Protein AF-A0A9W9J969-F1 (afdb_monomer_lite)

Radius of gyration: 31.14 Å; chains: 1; bounding box: 76×82×90 Å

Sequence (442 aa):
MASPVYTSAGRQRSLTSNIRPDAAWINNGHPPFEHPIPSLPDRNNMVVRPNPNQDDTKSISWVTEEVGYFDPDMTEENHIRCVRGAMYFSHVLAFVNNLRAISVFKPEDAMRYNVHACLESLRELPLQEGWCRRLLERFSPSEYTALAEVHGKIHTFEETQSCRSLVTWSHNVLRRLQCDAKYTNATQHEQLVTLHGLLDPVLQKRLARPLPQTSIAEFVKDLDDTYLELYYADSFKRDEMATEAGKSSIWIPSEVGYFAPDQTLTHHVHREHGILYFQDVYAFVNYMRAIAETTREDAIRTNLYLCLRDKALEWWVAELSSQERQNLRTKPLEDGWFHILQVRFHPIEEVADEQLYETKYGWDAVKAEYPAVVWAHTMLRHHQAMKPSRLFAELLGIWNAFEPELQEDLEKPTENTSLAGFMANIDKCYNKWRWFVMTDRK

pLDDT: mean 76.88, std 20.49, range [28.33, 97.44]

Structure (mmCIF, N/CA/C/O backbone):
data_AF-A0A9W9J969-F1
#
_entry.id   AF-A0A9W9J969-F1
#
loop_
_atom_site.group_PDB
_atom_site.id
_atom_site.type_symbol
_atom_site.label_atom_id
_atom_site.label_alt_id
_atom_site.label_comp_id
_atom_site.label_asym_id
_atom_site.label_entity_id
_atom_site.label_seq_id
_atom_site.pdbx_PDB_ins_code
_atom_site.Cartn_x
_atom_site.Cartn_y
_atom_site.Cartn_z
_atom_site.occupancy
_atom_site.B_iso_or_equiv
_atom_site.auth_seq_id
_atom_site.auth_comp_id
_atom_site.auth_asym_id
_atom_site.auth_atom_id
_atom_site.pdbx_PDB_model_num
ATOM 1 N N . MET A 1 1 ? 2.270 56.693 -43.497 1.00 43.00 1 MET A N 1
ATOM 2 C CA . MET A 1 1 ? 2.561 57.579 -42.349 1.00 43.00 1 MET A CA 1
ATOM 3 C C . MET A 1 1 ? 3.279 56.713 -41.322 1.00 43.00 1 MET A C 1
ATOM 5 O O . MET A 1 1 ? 2.643 55.849 -40.749 1.00 43.00 1 MET A O 1
ATOM 9 N N . ALA A 1 2 ? 4.600 56.567 -41.428 1.00 32.91 2 ALA A N 1
ATOM 10 C CA . ALA A 1 2 ? 5.643 57.483 -40.942 1.00 32.91 2 ALA A CA 1
ATOM 11 C C . ALA A 1 2 ? 5.806 57.410 -39.407 1.00 32.91 2 ALA A C 1
ATOM 13 O O . ALA A 1 2 ? 4.884 57.739 -38.670 1.00 32.91 2 ALA A O 1
ATOM 14 N N . SER A 1 3 ? 6.987 56.932 -38.995 1.00 32.78 3 SER A N 1
ATOM 15 C CA . SER A 1 3 ? 7.521 56.772 -37.630 1.00 32.78 3 SER A CA 1
ATOM 16 C C . SER A 1 3 ? 7.630 58.092 -36.840 1.00 32.78 3 SER A C 1
ATOM 18 O O . SER A 1 3 ? 7.373 59.158 -37.399 1.00 32.78 3 SER A O 1
ATOM 20 N N . PRO A 1 4 ? 8.039 58.040 -35.554 1.00 54.06 4 PRO A N 1
ATOM 21 C CA . PRO A 1 4 ? 9.478 58.158 -35.207 1.00 54.06 4 PRO A CA 1
ATOM 22 C C . PRO A 1 4 ? 9.889 57.191 -34.063 1.00 54.06 4 PRO A C 1
ATOM 24 O O . PRO A 1 4 ? 9.084 56.882 -33.196 1.00 54.06 4 PRO A O 1
ATOM 27 N N . VAL A 1 5 ? 11.027 56.485 -34.076 1.00 42.50 5 VAL A N 1
ATOM 28 C CA . VAL A 1 5 ? 12.442 56.884 -33.872 1.00 42.50 5 VAL A CA 1
ATOM 29 C C . VAL A 1 5 ? 12.693 57.748 -32.627 1.00 42.50 5 VAL A C 1
ATOM 31 O O . VAL A 1 5 ? 12.452 58.948 -32.650 1.00 42.50 5 VAL A O 1
ATOM 34 N N . TYR A 1 6 ? 13.316 57.147 -31.605 1.00 38.53 6 TYR A N 1
ATOM 35 C CA . TYR A 1 6 ? 14.335 57.807 -30.784 1.00 38.53 6 TYR A CA 1
ATOM 36 C C . TYR A 1 6 ? 15.472 56.830 -30.450 1.00 38.53 6 TYR A C 1
ATOM 38 O O . TYR A 1 6 ? 15.268 55.717 -29.975 1.00 38.53 6 TYR A O 1
ATOM 46 N N . THR A 1 7 ? 16.677 57.288 -30.762 1.00 39.34 7 THR A N 1
ATOM 47 C CA . THR A 1 7 ? 18.007 56.724 -30.520 1.00 39.34 7 THR A CA 1
ATOM 48 C C . THR A 1 7 ? 18.538 57.102 -29.133 1.00 39.34 7 THR A C 1
ATOM 50 O O . THR A 1 7 ? 18.294 58.224 -28.695 1.00 39.34 7 THR A O 1
ATOM 53 N N . SER A 1 8 ? 19.396 56.277 -28.516 1.00 33.31 8 SER A N 1
ATOM 54 C CA . SER A 1 8 ? 20.827 56.609 -28.299 1.00 33.31 8 SER A CA 1
ATOM 55 C C . SER A 1 8 ? 21.553 55.690 -27.294 1.00 33.31 8 SER A C 1
ATOM 57 O O . SER A 1 8 ? 20.993 55.309 -26.276 1.00 33.31 8 SER A O 1
ATOM 59 N N . ALA A 1 9 ? 22.829 55.428 -27.634 1.00 33.03 9 ALA A N 1
ATOM 60 C CA . ALA A 1 9 ? 24.020 55.145 -26.809 1.00 33.03 9 ALA A CA 1
ATOM 61 C C . ALA A 1 9 ? 23.983 53.955 -25.816 1.00 33.03 9 ALA A C 1
ATOM 63 O O . ALA A 1 9 ? 23.121 53.851 -24.966 1.00 33.03 9 ALA A O 1
ATOM 64 N N . GLY A 1 10 ? 24.923 53.007 -25.791 1.00 29.95 10 GLY A N 1
ATOM 65 C CA . GLY A 1 10 ? 26.320 53.027 -26.213 1.00 29.95 10 GLY A CA 1
ATOM 66 C C . GLY A 1 10 ? 27.226 52.805 -24.996 1.00 29.95 10 GLY A C 1
ATOM 67 O O . GLY A 1 10 ? 27.537 53.760 -24.293 1.00 29.95 10 GLY A O 1
ATOM 68 N N . ARG A 1 11 ? 27.689 51.566 -24.762 1.00 30.17 11 ARG A N 1
ATOM 69 C CA . ARG A 1 11 ? 29.012 51.302 -24.163 1.00 30.17 11 ARG A CA 1
ATOM 70 C C . ARG A 1 11 ? 29.449 49.850 -24.351 1.00 30.17 11 ARG A C 1
ATOM 72 O O . ARG A 1 11 ? 28.934 48.936 -23.720 1.00 30.17 11 ARG A O 1
ATOM 79 N N . GLN A 1 12 ? 30.456 49.685 -25.202 1.00 33.59 12 GLN A N 1
ATOM 80 C CA . GLN A 1 12 ? 31.354 48.538 -25.217 1.00 33.59 12 GLN A CA 1
ATOM 81 C C . GLN A 1 12 ? 32.252 48.567 -23.972 1.00 33.59 12 GLN A C 1
ATOM 83 O O . GLN A 1 12 ? 32.800 49.617 -23.632 1.00 33.59 12 GLN A O 1
ATOM 88 N N . ARG A 1 13 ? 32.495 47.398 -23.374 1.00 30.52 13 ARG A N 1
ATOM 89 C CA . ARG A 1 13 ? 33.818 47.025 -22.856 1.00 30.52 13 ARG A CA 1
ATOM 90 C C . ARG A 1 13 ? 34.068 45.552 -23.154 1.00 30.52 13 ARG A C 1
ATOM 92 O O . ARG A 1 13 ? 33.454 44.675 -22.561 1.00 30.52 13 ARG A O 1
ATOM 99 N N . SER A 1 14 ? 34.982 45.328 -24.085 1.00 33.78 14 SER A N 1
ATOM 100 C CA . SER A 1 14 ? 35.733 44.091 -24.265 1.00 33.78 14 SER A CA 1
ATOM 101 C C . SER A 1 14 ? 36.844 44.029 -23.216 1.00 33.78 14 SER A C 1
ATOM 103 O O . SER A 1 14 ? 37.480 45.056 -23.014 1.00 33.78 14 SER A O 1
ATOM 105 N N . LEU A 1 15 ? 37.109 42.857 -22.630 1.00 33.19 15 LEU A N 1
ATOM 106 C CA . LEU A 1 15 ? 38.408 42.385 -22.105 1.00 33.19 15 LEU A CA 1
ATOM 107 C C . LEU A 1 15 ? 38.301 40.838 -22.031 1.00 33.19 15 LEU A C 1
ATOM 109 O O . LEU A 1 15 ? 37.449 40.324 -21.317 1.00 33.19 15 LEU A O 1
ATOM 113 N N . THR A 1 16 ? 38.865 40.100 -23.001 1.00 30.56 16 THR A N 1
ATOM 114 C CA . THR A 1 16 ? 40.131 39.319 -22.893 1.00 30.56 16 THR A CA 1
ATOM 115 C C . THR A 1 16 ? 40.082 38.253 -21.787 1.00 30.56 16 THR A C 1
ATOM 117 O O . THR A 1 16 ? 40.128 38.588 -20.613 1.00 30.56 16 THR A O 1
ATOM 120 N N . SER A 1 17 ? 39.782 36.991 -22.106 1.00 30.97 17 SER A N 1
ATOM 121 C CA . SER A 1 17 ? 40.695 35.919 -22.566 1.00 30.97 17 SER A CA 1
ATOM 122 C C . SER A 1 17 ? 41.537 35.256 -21.466 1.00 30.97 17 SER A C 1
ATOM 124 O O . SER A 1 17 ? 42.340 35.923 -20.824 1.00 30.97 17 SER A O 1
ATOM 126 N N . ASN A 1 18 ? 41.453 33.919 -21.454 1.00 30.31 18 ASN A N 1
ATOM 127 C CA . ASN A 1 18 ? 42.429 32.925 -20.986 1.00 30.31 18 ASN A CA 1
ATOM 128 C C . ASN A 1 18 ? 42.584 32.720 -19.477 1.00 30.31 18 ASN A C 1
ATOM 130 O O . ASN A 1 18 ? 43.275 33.513 -18.860 1.00 30.31 18 ASN A O 1
ATOM 134 N N . ILE A 1 19 ? 42.119 31.565 -18.966 1.00 30.45 19 ILE A N 1
ATOM 135 C CA . ILE A 1 19 ? 42.957 30.556 -18.277 1.00 30.45 19 ILE A CA 1
ATOM 136 C C . ILE A 1 19 ? 42.388 29.151 -18.597 1.00 30.45 19 ILE A C 1
ATOM 138 O O . ILE A 1 19 ? 41.177 28.947 -18.602 1.00 30.45 19 ILE A O 1
ATOM 142 N N . ARG A 1 20 ? 43.283 28.221 -18.956 1.00 32.56 20 ARG A N 1
ATOM 143 C CA . ARG A 1 20 ? 43.053 26.794 -19.261 1.00 32.56 20 ARG A CA 1
ATOM 144 C C . ARG A 1 20 ? 42.915 25.948 -17.973 1.00 32.56 20 ARG A C 1
ATOM 146 O O . ARG A 1 20 ? 43.223 26.455 -16.902 1.00 32.56 20 ARG A O 1
ATOM 153 N N . PRO A 1 21 ? 42.476 24.679 -18.072 1.00 37.28 21 PRO A N 1
ATOM 154 C CA . PRO A 1 21 ? 42.114 23.848 -16.929 1.00 37.28 21 PRO A CA 1
ATOM 155 C C . PRO A 1 21 ? 43.327 23.103 -16.365 1.00 37.28 21 PRO A C 1
ATOM 157 O O . PRO A 1 21 ? 44.105 22.549 -17.139 1.00 37.28 21 PRO A O 1
ATOM 160 N N . ASP A 1 22 ? 43.420 23.017 -15.039 1.00 28.33 22 ASP A N 1
ATOM 161 C CA . ASP A 1 22 ? 44.267 22.032 -14.370 1.00 28.33 22 ASP A CA 1
ATOM 162 C C . ASP A 1 22 ? 43.389 20.995 -13.672 1.00 28.33 22 ASP A C 1
ATOM 164 O O . ASP A 1 22 ? 42.622 21.275 -12.750 1.00 28.33 22 ASP A O 1
ATOM 168 N N . ALA A 1 23 ? 43.506 19.779 -14.193 1.00 32.19 23 ALA A N 1
ATOM 169 C CA . ALA A 1 23 ? 43.058 18.544 -13.595 1.00 32.19 23 ALA A CA 1
ATOM 170 C C . ALA A 1 23 ? 44.059 18.109 -12.521 1.00 32.19 23 ALA A C 1
ATOM 172 O O . ALA A 1 23 ? 45.257 18.095 -12.787 1.00 32.19 23 ALA A O 1
ATOM 173 N N . ALA A 1 24 ? 43.557 17.706 -11.354 1.00 32.06 24 ALA A N 1
ATOM 174 C CA . ALA A 1 24 ? 44.109 16.643 -10.508 1.00 32.06 24 ALA A CA 1
ATOM 175 C C . ALA A 1 24 ? 43.352 16.633 -9.176 1.00 32.06 24 ALA A C 1
ATOM 177 O O . ALA A 1 24 ? 43.746 17.325 -8.243 1.00 32.06 24 ALA A O 1
ATOM 178 N N . TRP A 1 25 ? 42.289 15.833 -9.063 1.00 29.92 25 TRP A N 1
ATOM 179 C CA . TRP A 1 25 ? 41.883 15.313 -7.758 1.00 29.92 25 TRP A CA 1
ATOM 180 C C . TRP A 1 25 ? 41.890 13.794 -7.814 1.00 29.92 25 TRP A C 1
ATOM 182 O O . TRP A 1 25 ? 41.332 13.161 -8.708 1.00 29.92 25 TRP A O 1
ATOM 192 N N . ILE A 1 26 ? 42.680 13.266 -6.892 1.00 32.97 26 ILE A N 1
ATOM 193 C CA . ILE A 1 26 ? 43.125 11.893 -6.781 1.00 32.97 26 ILE A CA 1
ATOM 194 C C . ILE A 1 26 ? 41.981 11.038 -6.250 1.00 32.97 26 ILE A C 1
ATOM 196 O O . ILE A 1 26 ? 41.316 11.369 -5.272 1.00 32.97 26 ILE A O 1
ATOM 200 N N . ASN A 1 27 ? 41.813 9.921 -6.941 1.00 32.16 27 ASN A N 1
ATOM 201 C CA . ASN A 1 27 ? 40.975 8.785 -6.630 1.00 32.16 27 ASN A CA 1
ATOM 202 C C . ASN A 1 27 ? 41.435 8.148 -5.303 1.00 32.16 27 ASN A C 1
ATOM 204 O O . ASN A 1 27 ? 42.527 7.586 -5.252 1.00 32.16 27 ASN A O 1
ATOM 208 N N . ASN A 1 28 ? 40.622 8.227 -4.248 1.00 29.62 28 ASN A N 1
ATOM 209 C CA . ASN A 1 28 ? 40.785 7.410 -3.045 1.00 29.62 28 ASN A CA 1
ATOM 210 C C . ASN A 1 28 ? 39.530 6.554 -2.886 1.00 29.62 28 ASN A C 1
ATOM 212 O O . ASN A 1 28 ? 38.481 7.035 -2.463 1.00 29.62 28 ASN A O 1
ATOM 216 N N . GLY A 1 29 ? 39.658 5.286 -3.272 1.00 31.33 29 GLY A N 1
ATOM 217 C CA . GLY A 1 29 ? 38.626 4.280 -3.090 1.00 31.33 29 GLY A CA 1
ATOM 218 C C . GLY A 1 29 ? 38.346 4.031 -1.610 1.00 31.33 29 GLY A C 1
ATOM 219 O O . GLY A 1 29 ? 39.258 3.754 -0.832 1.00 31.33 29 GLY A O 1
ATOM 220 N N . HIS A 1 30 ? 37.068 4.085 -1.251 1.00 30.86 30 HIS A N 1
ATOM 221 C CA . HIS A 1 30 ? 36.537 3.442 -0.057 1.00 30.86 30 HIS A CA 1
ATOM 222 C C . HIS A 1 30 ? 35.752 2.194 -0.491 1.00 30.86 30 HIS A C 1
ATOM 224 O O . HIS A 1 30 ? 34.975 2.280 -1.443 1.00 30.86 30 HIS A O 1
ATOM 230 N N . PRO A 1 31 ? 35.950 1.033 0.157 1.00 33.69 31 PRO A N 1
ATOM 231 C CA . PRO A 1 31 ? 35.159 -0.160 -0.120 1.00 33.69 31 PRO A CA 1
ATOM 232 C C . PRO A 1 31 ? 33.740 -0.018 0.467 1.00 33.69 31 PRO A C 1
ATOM 234 O O . PRO A 1 31 ? 33.570 0.680 1.472 1.00 33.69 31 PRO A O 1
ATOM 237 N N . PRO A 1 32 ? 32.726 -0.683 -0.114 1.00 34.94 32 PRO A N 1
ATOM 238 C CA . PRO A 1 32 ? 31.378 -0.682 0.436 1.00 34.94 32 PRO A CA 1
ATOM 239 C C . PRO A 1 32 ? 31.334 -1.517 1.723 1.00 34.94 32 PRO A C 1
ATOM 241 O O . PRO A 1 32 ? 31.834 -2.641 1.779 1.00 34.94 32 PRO A O 1
ATOM 244 N N . PHE A 1 33 ? 30.742 -0.949 2.773 1.00 31.78 33 PHE A N 1
ATOM 245 C CA . PHE A 1 33 ? 30.421 -1.656 4.009 1.00 31.78 33 PHE A CA 1
ATOM 246 C C . PHE A 1 33 ? 29.239 -2.603 3.760 1.00 31.78 33 PHE A C 1
ATOM 248 O O . PHE A 1 33 ? 28.097 -2.162 3.666 1.00 31.78 33 PHE A O 1
ATOM 255 N N . GLU A 1 34 ? 29.503 -3.906 3.699 1.00 31.08 34 GLU A N 1
ATOM 256 C CA . GLU A 1 34 ? 28.480 -4.936 3.886 1.00 31.08 34 GLU A CA 1
ATOM 257 C C . GLU A 1 34 ? 28.356 -5.249 5.385 1.00 31.08 34 GLU A C 1
ATOM 259 O O . GLU A 1 34 ? 29.260 -5.818 5.999 1.00 31.08 34 GLU A O 1
ATOM 264 N N . HIS A 1 35 ? 27.217 -4.901 5.985 1.00 33.38 35 HIS A N 1
ATOM 265 C CA . HIS A 1 35 ? 26.740 -5.554 7.202 1.00 33.38 35 HIS A CA 1
ATOM 266 C C . HIS A 1 35 ? 25.492 -6.379 6.856 1.00 33.38 35 HIS A C 1
ATOM 268 O O . HIS A 1 35 ? 24.606 -5.871 6.169 1.00 33.38 35 HIS A O 1
ATOM 274 N N . PRO A 1 36 ? 25.389 -7.636 7.322 1.00 29.86 36 PRO A N 1
ATOM 275 C CA . PRO A 1 36 ? 24.212 -8.459 7.084 1.00 29.86 36 PRO A CA 1
ATOM 276 C C . PRO A 1 36 ? 23.012 -7.912 7.866 1.00 29.86 36 PRO A C 1
ATOM 278 O O . PRO A 1 36 ? 23.096 -7.668 9.071 1.00 29.86 36 PRO A O 1
ATOM 281 N N . ILE A 1 37 ? 21.884 -7.749 7.174 1.00 33.38 37 ILE A N 1
ATOM 282 C CA . ILE A 1 37 ? 20.587 -7.411 7.768 1.00 33.38 37 ILE A CA 1
ATOM 283 C C . ILE A 1 37 ? 20.092 -8.641 8.553 1.00 33.38 37 ILE A C 1
ATOM 285 O O . ILE A 1 37 ? 19.938 -9.708 7.953 1.00 33.38 37 ILE A O 1
ATOM 289 N N . PRO A 1 38 ? 19.833 -8.548 9.870 1.00 30.23 38 PRO A N 1
ATOM 290 C CA . PRO A 1 38 ? 19.225 -9.645 10.607 1.00 30.23 38 PRO A CA 1
ATOM 291 C C . PRO A 1 38 ? 17.734 -9.748 10.259 1.00 30.23 38 PRO A C 1
ATOM 293 O O . PRO A 1 38 ? 17.006 -8.758 10.238 1.00 30.23 38 PRO A O 1
ATOM 296 N N . SER A 1 39 ? 17.279 -10.969 9.994 1.00 33.44 39 SER A N 1
ATOM 297 C CA . SER A 1 39 ? 15.881 -11.318 9.733 1.00 33.44 39 SER A CA 1
ATOM 298 C C . SER A 1 39 ? 14.951 -10.923 10.891 1.00 33.44 39 SER A C 1
ATOM 300 O O . SER A 1 39 ? 15.233 -11.234 12.050 1.00 33.44 39 SER A O 1
ATOM 302 N N . LEU A 1 40 ? 13.827 -10.276 10.562 1.00 31.45 40 LEU A N 1
ATOM 303 C CA . LEU A 1 40 ? 12.751 -9.918 11.495 1.00 31.45 40 LEU A CA 1
ATOM 304 C C . LEU A 1 40 ? 12.036 -11.173 12.045 1.00 31.45 40 LEU A C 1
ATOM 306 O O . LEU A 1 40 ? 11.779 -12.098 11.271 1.00 31.45 40 LEU A O 1
ATOM 310 N N . PRO A 1 41 ? 11.682 -11.221 13.345 1.00 31.53 41 PRO A N 1
ATOM 311 C CA . PRO A 1 41 ? 10.907 -12.317 13.915 1.00 31.53 41 PRO A CA 1
ATOM 312 C C . PRO A 1 41 ? 9.392 -12.150 13.700 1.00 31.53 41 PRO A C 1
ATOM 314 O O . PRO A 1 41 ? 8.872 -11.049 13.525 1.00 31.53 41 PRO A O 1
ATOM 317 N N . ASP A 1 42 ? 8.707 -13.290 13.743 1.00 30.83 42 ASP A N 1
ATOM 318 C CA . ASP A 1 42 ? 7.283 -13.506 13.474 1.00 30.83 42 ASP A CA 1
ATOM 319 C C . ASP A 1 42 ? 6.339 -12.737 14.435 1.00 30.83 42 ASP A C 1
ATOM 321 O O . ASP A 1 42 ? 6.563 -12.685 15.650 1.00 30.83 42 ASP A O 1
ATOM 325 N N . ARG A 1 43 ? 5.258 -12.147 13.897 1.00 35.84 43 ARG A N 1
ATOM 326 C CA . ARG A 1 43 ? 4.393 -11.139 14.561 1.00 35.84 43 ARG A CA 1
ATOM 327 C C . ARG A 1 43 ? 3.593 -11.655 15.766 1.00 35.84 43 ARG A C 1
ATOM 329 O O . ARG A 1 43 ? 3.113 -10.848 16.556 1.00 35.84 43 ARG A O 1
ATOM 336 N N . ASN A 1 44 ? 3.489 -12.968 15.960 1.00 31.12 44 ASN A N 1
ATOM 337 C CA . ASN A 1 44 ? 2.644 -13.561 17.005 1.00 31.12 44 ASN A CA 1
ATOM 338 C C . ASN A 1 44 ? 3.370 -13.883 18.326 1.00 31.12 44 ASN A C 1
ATOM 340 O O . ASN A 1 44 ? 2.773 -14.477 19.219 1.00 31.12 44 ASN A O 1
ATOM 344 N N . ASN A 1 45 ? 4.633 -13.473 18.489 1.00 36.81 45 ASN A N 1
ATOM 345 C CA . ASN A 1 45 ? 5.382 -13.634 19.741 1.00 36.81 45 ASN A CA 1
ATOM 346 C C . ASN A 1 45 ? 6.282 -12.413 20.022 1.00 36.81 45 ASN A C 1
ATOM 348 O O . ASN A 1 45 ? 7.507 -12.514 20.062 1.00 36.81 45 ASN A O 1
ATOM 352 N N . MET A 1 46 ? 5.685 -11.238 20.257 1.00 33.62 46 MET A N 1
ATOM 353 C CA . MET A 1 46 ? 6.423 -10.063 20.751 1.00 33.62 46 MET A CA 1
ATOM 354 C C . MET A 1 46 ? 6.717 -10.174 22.258 1.00 33.62 46 MET A C 1
ATOM 356 O O . MET A 1 46 ? 6.234 -9.396 23.073 1.00 33.62 46 MET A O 1
ATOM 360 N N . VAL A 1 47 ? 7.549 -11.148 22.628 1.00 39.12 47 VAL A N 1
ATOM 361 C CA . VAL A 1 47 ? 8.383 -11.064 23.832 1.00 39.12 47 VAL A CA 1
ATOM 362 C C . VAL A 1 47 ? 9.795 -10.807 23.329 1.00 39.12 47 VAL A C 1
ATOM 364 O O . VAL A 1 47 ? 10.425 -11.704 22.769 1.00 39.12 47 VAL A O 1
ATOM 367 N N . VAL A 1 48 ? 10.287 -9.578 23.492 1.00 39.66 48 VAL A N 1
ATOM 368 C CA . VAL A 1 48 ? 11.680 -9.232 23.181 1.00 39.66 48 VAL A CA 1
ATOM 369 C C . VAL A 1 48 ? 12.575 -10.044 24.119 1.00 39.66 48 VAL A C 1
ATOM 371 O O . VAL A 1 48 ? 12.691 -9.732 25.301 1.00 39.66 48 VAL A O 1
ATOM 374 N N . ARG A 1 49 ? 13.168 -11.134 23.620 1.00 35.78 49 ARG A N 1
ATOM 375 C CA . ARG A 1 49 ? 14.174 -11.906 24.361 1.00 35.78 49 ARG A CA 1
ATOM 376 C C . ARG A 1 49 ? 15.550 -11.283 24.106 1.00 35.78 49 ARG A C 1
ATOM 378 O O . ARG A 1 49 ? 15.944 -11.211 22.942 1.00 35.78 49 ARG A O 1
ATOM 385 N N . PRO A 1 50 ? 16.290 -10.847 25.138 1.00 42.41 50 PRO A N 1
ATOM 386 C CA . PRO A 1 50 ? 17.645 -10.355 24.941 1.00 42.41 50 PRO A CA 1
ATOM 387 C C . PRO A 1 50 ? 18.594 -11.497 24.546 1.00 42.41 50 PRO A C 1
ATOM 389 O O . PRO A 1 50 ? 18.437 -12.639 24.982 1.00 42.41 50 PRO A O 1
ATOM 392 N N . ASN A 1 51 ? 19.572 -11.174 23.698 1.00 41.66 51 ASN A N 1
ATOM 393 C CA . ASN A 1 51 ? 20.619 -12.086 23.242 1.00 41.66 51 ASN A CA 1
ATOM 394 C C . ASN A 1 51 ? 21.580 -12.406 24.410 1.00 41.66 51 ASN A C 1
ATOM 396 O O . ASN A 1 51 ? 22.217 -11.483 24.914 1.00 41.66 51 ASN A O 1
ATOM 400 N N . PRO A 1 52 ? 21.732 -13.676 24.834 1.00 41.94 52 PRO A N 1
ATOM 401 C CA . PRO A 1 52 ? 22.536 -14.041 26.006 1.00 41.94 52 PRO A CA 1
ATOM 402 C C . PRO A 1 52 ? 24.057 -13.898 25.816 1.00 41.94 52 PRO A C 1
ATOM 404 O O . PRO A 1 52 ? 24.801 -14.132 26.761 1.00 41.94 52 PRO A O 1
ATOM 407 N N . ASN A 1 53 ? 24.531 -13.519 24.623 1.00 42.16 53 ASN A N 1
ATOM 408 C CA . ASN A 1 53 ? 25.960 -13.388 24.309 1.00 42.16 53 ASN A CA 1
ATOM 409 C C . ASN A 1 53 ? 26.437 -11.928 24.173 1.00 42.16 53 ASN A C 1
ATOM 411 O O . ASN A 1 53 ? 27.477 -11.679 23.562 1.00 42.16 53 ASN A O 1
ATOM 415 N N . GLN A 1 54 ? 25.678 -10.953 24.678 1.00 46.22 54 GLN A N 1
ATOM 416 C CA . GLN A 1 54 ? 26.039 -9.539 24.580 1.00 46.22 54 GLN A CA 1
ATOM 417 C C . GLN A 1 54 ? 26.785 -9.078 25.843 1.00 46.22 54 GLN A C 1
ATOM 419 O O . GLN A 1 54 ? 26.265 -9.165 26.944 1.00 46.22 54 GLN A O 1
ATOM 424 N N . ASP A 1 55 ? 28.021 -8.621 25.647 1.00 37.28 55 ASP A N 1
ATOM 425 C CA . ASP A 1 55 ? 29.006 -8.248 26.672 1.00 37.28 55 ASP A CA 1
ATOM 426 C C . ASP A 1 55 ? 28.471 -7.200 27.686 1.00 37.28 55 ASP A C 1
ATOM 428 O O . ASP A 1 55 ? 28.081 -6.087 27.314 1.00 37.28 55 ASP A O 1
ATOM 432 N N . ASP A 1 56 ? 28.473 -7.566 28.974 1.00 47.69 56 ASP A N 1
ATOM 433 C CA . ASP A 1 56 ? 27.692 -7.005 30.102 1.00 47.69 56 ASP A CA 1
ATOM 434 C C . ASP A 1 56 ? 28.165 -5.637 30.649 1.00 47.69 56 ASP A C 1
ATOM 436 O O . ASP A 1 56 ? 27.859 -5.246 31.777 1.00 47.69 56 ASP A O 1
ATOM 440 N N . THR A 1 57 ? 28.917 -4.855 29.873 1.00 43.56 57 THR A N 1
ATOM 441 C CA . THR A 1 57 ? 29.424 -3.536 30.320 1.00 43.56 57 THR A CA 1
ATOM 442 C C . THR A 1 57 ? 28.860 -2.346 29.547 1.00 43.56 57 THR A C 1
ATOM 444 O O . THR A 1 57 ? 29.174 -1.193 29.857 1.00 43.56 57 THR A O 1
ATOM 447 N N . LYS A 1 58 ? 27.957 -2.576 28.584 1.00 45.81 58 LYS A N 1
ATOM 448 C CA . LYS A 1 58 ? 27.246 -1.497 27.885 1.00 45.81 58 LYS A CA 1
ATOM 449 C C . LYS A 1 58 ? 25.998 -1.061 28.655 1.00 45.81 58 LYS A C 1
ATOM 451 O O . LYS A 1 58 ? 24.951 -1.679 28.553 1.00 45.81 58 LYS A O 1
ATOM 456 N N . SER A 1 59 ? 26.154 0.047 29.379 1.00 45.12 59 SER A N 1
ATOM 457 C CA . SER A 1 59 ? 25.123 0.996 29.825 1.00 45.12 59 SER A CA 1
ATOM 458 C C . SER A 1 59 ? 23.767 0.396 30.228 1.00 45.12 59 SER A C 1
ATOM 460 O O . SER A 1 59 ? 22.876 0.211 29.405 1.00 45.12 59 SER A O 1
ATOM 462 N N . ILE A 1 60 ? 23.552 0.253 31.539 1.00 55.28 60 ILE A N 1
ATOM 463 C CA . ILE A 1 60 ? 22.243 0.007 32.178 1.00 55.28 60 ILE A CA 1
ATOM 464 C C . ILE A 1 60 ? 21.345 1.272 32.093 1.00 55.28 60 ILE A C 1
ATOM 466 O O . ILE A 1 60 ? 20.562 1.579 32.991 1.00 55.28 60 ILE A O 1
ATOM 470 N N . SER A 1 61 ? 21.490 2.074 31.037 1.00 53.44 61 SER A N 1
ATOM 471 C CA . SER A 1 61 ? 20.656 3.244 30.788 1.00 53.44 61 SER A CA 1
ATOM 472 C C . SER A 1 61 ? 19.416 2.797 30.035 1.00 53.44 61 SER A C 1
ATOM 474 O O . SER A 1 61 ? 19.512 2.258 28.934 1.00 53.44 61 SER A O 1
ATOM 476 N N . TRP A 1 62 ? 18.251 3.027 30.622 1.00 64.94 62 TRP A N 1
ATOM 477 C CA . TRP A 1 62 ? 17.005 2.919 29.883 1.00 64.94 62 TRP A CA 1
ATOM 478 C C . TRP A 1 62 ? 16.951 3.979 28.790 1.00 64.94 62 TRP A C 1
ATOM 480 O O . TRP A 1 62 ? 17.442 5.096 28.962 1.00 64.94 62 TRP A O 1
ATOM 490 N N . VAL A 1 63 ? 16.265 3.632 27.715 1.00 69.25 63 VAL A N 1
ATOM 491 C CA . VAL A 1 63 ? 15.745 4.583 26.739 1.00 69.25 63 VAL A CA 1
ATOM 492 C C . VAL A 1 63 ? 14.242 4.626 27.032 1.00 69.25 63 VAL A C 1
ATOM 494 O O . VAL A 1 63 ? 13.629 3.571 27.211 1.00 69.25 63 VAL A O 1
ATOM 497 N N . THR A 1 64 ? 13.652 5.807 27.238 1.00 66.44 64 THR A N 1
ATOM 498 C CA . THR A 1 64 ? 12.243 5.949 27.677 1.00 66.44 64 THR A CA 1
ATOM 499 C C . THR A 1 64 ? 11.279 5.217 26.731 1.00 66.44 64 THR A C 1
ATOM 501 O O . THR A 1 64 ? 10.262 4.660 27.141 1.00 66.44 64 THR A O 1
ATOM 504 N N . GLU A 1 65 ? 11.684 5.122 25.474 1.00 76.19 65 GLU A N 1
ATOM 505 C CA . GLU A 1 65 ? 11.078 4.399 24.374 1.00 76.19 65 GLU A CA 1
ATOM 506 C C . GLU A 1 65 ? 10.922 2.887 24.645 1.00 76.19 65 GLU A C 1
ATOM 508 O O . GLU A 1 65 ? 9.962 2.293 24.160 1.00 76.19 65 GLU A O 1
ATOM 513 N N . GLU A 1 66 ? 11.781 2.273 25.473 1.00 76.12 66 GLU A N 1
ATOM 514 C CA . GLU A 1 66 ? 11.682 0.858 25.878 1.00 76.12 66 GLU A CA 1
ATOM 515 C C . GLU A 1 66 ? 10.570 0.603 26.912 1.00 76.12 66 GLU A C 1
ATOM 517 O O . GLU A 1 66 ? 10.014 -0.493 26.971 1.00 76.12 66 GLU A O 1
ATOM 522 N N . VAL A 1 67 ? 10.242 1.600 27.744 1.00 77.31 67 VAL A N 1
ATOM 523 C CA . VAL A 1 67 ? 9.173 1.511 28.770 1.00 77.31 67 VAL A CA 1
ATOM 524 C C . VAL A 1 67 ? 7.826 1.859 28.169 1.00 77.31 67 VAL A C 1
ATOM 526 O O . VAL A 1 67 ? 6.784 1.346 28.582 1.00 77.31 67 VAL A O 1
ATOM 529 N N . GLY A 1 68 ? 7.873 2.780 27.214 1.00 82.50 68 GLY A N 1
ATOM 530 C CA . GLY A 1 68 ? 6.730 3.500 26.713 1.00 82.50 68 GLY A CA 1
ATOM 531 C C . GLY A 1 68 ? 6.201 4.569 27.671 1.00 82.50 68 GLY A C 1
ATOM 532 O O . GLY A 1 68 ? 6.615 4.705 28.821 1.00 82.50 68 GLY A O 1
ATOM 533 N N . TYR A 1 69 ? 5.262 5.345 27.152 1.00 83.12 69 TYR A N 1
ATOM 534 C CA . TYR A 1 69 ? 4.648 6.507 27.769 1.00 83.12 69 TYR A CA 1
ATOM 535 C C . TYR A 1 69 ? 3.213 6.184 28.167 1.00 83.12 69 TYR A C 1
ATOM 537 O O . TYR A 1 69 ? 2.498 5.514 27.427 1.00 83.12 69 TYR A O 1
ATOM 545 N N . PHE A 1 70 ? 2.766 6.680 29.316 1.00 83.00 70 PHE A N 1
ATOM 546 C CA . PHE A 1 70 ? 1.358 6.624 29.698 1.00 83.00 70 PHE A CA 1
ATOM 547 C C . PHE A 1 70 ? 0.699 7.974 29.405 1.00 83.00 70 PHE A C 1
ATOM 549 O O . PHE A 1 70 ? 1.090 8.981 29.991 1.00 83.00 70 PHE A O 1
ATOM 556 N N . ASP A 1 71 ? -0.280 7.981 28.502 1.00 82.88 71 ASP A N 1
ATOM 557 C CA . ASP A 1 71 ? -1.030 9.167 28.083 1.00 82.88 71 ASP A CA 1
ATOM 558 C C . ASP A 1 71 ? -2.539 8.905 28.238 1.00 82.88 71 ASP A C 1
ATOM 560 O O . ASP A 1 71 ? -3.156 8.329 27.336 1.00 82.88 71 ASP A O 1
ATOM 564 N N . PRO A 1 72 ? -3.148 9.276 29.381 1.00 75.25 72 PRO A N 1
ATOM 565 C CA . PRO A 1 72 ? -4.556 8.994 29.653 1.00 75.25 72 PRO A CA 1
ATOM 566 C C . PRO A 1 72 ? -5.523 9.755 28.732 1.00 75.25 72 PRO A C 1
ATOM 568 O O . PRO A 1 72 ? -6.687 9.367 28.653 1.00 75.25 72 PRO A O 1
ATOM 571 N N . ASP A 1 73 ? -5.062 10.800 28.036 1.00 71.88 73 ASP A N 1
ATOM 572 C CA . ASP A 1 73 ? -5.890 11.630 27.154 1.00 71.88 73 ASP A CA 1
ATOM 573 C C . ASP A 1 73 ? -5.926 11.098 25.708 1.00 71.88 73 ASP A C 1
ATOM 575 O O . ASP A 1 73 ? -6.665 11.604 24.857 1.00 71.88 73 ASP A O 1
ATOM 579 N N . MET A 1 74 ? -5.157 10.046 25.407 1.00 74.44 74 MET A N 1
ATOM 580 C CA . MET A 1 74 ? -5.167 9.406 24.095 1.00 74.44 74 MET A CA 1
ATOM 581 C C . MET A 1 74 ? -6.506 8.684 23.841 1.00 74.44 74 MET A C 1
ATOM 583 O O . MET A 1 74 ? -6.983 7.891 24.654 1.00 74.44 74 MET A O 1
ATOM 587 N N . THR A 1 75 ? -7.104 8.939 22.670 1.00 65.88 75 THR A N 1
ATOM 588 C CA . THR A 1 75 ? -8.434 8.444 22.267 1.00 65.88 75 THR A CA 1
ATOM 589 C C . THR A 1 75 ? -8.595 6.930 22.454 1.00 65.88 75 THR A C 1
ATOM 591 O O . THR A 1 75 ? -7.709 6.166 22.064 1.00 65.88 75 THR A O 1
ATOM 594 N N . GLU A 1 76 ? -9.755 6.493 22.966 1.00 56.41 76 GLU A N 1
ATOM 595 C CA . GLU A 1 76 ? -10.043 5.087 23.313 1.00 56.41 76 GLU A CA 1
ATOM 596 C C . GLU A 1 76 ? -9.857 4.087 22.158 1.00 56.41 76 GLU A C 1
ATOM 598 O O . GLU A 1 76 ? -9.673 2.902 22.397 1.00 56.41 76 GLU A O 1
ATOM 603 N N . GLU A 1 77 ? -9.869 4.521 20.901 1.00 52.41 77 GLU A N 1
ATOM 604 C CA . GLU A 1 77 ? -9.752 3.607 19.759 1.00 52.41 77 GLU A CA 1
ATOM 605 C C . GLU A 1 77 ? -8.353 2.979 19.614 1.00 52.41 77 GLU A C 1
ATOM 607 O O . GLU A 1 77 ? -8.231 1.912 19.020 1.00 52.41 77 GLU A O 1
ATOM 612 N N . ASN A 1 78 ? -7.305 3.576 20.201 1.00 61.84 78 ASN A N 1
ATOM 613 C CA . ASN A 1 78 ? -5.922 3.103 20.077 1.00 61.84 78 ASN A CA 1
ATOM 614 C C . ASN A 1 78 ? -5.233 3.022 21.440 1.00 61.84 78 ASN A C 1
ATOM 616 O O . ASN A 1 78 ? -4.437 3.878 21.802 1.00 61.84 78 ASN A O 1
ATOM 620 N N . HIS A 1 79 ? -5.531 1.976 22.210 1.00 69.75 79 HIS A N 1
ATOM 621 C CA . HIS A 1 79 ? -5.054 1.851 23.592 1.00 69.75 79 HIS A CA 1
ATOM 622 C C . HIS A 1 79 ? -3.552 1.639 23.769 1.00 69.75 79 HIS A C 1
ATOM 624 O O . HIS A 1 79 ? -3.016 1.907 24.848 1.00 69.75 79 HIS A O 1
ATOM 630 N N . ILE A 1 80 ? -2.904 1.123 22.729 1.00 78.94 80 ILE A N 1
ATOM 631 C CA . ILE A 1 80 ? -1.460 0.988 22.634 1.00 78.94 80 ILE A CA 1
ATOM 632 C C . ILE A 1 80 ? -1.070 1.487 21.247 1.00 78.94 80 ILE A C 1
ATOM 634 O O . ILE A 1 80 ? -1.577 0.975 20.250 1.00 78.94 80 ILE A O 1
ATOM 638 N N . ARG A 1 81 ? -0.185 2.479 21.167 1.00 81.50 81 ARG A N 1
ATOM 639 C CA . ARG A 1 81 ? 0.293 3.036 19.895 1.00 81.50 81 ARG A CA 1
ATOM 640 C C . ARG A 1 81 ? 1.812 3.067 19.885 1.00 81.50 81 ARG A C 1
ATOM 642 O O . ARG A 1 81 ? 2.411 3.559 20.830 1.00 81.50 81 ARG A O 1
ATOM 649 N N . CYS A 1 82 ? 2.437 2.592 18.813 1.00 80.06 82 CYS A N 1
ATOM 650 C CA . CYS A 1 82 ? 3.862 2.818 18.594 1.00 80.06 82 CYS A CA 1
ATOM 651 C C . CYS A 1 82 ? 4.044 4.099 17.770 1.00 80.06 82 CYS A C 1
ATOM 653 O O . CYS A 1 82 ? 3.548 4.185 16.646 1.00 80.06 82 CYS A O 1
ATOM 655 N N . VAL A 1 83 ? 4.732 5.102 18.313 1.00 76.19 83 VAL A N 1
ATOM 656 C CA . VAL A 1 83 ? 5.064 6.349 17.613 1.00 76.19 83 VAL A CA 1
ATOM 657 C C . VAL A 1 83 ? 6.578 6.486 17.601 1.00 76.19 83 VAL A C 1
ATOM 659 O O . VAL A 1 83 ? 7.199 6.652 18.645 1.00 76.19 83 VAL A O 1
ATOM 662 N N . ARG A 1 84 ? 7.180 6.401 16.406 1.00 78.12 84 ARG A N 1
ATOM 663 C CA . ARG A 1 84 ? 8.640 6.510 16.206 1.00 78.12 84 ARG A CA 1
ATOM 664 C C . ARG A 1 84 ? 9.457 5.536 17.077 1.00 78.12 84 ARG A C 1
ATOM 666 O O . ARG A 1 84 ? 10.527 5.886 17.553 1.00 78.12 84 ARG A O 1
ATOM 673 N N . GLY A 1 85 ? 8.948 4.320 17.285 1.00 75.50 85 GLY A N 1
ATOM 674 C CA . GLY A 1 85 ? 9.612 3.286 18.089 1.00 75.50 85 GLY A CA 1
ATOM 675 C C . GLY A 1 85 ? 9.285 3.324 19.585 1.00 75.50 85 GLY A C 1
ATOM 676 O O . GLY A 1 85 ? 9.619 2.377 20.286 1.00 75.50 85 GLY A O 1
ATOM 677 N N . ALA A 1 86 ? 8.588 4.357 20.066 1.00 78.69 86 ALA A N 1
ATOM 678 C CA . ALA A 1 86 ? 8.116 4.434 21.441 1.00 78.69 86 ALA A CA 1
ATOM 679 C C . ALA A 1 86 ? 6.681 3.922 21.579 1.00 78.69 86 ALA A C 1
ATOM 681 O O . ALA A 1 86 ? 5.804 4.293 20.798 1.00 78.69 86 ALA A O 1
ATOM 682 N N . MET A 1 87 ? 6.422 3.123 22.609 1.00 81.94 87 MET A N 1
ATOM 683 C CA . MET A 1 87 ? 5.073 2.658 22.935 1.00 81.94 87 MET A CA 1
ATOM 684 C C . MET A 1 87 ? 4.324 3.719 23.746 1.00 81.94 87 MET A C 1
ATOM 686 O O . MET A 1 87 ? 4.880 4.289 24.669 1.00 81.94 87 MET A O 1
ATOM 690 N N . TYR A 1 88 ? 3.062 3.977 23.439 1.00 85.81 88 TYR A N 1
ATOM 691 C CA . TYR A 1 88 ? 2.169 4.857 24.191 1.00 85.81 88 TYR A CA 1
ATOM 692 C C . TYR A 1 88 ? 0.983 4.036 24.670 1.00 85.81 88 TYR A C 1
ATOM 694 O O . TYR A 1 88 ? 0.405 3.287 23.887 1.00 85.81 88 TYR A O 1
ATOM 702 N N . PHE A 1 89 ? 0.613 4.179 25.934 1.00 84.62 89 PHE A N 1
ATOM 703 C CA . PHE A 1 89 ? -0.467 3.454 26.585 1.00 84.62 89 PHE A CA 1
ATOM 704 C C . PHE A 1 89 ? -1.522 4.458 27.044 1.00 84.62 89 PHE A C 1
ATOM 706 O O . PHE A 1 89 ? -1.210 5.314 27.867 1.00 84.62 89 PHE A O 1
ATOM 713 N N . SER A 1 90 ? -2.770 4.336 26.581 1.00 81.75 90 SER A N 1
ATOM 714 C CA . SER A 1 90 ? -3.866 5.158 27.131 1.00 81.75 90 SER A CA 1
ATOM 715 C C . SER A 1 90 ? -4.511 4.560 28.369 1.00 81.75 90 SER A C 1
ATOM 717 O O . SER A 1 90 ? -5.250 5.225 29.085 1.00 81.75 90 SER A O 1
ATOM 719 N N . HIS A 1 91 ? -4.212 3.292 28.661 1.00 81.44 91 HIS A N 1
ATOM 720 C CA . HIS A 1 91 ? -4.804 2.581 29.782 1.00 81.44 91 HIS A CA 1
ATOM 721 C C . HIS A 1 91 ? -3.764 2.189 30.828 1.00 81.44 91 HIS A C 1
ATOM 723 O O . HIS A 1 91 ? -2.793 1.485 30.535 1.00 81.44 91 HIS A O 1
ATOM 729 N N . VAL A 1 92 ? -4.028 2.563 32.081 1.00 84.06 92 VAL A N 1
ATOM 730 C CA . VAL A 1 92 ? -3.073 2.392 33.180 1.00 84.06 92 VAL A CA 1
ATOM 731 C C . VAL A 1 92 ? -2.728 0.928 33.444 1.00 84.06 92 VAL A C 1
ATOM 733 O O . VAL A 1 92 ? -1.569 0.605 33.670 1.00 84.06 92 VAL A O 1
ATOM 736 N N . LEU A 1 93 ? -3.695 0.011 33.331 1.00 80.75 93 LEU A N 1
ATOM 737 C CA . LEU A 1 93 ? -3.441 -1.423 33.515 1.00 80.75 93 LEU A CA 1
ATOM 738 C C . LEU A 1 93 ? -2.474 -1.995 32.464 1.00 80.75 93 LEU A C 1
ATOM 740 O O . LEU A 1 93 ? -1.613 -2.801 32.803 1.00 80.75 93 LEU A O 1
ATOM 744 N N . ALA A 1 94 ? -2.589 -1.565 31.203 1.00 80.69 94 ALA A N 1
ATOM 745 C CA . ALA A 1 94 ? -1.695 -2.017 30.138 1.00 80.69 94 ALA A CA 1
ATOM 746 C C . ALA A 1 94 ? -0.270 -1.504 30.381 1.00 80.69 94 ALA A C 1
ATOM 748 O O . ALA A 1 94 ? 0.683 -2.276 30.308 1.00 80.69 94 ALA A O 1
ATOM 749 N N . PHE A 1 95 ? -0.148 -0.233 30.773 1.00 85.81 95 PHE A N 1
ATOM 750 C CA . PHE A 1 95 ? 1.126 0.360 31.163 1.00 85.81 95 PHE A CA 1
ATOM 751 C C . PHE A 1 95 ? 1.753 -0.351 32.374 1.00 85.81 95 PHE A C 1
ATOM 753 O O . PHE A 1 95 ? 2.920 -0.725 32.339 1.00 85.81 95 PHE A O 1
ATOM 760 N N . VAL A 1 96 ? 0.971 -0.621 33.422 1.00 84.62 96 VAL A N 1
ATOM 761 C CA . VAL A 1 96 ? 1.426 -1.330 34.630 1.00 84.62 96 VAL A CA 1
ATOM 762 C C . VAL A 1 96 ? 1.859 -2.764 34.323 1.00 84.62 96 VAL A C 1
ATOM 764 O O . VAL A 1 96 ? 2.871 -3.223 34.850 1.00 84.62 96 VAL A O 1
ATOM 767 N N . ASN A 1 97 ? 1.140 -3.479 33.458 1.00 81.81 97 ASN A N 1
ATOM 768 C CA . ASN A 1 97 ? 1.546 -4.819 33.036 1.00 81.81 97 ASN A CA 1
ATOM 769 C C . ASN A 1 97 ? 2.845 -4.785 32.224 1.00 81.81 97 ASN A C 1
ATOM 771 O O . ASN A 1 97 ? 3.702 -5.642 32.435 1.00 81.81 97 ASN A O 1
ATOM 775 N N . ASN A 1 98 ? 3.030 -3.773 31.369 1.00 84.19 98 ASN A N 1
ATOM 776 C CA . ASN A 1 98 ? 4.291 -3.567 30.664 1.00 84.19 98 ASN A CA 1
ATOM 777 C C . ASN A 1 98 ? 5.444 -3.289 31.643 1.00 84.19 98 ASN A C 1
ATOM 779 O O . ASN A 1 98 ? 6.485 -3.937 31.572 1.00 84.19 98 ASN A O 1
ATOM 783 N N . LEU A 1 99 ? 5.230 -2.410 32.630 1.00 82.56 99 LEU A N 1
ATOM 784 C CA . LEU A 1 99 ? 6.199 -2.149 33.699 1.00 82.56 99 LEU A CA 1
ATOM 785 C C . LEU A 1 99 ? 6.572 -3.434 34.450 1.00 82.56 99 LEU A C 1
ATOM 787 O O . LEU A 1 99 ? 7.752 -3.718 34.638 1.00 82.56 99 LEU A O 1
ATOM 791 N N . ARG A 1 100 ? 5.585 -4.249 34.837 1.00 82.31 100 ARG A N 1
ATOM 792 C CA . ARG A 1 100 ? 5.830 -5.537 35.502 1.00 82.31 100 ARG A CA 1
ATOM 793 C C . ARG A 1 100 ? 6.649 -6.476 34.627 1.00 82.31 100 ARG A C 1
ATOM 795 O O . ARG A 1 100 ? 7.628 -7.032 35.116 1.00 82.31 100 ARG A O 1
ATOM 802 N N . ALA A 1 101 ? 6.289 -6.615 33.353 1.00 80.81 101 ALA A N 1
ATOM 803 C CA . ALA A 1 101 ? 7.001 -7.475 32.415 1.00 80.81 101 ALA A CA 1
ATOM 804 C C . ALA A 1 101 ? 8.467 -7.048 32.264 1.00 80.81 101 ALA A C 1
ATOM 806 O O . ALA A 1 101 ? 9.360 -7.885 32.357 1.00 80.81 101 ALA A O 1
ATOM 807 N N . ILE A 1 102 ? 8.729 -5.748 32.118 1.00 80.19 102 ILE A N 1
ATOM 808 C CA . ILE A 1 102 ? 10.094 -5.227 31.981 1.00 80.19 102 ILE A CA 1
ATOM 809 C C . ILE A 1 102 ? 10.886 -5.371 33.292 1.00 80.19 102 ILE A C 1
ATOM 811 O O . ILE A 1 102 ? 12.079 -5.675 33.258 1.00 80.19 102 ILE A O 1
ATOM 815 N N . SER A 1 103 ? 10.232 -5.220 34.450 1.00 78.81 103 SER A N 1
ATOM 816 C CA . SER A 1 103 ? 10.876 -5.334 35.769 1.00 78.81 103 SER A CA 1
ATOM 817 C C . SER A 1 103 ? 11.456 -6.723 36.062 1.00 78.81 103 SER A C 1
ATOM 819 O O . SER A 1 103 ? 12.323 -6.851 36.919 1.00 78.81 103 SER A O 1
ATOM 821 N N . VAL A 1 104 ? 11.023 -7.759 35.332 1.00 79.75 104 VAL A N 1
ATOM 822 C CA . VAL A 1 104 ? 11.595 -9.114 35.427 1.00 79.75 104 VAL A CA 1
ATOM 823 C C . VAL A 1 104 ? 13.027 -9.153 34.888 1.00 79.75 104 VAL A C 1
ATOM 825 O O . VAL A 1 104 ? 13.839 -9.951 35.347 1.00 79.75 104 VAL A O 1
ATOM 828 N N . PHE A 1 105 ? 13.344 -8.295 33.918 1.00 78.25 105 PHE A N 1
ATOM 829 C CA . PHE A 1 105 ? 14.591 -8.359 33.158 1.00 78.25 105 PHE A CA 1
ATOM 830 C C . PHE A 1 105 ? 15.594 -7.265 33.528 1.00 78.25 105 PHE A C 1
ATOM 832 O O . PHE A 1 105 ? 16.728 -7.308 33.055 1.00 78.25 105 PHE A O 1
ATOM 839 N N . LYS A 1 106 ? 15.204 -6.273 34.338 1.00 74.62 106 LYS A N 1
ATOM 840 C CA . LYS A 1 106 ? 16.056 -5.123 34.671 1.00 74.62 106 LYS A CA 1
ATOM 841 C C . LYS A 1 106 ? 16.007 -4.782 36.168 1.00 74.62 106 LYS A C 1
ATOM 843 O O . LYS A 1 106 ? 14.954 -4.915 36.788 1.00 74.62 106 LYS A O 1
ATOM 848 N N . PRO A 1 107 ? 17.126 -4.317 36.756 1.00 75.12 107 PRO A N 1
ATOM 849 C CA . PRO A 1 107 ? 17.190 -3.956 38.170 1.00 75.12 107 PRO A CA 1
ATOM 850 C C . PRO A 1 107 ? 16.296 -2.751 38.507 1.00 75.12 107 PRO A C 1
ATOM 852 O O . PRO A 1 107 ? 16.209 -1.785 37.744 1.00 75.12 107 PRO A O 1
ATOM 855 N N . GLU A 1 108 ? 15.661 -2.802 39.682 1.00 68.19 108 GLU A N 1
ATOM 856 C CA . GLU A 1 108 ? 14.660 -1.830 40.157 1.00 68.19 108 GLU A CA 1
ATOM 857 C C . GLU A 1 108 ? 15.182 -0.381 40.169 1.00 68.19 108 GLU A C 1
ATOM 859 O O . GLU A 1 108 ? 14.460 0.553 39.813 1.00 68.19 108 GLU A O 1
ATOM 864 N N . ASP A 1 109 ? 16.459 -0.193 40.508 1.00 67.19 109 ASP A N 1
ATOM 865 C CA . ASP A 1 109 ? 17.093 1.126 40.615 1.00 67.19 109 ASP A CA 1
ATOM 866 C C . ASP A 1 109 ? 17.140 1.874 39.279 1.00 67.19 109 ASP A C 1
ATOM 868 O O . ASP A 1 109 ? 16.956 3.091 39.226 1.00 67.19 109 ASP A O 1
ATOM 872 N N . ALA A 1 110 ? 17.312 1.145 38.178 1.00 64.75 110 ALA A N 1
ATOM 873 C CA . ALA A 1 110 ? 17.327 1.733 36.847 1.00 64.75 110 ALA A CA 1
ATOM 874 C C . ALA A 1 110 ? 15.910 2.186 36.427 1.00 64.75 110 ALA A C 1
ATOM 876 O O . ALA A 1 110 ? 15.740 3.193 35.737 1.00 64.75 110 ALA A O 1
ATOM 877 N N . MET A 1 111 ? 14.879 1.466 36.882 1.00 65.06 111 MET A N 1
ATOM 878 C CA . MET A 1 111 ? 13.473 1.765 36.596 1.00 65.06 111 MET A CA 1
ATOM 879 C C . MET A 1 111 ? 13.003 3.040 37.309 1.00 65.06 111 MET A C 1
ATOM 881 O O . MET A 1 111 ? 12.246 3.825 36.733 1.00 65.06 111 MET A O 1
ATOM 885 N N . ARG A 1 112 ? 13.517 3.295 38.525 1.00 64.12 112 ARG A N 1
ATOM 886 C CA . ARG A 1 112 ? 13.243 4.525 39.290 1.00 64.12 112 ARG A CA 1
ATOM 887 C C . ARG A 1 112 ? 13.595 5.770 38.481 1.00 64.12 112 ARG A C 1
ATOM 889 O O . ARG A 1 112 ? 12.751 6.650 38.340 1.00 64.12 112 ARG A O 1
ATOM 896 N N . TYR A 1 113 ? 14.793 5.815 37.887 1.00 61.94 113 TYR A N 1
ATOM 897 C CA . TYR A 1 113 ? 15.314 6.987 37.163 1.00 61.94 113 TYR A CA 1
ATOM 898 C C . TYR A 1 113 ? 14.433 7.466 35.998 1.00 61.94 113 TYR A C 1
ATOM 900 O O . TYR A 1 113 ? 14.358 8.662 35.738 1.00 61.94 113 TYR A O 1
ATOM 908 N N . ASN A 1 114 ? 13.727 6.564 35.317 1.00 58.12 114 ASN A N 1
ATOM 909 C CA . ASN A 1 114 ? 13.024 6.904 34.073 1.00 58.12 114 ASN A CA 1
ATOM 910 C C . ASN A 1 114 ? 11.568 7.277 34.293 1.00 58.12 114 ASN A C 1
ATOM 912 O O . ASN A 1 114 ? 11.052 8.208 33.682 1.00 58.12 114 ASN A O 1
ATOM 916 N N . VAL A 1 115 ? 10.913 6.617 35.239 1.00 59.38 115 VAL A N 1
ATOM 917 C CA . VAL A 1 115 ? 9.566 7.018 35.646 1.00 59.38 115 VAL A CA 1
ATOM 918 C C . VAL A 1 115 ? 9.602 8.300 36.491 1.00 59.38 115 VAL A C 1
ATOM 920 O O . VAL A 1 115 ? 8.612 9.033 36.509 1.00 59.38 115 VAL A O 1
ATOM 923 N N . HIS A 1 116 ? 10.746 8.635 37.115 1.00 55.50 116 HIS A N 1
ATOM 924 C CA . HIS A 1 116 ? 10.978 9.936 37.763 1.00 55.50 116 HIS A CA 1
ATOM 925 C C . HIS A 1 116 ? 10.642 11.127 36.850 1.00 55.50 116 HIS A C 1
ATOM 927 O O . HIS A 1 116 ? 10.166 12.139 37.358 1.00 55.50 116 HIS A O 1
ATOM 933 N N . ALA A 1 117 ? 10.825 11.006 35.530 1.00 53.12 117 ALA A N 1
ATOM 934 C CA . ALA A 1 117 ? 10.489 12.064 34.576 1.00 53.12 117 ALA A CA 1
ATOM 935 C C . ALA A 1 117 ? 8.973 12.239 34.353 1.00 53.12 117 ALA A C 1
ATOM 937 O O . ALA A 1 117 ? 8.541 13.299 33.911 1.00 53.12 117 ALA A O 1
ATOM 938 N N . CYS A 1 118 ? 8.160 11.220 34.652 1.00 51.31 118 CYS A N 1
ATOM 939 C CA . CYS A 1 118 ? 6.731 11.220 34.336 1.00 51.31 118 CYS A CA 1
ATOM 940 C C . CYS A 1 118 ? 5.831 11.575 35.533 1.00 51.31 118 CYS A C 1
ATOM 942 O O . CYS A 1 118 ? 4.751 12.120 35.323 1.00 51.31 118 CYS A O 1
ATOM 944 N N . LEU A 1 119 ? 6.211 11.254 36.782 1.00 60.28 119 LEU A N 1
ATOM 945 C CA . LEU A 1 119 ? 5.301 11.355 37.940 1.00 60.28 119 LEU A CA 1
ATOM 946 C C . LEU A 1 119 ? 6.022 11.706 39.259 1.00 60.28 119 LEU A C 1
ATOM 948 O O . LEU A 1 119 ? 6.266 10.839 40.102 1.00 60.28 119 LEU A O 1
ATOM 952 N N . GLU A 1 120 ? 6.281 12.998 39.495 1.00 52.28 120 GLU A N 1
ATOM 953 C CA . GLU A 1 120 ? 6.961 13.512 40.705 1.00 52.28 120 GLU A CA 1
ATOM 954 C C . GLU A 1 120 ? 6.323 13.059 42.040 1.00 52.28 120 GLU A C 1
ATOM 956 O O . GLU A 1 120 ? 7.009 12.934 43.055 1.00 52.28 120 GLU A O 1
ATOM 961 N N . SER A 1 121 ? 5.022 12.744 42.055 1.00 50.56 121 SER A N 1
ATOM 962 C CA . SER A 1 121 ? 4.276 12.347 43.261 1.00 50.56 121 SER A CA 1
ATOM 963 C C . SER A 1 121 ? 4.557 10.926 43.783 1.00 50.56 121 SER A C 1
ATOM 965 O O . SER A 1 121 ? 3.990 10.540 44.804 1.00 50.56 121 SER A O 1
ATOM 967 N N . LEU A 1 122 ? 5.372 10.117 43.092 1.00 54.97 122 LEU A N 1
ATOM 968 C CA . LEU A 1 122 ? 5.631 8.705 43.440 1.00 54.97 122 LEU A CA 1
ATOM 969 C C . LEU A 1 122 ? 7.005 8.458 44.103 1.00 54.97 122 LEU A C 1
ATOM 971 O O . LEU A 1 122 ? 7.373 7.314 44.361 1.00 54.97 122 LEU A O 1
ATOM 975 N N . ARG A 1 123 ? 7.736 9.532 44.430 1.00 55.06 123 ARG A N 1
ATOM 976 C CA . ARG A 1 123 ? 9.157 9.554 44.834 1.00 55.06 123 ARG A CA 1
ATOM 977 C C . ARG A 1 123 ? 9.577 8.606 45.971 1.00 55.06 123 ARG A C 1
ATOM 979 O O . ARG A 1 123 ? 10.710 8.147 45.962 1.00 55.06 123 ARG A O 1
ATOM 986 N N . GLU A 1 124 ? 8.694 8.308 46.920 1.00 55.22 124 GLU A N 1
ATOM 987 C CA . GLU A 1 124 ? 9.051 7.649 48.194 1.00 55.22 124 GLU A CA 1
ATOM 988 C C . GLU A 1 124 ? 8.601 6.176 48.297 1.00 55.22 124 GLU A C 1
ATOM 990 O O . GLU A 1 124 ? 8.639 5.586 49.375 1.00 55.22 124 GLU A O 1
ATOM 995 N N . LEU A 1 125 ? 8.113 5.571 47.207 1.00 56.69 125 LEU A N 1
ATOM 996 C CA . LEU A 1 125 ? 7.483 4.244 47.254 1.00 56.69 125 LEU A CA 1
ATOM 997 C C . LEU A 1 125 ? 8.306 3.156 46.550 1.00 56.69 125 LEU A C 1
ATOM 999 O O . LEU A 1 125 ? 8.877 3.426 45.493 1.00 56.69 125 LEU A O 1
ATOM 1003 N N . PRO A 1 126 ? 8.313 1.914 47.077 1.00 62.50 126 PRO A N 1
ATOM 1004 C CA . PRO A 1 126 ? 8.920 0.769 46.404 1.00 62.50 126 PRO A CA 1
ATOM 1005 C C . PRO A 1 126 ? 8.198 0.465 45.083 1.00 62.50 126 PRO A C 1
ATOM 1007 O O . PRO A 1 126 ? 6.967 0.561 44.988 1.00 62.50 126 PRO A O 1
ATOM 1010 N N . LEU A 1 127 ? 8.972 0.108 44.057 1.00 60.72 127 LEU A N 1
ATOM 1011 C CA . LEU A 1 127 ? 8.551 0.205 42.660 1.00 60.72 127 LEU A CA 1
ATOM 1012 C C . LEU A 1 127 ? 7.592 -0.920 42.243 1.00 60.72 127 LEU A C 1
ATOM 1014 O O . LEU A 1 127 ? 6.663 -0.690 41.469 1.00 60.72 127 LEU A O 1
ATOM 1018 N N . GLN A 1 128 ? 7.760 -2.127 42.792 1.00 61.44 128 GLN A N 1
ATOM 1019 C CA . GLN A 1 128 ? 6.965 -3.281 42.358 1.00 61.44 128 GLN A CA 1
ATOM 1020 C C . GLN A 1 128 ? 5.507 -3.237 42.833 1.00 61.44 128 GLN A C 1
ATOM 1022 O O . GLN A 1 128 ? 4.597 -3.492 42.042 1.00 61.44 128 GLN A O 1
ATOM 1027 N N . GLU A 1 129 ? 5.255 -2.864 44.089 1.00 60.81 129 GLU A N 1
ATOM 1028 C CA . GLU A 1 129 ? 3.892 -2.873 44.641 1.00 60.81 129 GLU A CA 1
ATOM 1029 C C . GLU A 1 129 ? 3.316 -1.471 44.855 1.00 60.81 129 GLU A C 1
ATOM 1031 O O . GLU A 1 129 ? 2.134 -1.253 44.599 1.00 60.81 129 GLU A O 1
ATOM 1036 N N . GLY A 1 130 ? 4.134 -0.497 45.265 1.00 73.12 130 GLY A N 1
ATOM 1037 C CA . GLY A 1 130 ? 3.657 0.845 45.603 1.00 73.12 130 GLY A CA 1
ATOM 1038 C C . GLY A 1 130 ? 3.255 1.664 44.379 1.00 73.12 130 GLY A C 1
ATOM 1039 O O . GLY A 1 130 ? 2.207 2.308 44.380 1.00 73.12 130 GLY A O 1
ATOM 1040 N N . TRP A 1 131 ? 4.058 1.623 43.316 1.00 74.25 131 TRP A N 1
ATOM 1041 C CA . TRP A 1 131 ? 3.818 2.424 42.111 1.00 74.25 131 TRP A CA 1
ATOM 1042 C C . TRP A 1 131 ? 2.708 1.869 41.245 1.00 74.25 131 TRP A C 1
ATOM 1044 O O . TRP A 1 131 ? 1.798 2.608 40.881 1.00 74.25 131 TRP A O 1
ATOM 1054 N N . CYS A 1 132 ? 2.756 0.566 40.962 1.00 78.38 132 CYS A N 1
ATOM 1055 C CA . CYS A 1 132 ? 1.697 -0.114 40.228 1.00 78.38 132 CYS A CA 1
ATOM 1056 C C . CYS A 1 132 ? 0.346 0.108 40.920 1.00 78.38 132 CYS A C 1
ATOM 1058 O O . CYS A 1 132 ? -0.619 0.480 40.260 1.00 78.38 132 CYS A O 1
ATOM 1060 N N . ARG A 1 133 ? 0.295 -0.032 42.256 1.00 77.88 133 ARG A N 1
ATOM 1061 C CA . ARG A 1 133 ? -0.912 0.241 43.044 1.00 77.88 133 ARG A CA 1
ATOM 1062 C C . ARG A 1 133 ? -1.350 1.702 42.926 1.00 77.88 133 ARG A C 1
ATOM 1064 O O . ARG A 1 133 ? -2.503 1.930 42.600 1.00 77.88 133 ARG A O 1
ATOM 1071 N N . ARG A 1 134 ? -0.462 2.687 43.104 1.00 77.19 134 ARG A N 1
ATOM 1072 C CA . ARG A 1 134 ? -0.846 4.112 43.026 1.00 77.19 134 ARG A CA 1
ATOM 1073 C C . ARG A 1 134 ? -1.245 4.586 41.636 1.00 77.19 134 ARG A C 1
ATOM 1075 O O . ARG A 1 134 ? -2.124 5.433 41.517 1.00 77.19 134 ARG A O 1
ATOM 1082 N N . LEU A 1 135 ? -0.598 4.074 40.594 1.00 79.50 135 LEU A N 1
ATOM 1083 C CA . LEU A 1 135 ? -1.002 4.315 39.212 1.00 79.50 135 LEU A CA 1
ATOM 1084 C C . LEU A 1 135 ? -2.425 3.804 38.999 1.00 79.50 135 LEU A C 1
ATOM 1086 O O . LEU A 1 135 ? -3.280 4.558 38.539 1.00 79.50 135 LEU A O 1
ATOM 1090 N N . LEU A 1 136 ? -2.690 2.560 39.409 1.00 81.12 136 LEU A N 1
ATOM 1091 C CA . LEU A 1 136 ? -4.026 1.981 39.346 1.00 81.12 136 LEU A CA 1
ATOM 1092 C C . LEU A 1 136 ? -5.027 2.782 40.192 1.00 81.12 136 LEU A C 1
ATOM 1094 O O . LEU A 1 136 ? -6.086 3.108 39.682 1.00 81.12 136 LEU A O 1
ATOM 1098 N N . GLU A 1 137 ? -4.702 3.177 41.421 1.00 79.56 137 GLU A N 1
ATOM 1099 C CA . GLU A 1 137 ? -5.589 3.986 42.275 1.00 79.56 137 GLU A CA 1
ATOM 1100 C C . GLU A 1 137 ? -5.902 5.364 41.677 1.00 79.56 137 GLU A C 1
ATOM 1102 O O . GLU A 1 137 ? -7.015 5.861 41.821 1.00 79.56 137 GLU A O 1
ATOM 1107 N N . ARG A 1 138 ? -4.925 6.000 41.018 1.00 80.62 138 ARG A N 1
ATOM 1108 C CA . ARG A 1 138 ? -5.067 7.360 40.483 1.00 80.62 138 ARG A CA 1
ATOM 1109 C C . ARG A 1 138 ? -5.780 7.406 39.136 1.00 80.62 138 ARG A C 1
ATOM 1111 O O . ARG A 1 138 ? -6.508 8.361 38.883 1.00 80.62 138 ARG A O 1
ATOM 1118 N N . PHE A 1 139 ? -5.505 6.441 38.263 1.00 80.50 139 PHE A N 1
ATOM 1119 C CA . PHE A 1 139 ? -5.916 6.488 36.859 1.00 80.50 139 PHE A CA 1
ATOM 1120 C C . PHE A 1 139 ? -6.872 5.368 36.456 1.00 80.50 139 PHE A C 1
ATOM 1122 O O . PHE A 1 139 ? -7.365 5.391 35.330 1.00 80.50 139 PHE A O 1
ATOM 1129 N N . SER A 1 140 ? -7.150 4.389 37.324 1.00 78.06 140 SER A N 1
ATOM 1130 C CA . SER A 1 140 ? -8.252 3.473 37.031 1.00 78.06 140 SER A CA 1
ATOM 1131 C C . SER A 1 140 ? -9.559 4.246 37.176 1.00 78.06 140 SER A C 1
ATOM 1133 O O . SER A 1 140 ? -9.732 4.969 38.163 1.00 78.06 140 SER A O 1
ATOM 1135 N N . PRO A 1 141 ? -10.487 4.117 36.216 1.00 73.06 141 PRO A N 1
ATOM 1136 C CA . PRO A 1 141 ? -11.827 4.652 36.391 1.00 73.06 141 PRO A CA 1
ATOM 1137 C C . PRO A 1 141 ? -12.425 4.093 37.684 1.00 73.06 141 PRO A C 1
ATOM 1139 O O . PRO A 1 141 ? -12.164 2.944 38.049 1.00 73.06 141 PRO A O 1
ATOM 1142 N N . SER A 1 142 ? -13.219 4.907 38.386 1.00 77.56 142 SER A N 1
ATOM 1143 C CA . SER A 1 142 ? -13.916 4.424 39.579 1.00 77.56 142 SER A CA 1
ATOM 1144 C C . SER A 1 142 ? -14.748 3.189 39.220 1.00 77.56 142 SER A C 1
ATOM 1146 O O . SER A 1 142 ? -15.285 3.116 38.112 1.00 77.56 142 SER A O 1
ATOM 1148 N N . GLU A 1 143 ? -14.877 2.238 40.148 1.00 72.75 143 GLU A N 1
ATOM 1149 C CA . GLU A 1 143 ? -15.662 1.005 39.960 1.00 72.75 143 GLU A CA 1
ATOM 1150 C C . GLU A 1 143 ? -17.056 1.306 39.384 1.00 72.75 143 GLU A C 1
ATOM 1152 O O . GLU A 1 143 ? -17.509 0.673 38.432 1.00 72.75 143 GLU A O 1
ATOM 1157 N N . TYR A 1 144 ? -17.686 2.374 39.882 1.00 71.69 144 TYR A N 1
ATOM 1158 C CA . TYR A 1 144 ? -18.987 2.844 39.421 1.00 71.69 144 TYR A CA 1
ATOM 1159 C C . TYR A 1 144 ? -18.971 3.343 37.967 1.00 71.69 144 TYR A C 1
ATOM 1161 O O . TYR A 1 144 ? -19.892 3.054 37.206 1.00 71.69 144 TYR A O 1
ATOM 1169 N N . THR A 1 145 ? -17.926 4.067 37.555 1.00 76.69 145 THR A N 1
ATOM 1170 C CA . THR A 1 145 ? -17.769 4.560 36.176 1.00 76.69 145 THR A CA 1
ATOM 1171 C C . THR A 1 145 ? -17.517 3.407 35.207 1.00 76.69 145 THR A C 1
ATOM 1173 O O . THR A 1 145 ? -18.185 3.315 34.181 1.00 76.69 145 THR A O 1
ATOM 1176 N N . ALA A 1 146 ? -16.604 2.494 35.552 1.00 73.00 146 ALA A N 1
ATOM 1177 C CA . ALA A 1 146 ? -16.273 1.347 34.711 1.00 73.00 146 ALA A CA 1
ATOM 1178 C C . ALA A 1 146 ? -17.496 0.444 34.486 1.00 73.00 146 ALA A C 1
ATOM 1180 O O . ALA A 1 146 ? -17.794 0.076 33.348 1.00 73.00 146 ALA A O 1
ATOM 1181 N N . LEU A 1 147 ? -18.249 0.150 35.552 1.00 71.25 147 LEU A N 1
ATOM 1182 C CA . LEU A 1 147 ? -19.473 -0.642 35.470 1.00 71.25 147 LEU A CA 1
ATOM 1183 C C . LEU A 1 147 ? -20.586 0.065 34.705 1.00 71.25 147 LEU A C 1
ATOM 1185 O O . LEU A 1 147 ? -21.226 -0.577 33.879 1.00 71.25 147 LEU A O 1
ATOM 1189 N N . ALA A 1 148 ? -20.817 1.360 34.935 1.00 77.88 148 ALA A N 1
ATOM 1190 C CA . ALA A 1 148 ? -21.856 2.107 34.224 1.00 77.88 148 ALA A CA 1
ATOM 1191 C C . ALA A 1 148 ? -21.619 2.109 32.706 1.00 77.88 148 ALA A C 1
ATOM 1193 O O . ALA A 1 148 ? -22.563 1.996 31.924 1.00 77.88 148 ALA A O 1
ATOM 1194 N N . GLU A 1 149 ? -20.358 2.179 32.281 1.00 78.25 149 GLU A N 1
ATOM 1195 C CA . GLU A 1 149 ? -20.018 2.140 30.864 1.00 78.25 149 GLU A CA 1
ATOM 1196 C C . GLU A 1 149 ? -20.082 0.735 30.251 1.00 78.25 149 GLU A C 1
ATOM 1198 O O . GLU A 1 149 ? -20.257 0.620 29.039 1.00 78.25 149 GLU A O 1
ATOM 1203 N N . VAL A 1 150 ? -19.938 -0.324 31.054 1.00 81.44 150 VAL A N 1
ATOM 1204 C CA . VAL A 1 150 ? -20.063 -1.721 30.604 1.00 81.44 150 VAL A CA 1
ATOM 1205 C C . VAL A 1 150 ? -21.528 -2.169 30.598 1.00 81.44 150 VAL A C 1
ATOM 1207 O O . VAL A 1 150 ? -22.013 -2.681 29.594 1.00 81.44 150 VAL A O 1
ATOM 1210 N N . HIS A 1 151 ? -22.268 -1.918 31.681 1.00 73.62 151 HIS A N 1
ATOM 1211 C CA . HIS A 1 151 ? -23.643 -2.390 31.891 1.00 73.62 151 HIS A CA 1
ATOM 1212 C C . HIS A 1 151 ? -24.692 -1.731 30.976 1.00 73.62 151 HIS A C 1
ATOM 1214 O O . HIS A 1 151 ? -25.843 -2.163 30.966 1.00 73.62 151 HIS A O 1
ATOM 1220 N N . GLY A 1 152 ? -24.317 -0.719 30.191 1.00 75.19 152 GLY A N 1
ATOM 1221 C CA . GLY A 1 152 ? -25.182 -0.091 29.187 1.00 75.19 152 GLY A CA 1
ATOM 1222 C C . GLY A 1 152 ? -24.808 -0.384 27.731 1.00 75.19 152 GLY A C 1
ATOM 1223 O O . GLY A 1 152 ? -25.534 0.038 26.834 1.00 75.19 152 GLY A O 1
ATOM 1224 N N . LYS A 1 153 ? -23.686 -1.069 27.472 1.00 82.31 153 LYS A N 1
ATOM 1225 C CA . LYS A 1 153 ? -23.154 -1.273 26.115 1.00 82.31 153 LYS A CA 1
ATOM 1226 C C . LYS A 1 153 ? -23.287 -2.734 25.697 1.00 82.31 153 LYS A C 1
ATOM 1228 O O . LYS A 1 153 ? -22.326 -3.497 25.768 1.00 82.31 153 LYS A O 1
ATOM 1233 N N . ILE A 1 154 ? -24.488 -3.105 25.258 1.00 91.25 154 ILE A N 1
ATOM 1234 C CA . ILE A 1 154 ? -24.694 -4.360 24.528 1.00 91.25 154 ILE A CA 1
ATOM 1235 C C . ILE A 1 154 ? -24.061 -4.194 23.147 1.00 91.25 154 ILE A C 1
ATOM 1237 O O . ILE A 1 154 ? -24.423 -3.250 22.447 1.00 91.25 154 ILE A O 1
ATOM 1241 N N . HIS A 1 155 ? -23.147 -5.086 22.757 1.00 90.38 155 HIS A N 1
ATOM 1242 C CA . HIS A 1 155 ? -22.651 -5.099 21.382 1.00 90.38 155 HIS A CA 1
ATOM 1243 C C . HIS A 1 155 ? -23.701 -5.718 20.480 1.00 90.38 155 HIS A C 1
ATOM 1245 O O . HIS A 1 155 ? -24.094 -6.872 20.686 1.00 90.38 155 HIS A O 1
ATOM 1251 N N . THR A 1 156 ? -24.169 -4.944 19.510 1.00 91.31 156 THR A N 1
ATOM 1252 C CA . THR A 1 156 ? -25.237 -5.392 18.622 1.00 91.31 156 THR A CA 1
ATOM 1253 C C . THR A 1 156 ? -24.694 -5.965 17.319 1.00 91.31 156 THR A C 1
ATOM 1255 O O . THR A 1 156 ? -23.612 -5.628 16.841 1.00 91.31 156 THR A O 1
ATOM 1258 N N . PHE A 1 157 ? -25.498 -6.808 16.690 1.00 87.19 157 PHE A N 1
ATOM 1259 C CA . PHE A 1 157 ? -25.228 -7.396 15.393 1.00 87.19 157 PHE A CA 1
ATOM 1260 C C . PHE A 1 157 ? -25.087 -6.311 14.317 1.00 87.19 157 PHE A C 1
ATOM 1262 O O . PHE A 1 157 ? -24.274 -6.440 13.407 1.00 87.19 157 PHE A O 1
ATOM 1269 N N . GLU A 1 158 ? -25.812 -5.201 14.463 1.00 84.06 158 GLU A N 1
ATOM 1270 C CA . GLU A 1 158 ? -25.691 -4.022 13.600 1.00 84.06 158 GLU A CA 1
ATOM 1271 C C . GLU A 1 158 ? -24.338 -3.306 13.785 1.00 84.06 158 GLU A C 1
ATOM 1273 O O . GLU A 1 158 ? -23.721 -2.860 12.814 1.00 84.06 158 GLU A O 1
ATOM 1278 N N . GLU A 1 159 ? -23.809 -3.244 15.012 1.00 81.75 159 GLU A N 1
ATOM 1279 C CA . GLU A 1 159 ? -22.451 -2.741 15.262 1.00 81.75 159 GLU A CA 1
ATOM 1280 C C . GLU A 1 159 ? -21.387 -3.639 14.620 1.00 81.75 159 GLU A C 1
ATOM 1282 O O . GLU A 1 159 ? -20.449 -3.140 13.996 1.00 81.75 159 GLU A O 1
ATOM 1287 N N . THR A 1 160 ? -21.572 -4.959 14.688 1.00 80.38 160 THR A N 1
ATOM 1288 C CA . THR A 1 160 ? -20.727 -5.923 13.969 1.00 80.38 160 THR A CA 1
ATOM 1289 C C . THR A 1 160 ? -20.805 -5.711 12.447 1.00 80.38 160 THR A C 1
ATOM 1291 O O . THR A 1 160 ? -19.774 -5.641 11.779 1.00 80.38 160 THR A O 1
ATOM 1294 N N . GLN A 1 161 ? -22.004 -5.515 11.883 1.00 75.00 161 GLN A N 1
ATOM 1295 C CA . GLN A 1 161 ? -22.197 -5.245 10.448 1.00 75.00 161 GLN A CA 1
ATOM 1296 C C . GLN A 1 161 ? -21.622 -3.897 9.985 1.00 75.00 161 GLN A C 1
ATOM 1298 O O . GLN A 1 161 ? -21.268 -3.755 8.814 1.00 75.00 161 GLN A O 1
ATOM 1303 N N . SER A 1 162 ? -21.513 -2.912 10.878 1.00 70.25 162 SER A N 1
ATOM 1304 C CA . SER A 1 162 ? -20.910 -1.598 10.601 1.00 70.25 162 SER A CA 1
ATOM 1305 C C . SER A 1 162 ? -19.388 -1.566 10.805 1.00 70.25 162 SER A C 1
ATOM 1307 O O . SER A 1 162 ? -18.794 -0.491 10.910 1.00 70.25 162 SER A O 1
ATOM 1309 N N . CYS A 1 163 ? -18.744 -2.738 10.800 1.00 66.19 163 CYS A N 1
ATOM 1310 C CA . CYS A 1 163 ? -17.295 -2.925 10.891 1.00 66.19 163 CYS A CA 1
ATOM 1311 C C . CYS A 1 163 ? -16.672 -2.486 12.226 1.00 66.19 163 CYS A C 1
ATOM 1313 O O . CYS A 1 163 ? -15.472 -2.197 12.278 1.00 66.19 163 CYS A O 1
ATOM 1315 N N . ARG A 1 164 ? -17.436 -2.441 13.327 1.00 73.38 164 ARG A N 1
ATOM 1316 C CA . ARG A 1 164 ? -16.807 -2.363 14.652 1.00 73.38 164 ARG A CA 1
ATOM 1317 C C . ARG A 1 164 ? -16.217 -3.725 14.991 1.00 73.38 164 ARG A C 1
ATOM 1319 O O . ARG A 1 164 ? -16.931 -4.720 15.043 1.00 73.38 164 ARG A O 1
ATOM 1326 N N . SER A 1 165 ? -14.910 -3.755 15.244 1.00 78.00 165 SER A N 1
ATOM 1327 C CA . SER A 1 165 ? -14.208 -4.978 15.638 1.00 78.00 165 SER A CA 1
ATOM 1328 C C . SER A 1 165 ? -14.774 -5.525 16.949 1.00 78.00 165 SER A C 1
ATOM 1330 O O . SER A 1 165 ? -14.630 -4.911 18.014 1.00 78.00 165 SER A O 1
ATOM 1332 N N . LEU A 1 166 ? -15.391 -6.704 16.862 1.00 82.62 166 LEU A N 1
ATOM 1333 C CA . LEU A 1 166 ? -15.913 -7.447 18.006 1.00 82.62 166 LEU A CA 1
ATOM 1334 C C . LEU A 1 166 ? -14.780 -7.823 18.977 1.00 82.62 166 LEU A C 1
ATOM 1336 O O . LEU A 1 166 ? -14.941 -7.749 20.197 1.00 82.62 166 LEU A O 1
ATOM 1340 N N . VAL A 1 167 ? -13.594 -8.115 18.435 1.00 81.31 167 VAL A N 1
ATOM 1341 C CA . VAL A 1 167 ? -12.367 -8.374 19.199 1.00 81.31 167 VAL A CA 1
ATOM 1342 C C . VAL A 1 167 ? -11.947 -7.144 20.003 1.00 81.31 167 VAL A C 1
ATOM 1344 O O . VAL A 1 167 ? -11.720 -7.249 21.209 1.00 81.31 167 VAL A O 1
ATOM 1347 N N . THR A 1 168 ? -11.892 -5.964 19.381 1.00 79.12 168 THR A N 1
ATOM 1348 C CA . THR A 1 168 ? -11.524 -4.716 20.073 1.00 79.12 168 THR A CA 1
ATOM 1349 C C . THR A 1 168 ? -12.527 -4.378 21.172 1.00 79.12 168 THR A C 1
ATOM 1351 O O . THR A 1 168 ? -12.131 -4.049 22.292 1.00 79.12 168 THR A O 1
ATOM 1354 N N . TRP A 1 169 ? -13.826 -4.514 20.889 1.00 89.25 169 TRP A N 1
ATOM 1355 C CA . TRP A 1 169 ? -14.873 -4.319 21.891 1.00 89.25 169 TRP A CA 1
ATOM 1356 C C . TRP A 1 169 ? -14.707 -5.284 23.073 1.00 89.25 169 TRP A C 1
ATOM 1358 O O . TRP A 1 169 ? -14.715 -4.847 24.226 1.00 89.25 169 TRP A O 1
ATOM 1368 N N . SER A 1 170 ? -14.485 -6.573 22.799 1.00 87.75 170 SER A N 1
ATOM 1369 C CA . SER A 1 170 ? -14.368 -7.595 23.843 1.00 87.75 170 SER A CA 1
ATOM 1370 C C . SER A 1 170 ? -13.178 -7.359 24.774 1.00 87.75 170 SER A C 1
ATOM 1372 O O . SER A 1 170 ? -13.330 -7.410 25.996 1.00 87.75 170 SER A O 1
ATOM 1374 N N . HIS A 1 171 ? -12.019 -6.983 24.226 1.00 84.62 171 HIS A N 1
ATOM 1375 C CA . HIS A 1 171 ? -10.859 -6.582 25.018 1.00 84.62 171 HIS A CA 1
ATOM 1376 C C . HIS A 1 171 ? -11.139 -5.360 25.896 1.00 84.62 171 HIS A C 1
ATOM 1378 O O . HIS A 1 171 ? -10.700 -5.326 27.047 1.00 84.62 171 HIS A O 1
ATOM 1384 N N . ASN A 1 172 ? -11.884 -4.377 25.391 1.00 82.62 172 ASN A N 1
ATOM 1385 C CA . ASN A 1 172 ? -12.235 -3.185 26.160 1.00 82.62 172 ASN A CA 1
ATOM 1386 C C . ASN A 1 172 ? -13.181 -3.509 27.318 1.00 82.62 172 ASN A C 1
ATOM 1388 O O . ASN A 1 172 ? -12.976 -3.020 28.429 1.00 82.62 172 ASN A O 1
ATOM 1392 N N . VAL A 1 173 ? -14.167 -4.378 27.093 1.00 88.06 173 VAL A N 1
ATOM 1393 C CA . VAL A 1 173 ? -15.076 -4.843 28.147 1.00 88.06 173 VAL A CA 1
ATOM 1394 C C . VAL A 1 173 ? -14.330 -5.661 29.198 1.00 88.06 173 VAL A C 1
ATOM 1396 O O . VAL A 1 173 ? -14.428 -5.342 30.380 1.00 88.06 173 VAL A O 1
ATOM 1399 N N . LEU A 1 174 ? -13.538 -6.663 28.798 1.00 87.31 174 LEU A N 1
ATOM 1400 C CA . LEU A 1 174 ? -12.765 -7.493 29.733 1.00 87.31 174 LEU A CA 1
ATOM 1401 C C . LEU A 1 174 ? -11.824 -6.653 30.590 1.00 87.31 174 LEU A C 1
ATOM 1403 O O . LEU A 1 174 ? -11.723 -6.863 31.796 1.00 87.31 174 LEU A O 1
ATOM 1407 N N . ARG A 1 175 ? -11.177 -5.658 29.985 1.00 81.06 175 ARG A N 1
ATOM 1408 C CA . ARG A 1 175 ? -1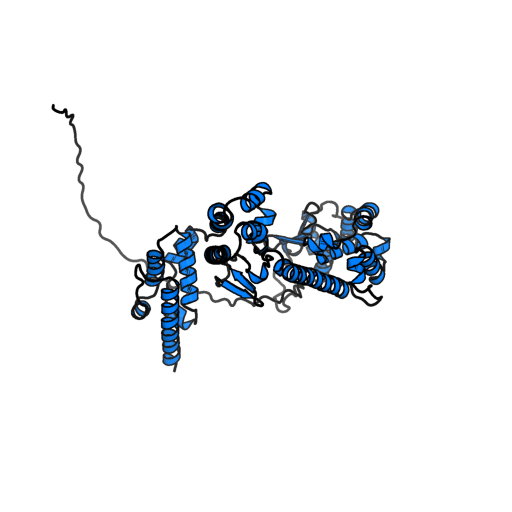0.293 -4.748 30.706 1.00 81.06 175 ARG A CA 1
ATOM 1409 C C . ARG A 1 175 ? -11.045 -3.921 31.748 1.00 81.06 175 ARG A C 1
ATOM 1411 O O . ARG A 1 175 ? -10.553 -3.765 32.859 1.00 81.06 175 ARG A O 1
ATOM 1418 N N . ARG A 1 176 ? -12.236 -3.418 31.412 1.00 83.19 176 ARG A N 1
ATOM 1419 C CA . ARG A 1 176 ? -13.079 -2.654 32.346 1.00 83.19 176 ARG A CA 1
ATOM 1420 C C . ARG A 1 176 ? -13.635 -3.529 33.462 1.00 83.19 176 ARG A C 1
ATOM 1422 O O . ARG A 1 176 ? -13.646 -3.090 34.605 1.00 83.19 176 ARG A O 1
ATOM 1429 N N . LEU A 1 177 ? -14.013 -4.770 33.156 1.00 83.94 177 LEU A N 1
ATOM 1430 C CA . LEU A 1 177 ? -14.378 -5.757 34.172 1.00 83.94 177 LEU A CA 1
ATOM 1431 C C . LEU A 1 177 ? -13.204 -5.994 35.129 1.00 83.94 177 LEU A C 1
ATOM 1433 O O . LEU A 1 177 ? -13.387 -5.965 36.333 1.00 83.94 177 LEU A O 1
ATOM 1437 N N . GLN A 1 178 ? -11.974 -6.124 34.635 1.00 82.81 178 GLN A N 1
ATOM 1438 C CA . GLN A 1 178 ? -10.801 -6.326 35.497 1.00 82.81 178 GLN A CA 1
ATOM 1439 C C . GLN A 1 178 ? -10.498 -5.146 36.442 1.00 82.81 178 GLN A C 1
ATOM 1441 O O . GLN A 1 178 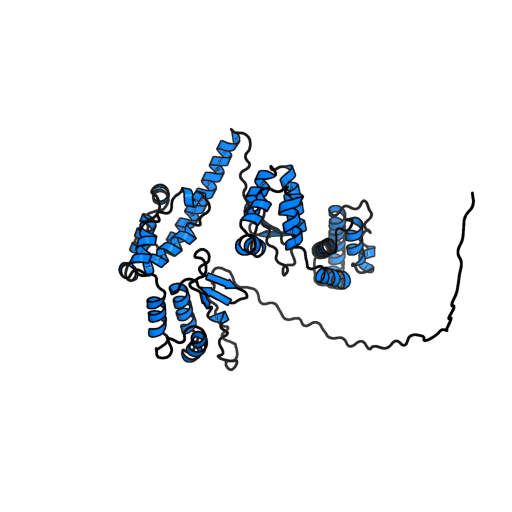? -9.827 -5.352 37.455 1.00 82.81 178 GLN A O 1
ATOM 1446 N N . CYS A 1 179 ? -11.000 -3.940 36.150 1.00 75.81 179 CYS A N 1
ATOM 1447 C CA . CYS A 1 179 ? -10.906 -2.776 37.038 1.00 75.81 179 CYS A CA 1
ATOM 1448 C C . CYS A 1 179 ? -11.917 -2.796 38.199 1.00 75.81 179 CYS A C 1
ATOM 1450 O O . CYS A 1 179 ? -11.725 -2.066 39.168 1.00 75.81 179 CYS A O 1
ATOM 1452 N N . ASP A 1 180 ? -12.975 -3.604 38.121 1.00 78.38 180 ASP A N 1
ATOM 1453 C CA . ASP A 1 180 ? -13.954 -3.766 39.196 1.00 78.38 180 ASP A CA 1
ATOM 1454 C C . ASP A 1 180 ? -13.444 -4.799 40.211 1.00 78.38 180 ASP A C 1
ATOM 1456 O O . ASP A 1 180 ? -13.159 -5.941 39.849 1.00 78.38 180 ASP A O 1
ATOM 1460 N N . ALA A 1 181 ? -13.375 -4.417 41.490 1.00 73.50 181 ALA A N 1
ATOM 1461 C CA . ALA A 1 181 ? -12.923 -5.270 42.589 1.00 73.50 181 ALA A CA 1
ATOM 1462 C C . ALA A 1 181 ? -13.681 -6.609 42.677 1.00 73.50 181 ALA A C 1
ATOM 1464 O O . ALA A 1 181 ? -13.106 -7.631 43.068 1.00 73.50 181 ALA A O 1
ATOM 1465 N N . LYS A 1 182 ? -14.958 -6.626 42.279 1.00 76.00 182 LYS A N 1
ATOM 1466 C CA . LYS A 1 182 ? -15.782 -7.834 42.189 1.00 76.00 182 LYS A CA 1
ATOM 1467 C C . LYS A 1 182 ? -15.261 -8.803 41.129 1.00 76.00 182 LYS A C 1
ATOM 1469 O O . LYS A 1 182 ? -15.304 -10.013 41.336 1.00 76.00 182 LYS A O 1
ATOM 1474 N N . TYR A 1 183 ? -14.759 -8.280 40.014 1.00 76.06 183 TYR A N 1
ATOM 1475 C CA . TYR A 1 183 ? -14.281 -9.066 38.878 1.00 76.06 183 TYR A CA 1
ATOM 1476 C C . TYR A 1 183 ? -12.760 -9.241 38.838 1.00 76.06 183 TYR A C 1
ATOM 1478 O O . TYR A 1 183 ? -12.280 -10.141 38.148 1.00 76.06 183 TYR A O 1
ATOM 1486 N N . THR A 1 184 ? -12.000 -8.471 39.622 1.00 75.56 184 THR A N 1
ATOM 1487 C CA . THR A 1 184 ? -10.563 -8.698 39.836 1.00 75.56 184 THR A CA 1
ATOM 1488 C C . THR A 1 184 ? -10.305 -10.086 40.433 1.00 75.56 184 THR A C 1
ATOM 1490 O O . THR A 1 184 ? -9.327 -10.734 40.074 1.00 75.56 184 THR A O 1
ATOM 1493 N N . ASN A 1 185 ? -11.206 -10.560 41.302 1.00 77.25 185 ASN A N 1
ATOM 1494 C CA . ASN A 1 185 ? -11.166 -11.909 41.878 1.00 77.25 185 ASN A CA 1
ATOM 1495 C C . ASN A 1 185 ? -12.093 -12.905 41.169 1.00 77.25 185 ASN A C 1
ATOM 1497 O O . ASN A 1 185 ? -12.142 -14.071 41.564 1.00 77.25 185 ASN A O 1
ATOM 1501 N N . ALA A 1 186 ? -12.849 -12.457 40.162 1.00 84.31 186 ALA A N 1
ATOM 1502 C CA . ALA A 1 186 ? -13.706 -13.354 39.411 1.00 84.31 186 ALA A CA 1
ATOM 1503 C C . ALA A 1 186 ? -12.849 -14.343 38.629 1.00 84.31 186 ALA A C 1
ATOM 1505 O O . ALA A 1 186 ? -11.797 -14.014 38.072 1.00 84.31 186 ALA A O 1
ATOM 1506 N N . THR A 1 187 ? -13.337 -15.571 38.568 1.00 90.19 187 THR A N 1
ATOM 1507 C CA . THR A 1 187 ? -12.762 -16.577 37.693 1.00 90.19 187 THR A CA 1
ATOM 1508 C C . THR A 1 187 ? -12.841 -16.096 36.249 1.00 90.19 187 THR A C 1
ATOM 1510 O O . THR A 1 187 ? -13.752 -15.373 35.838 1.00 90.19 187 THR A O 1
ATOM 1513 N N . GLN A 1 188 ? -11.894 -16.548 35.438 1.00 89.88 188 GLN A N 1
ATOM 1514 C CA . GLN A 1 188 ? -11.892 -16.279 34.007 1.00 89.88 188 GLN A CA 1
ATOM 1515 C C . GLN A 1 188 ? -13.227 -16.658 33.342 1.00 89.88 188 GLN A C 1
ATOM 1517 O O . GLN A 1 188 ? -13.728 -15.936 32.484 1.00 89.88 188 GLN A O 1
ATOM 1522 N N . HIS A 1 189 ? -13.847 -17.745 33.802 1.00 92.38 189 HIS A N 1
ATOM 1523 C CA . HIS A 1 189 ? -15.168 -18.166 33.357 1.00 92.38 189 HIS A CA 1
ATOM 1524 C C . HIS A 1 189 ? -16.256 -17.117 33.639 1.00 92.38 189 HIS A C 1
ATOM 1526 O O . HIS A 1 189 ? -17.047 -16.811 32.754 1.00 92.38 189 HIS A O 1
ATOM 1532 N N . GLU A 1 190 ? -16.289 -16.520 34.832 1.00 92.00 190 GLU A N 1
ATOM 1533 C CA . GLU A 1 190 ? -17.269 -15.480 35.184 1.00 92.00 190 GLU A CA 1
ATOM 1534 C C . GLU A 1 190 ? -17.099 -14.211 34.337 1.00 92.00 190 GLU A C 1
ATOM 1536 O O . GLU A 1 190 ? -18.094 -13.618 33.909 1.00 92.00 190 GLU A O 1
ATOM 1541 N N . GLN A 1 191 ? -15.854 -13.824 34.036 1.00 91.44 191 GLN A N 1
ATOM 1542 C CA . GLN A 1 191 ? -15.566 -12.710 33.125 1.00 91.44 191 GLN A CA 1
ATOM 1543 C C . GLN A 1 191 ? -16.105 -13.003 31.718 1.00 91.44 191 GLN A C 1
ATOM 1545 O O . GLN A 1 191 ? -16.796 -12.169 31.134 1.00 91.44 191 GLN A O 1
ATOM 1550 N N . LEU A 1 192 ? -15.861 -14.211 31.199 1.00 93.69 192 LEU A N 1
ATOM 1551 C CA . LEU A 1 192 ? -16.335 -14.626 29.876 1.00 93.69 192 LEU A CA 1
ATOM 1552 C C . LEU A 1 192 ? -17.860 -14.768 29.807 1.00 93.69 192 LEU A C 1
ATOM 1554 O O . LEU A 1 192 ? -18.464 -14.366 28.816 1.00 93.69 192 LEU A O 1
ATOM 1558 N N . VAL A 1 193 ? -18.509 -15.287 30.852 1.00 94.69 193 VAL A N 1
ATOM 1559 C CA . VAL A 1 193 ? -19.978 -15.366 30.925 1.00 94.69 193 VAL A CA 1
ATOM 1560 C C . VAL A 1 193 ? -20.599 -13.970 30.949 1.00 94.69 193 VAL A C 1
ATOM 1562 O O . VAL A 1 193 ? -21.620 -13.749 30.300 1.00 94.69 193 VAL A O 1
ATOM 1565 N N . THR A 1 194 ? -19.977 -13.023 31.652 1.00 93.25 194 THR A N 1
ATOM 1566 C CA . THR A 1 194 ? -20.422 -11.622 31.678 1.00 93.25 194 THR A CA 1
ATOM 1567 C C . THR A 1 194 ? -20.271 -10.982 30.301 1.00 93.25 194 THR A C 1
ATOM 1569 O O . THR A 1 194 ? -21.222 -10.392 29.798 1.00 93.25 194 THR A O 1
ATOM 1572 N N . LEU A 1 195 ? -19.115 -11.167 29.656 1.00 93.38 195 LEU A N 1
ATOM 1573 C CA . LEU A 1 195 ? -18.859 -10.693 28.297 1.00 93.38 195 LEU A CA 1
ATOM 1574 C C . LEU A 1 195 ? -19.865 -11.273 27.286 1.00 93.38 195 LEU A C 1
ATOM 1576 O O . LEU A 1 195 ? -20.432 -10.524 26.497 1.00 93.38 195 LEU A O 1
ATOM 1580 N N . HIS A 1 196 ? -20.133 -12.584 27.341 1.00 95.12 196 HIS A N 1
ATOM 1581 C CA . HIS A 1 196 ? -21.139 -13.246 26.498 1.00 95.12 196 HIS A CA 1
ATOM 1582 C C . HIS A 1 196 ? -22.539 -12.664 26.732 1.00 95.12 196 HIS A C 1
ATOM 1584 O O . HIS A 1 196 ? -23.257 -12.381 25.778 1.00 95.12 196 HIS A O 1
ATOM 1590 N N . GLY A 1 197 ? -22.896 -12.388 27.990 1.00 94.69 197 GLY A N 1
ATOM 1591 C CA . GLY A 1 197 ? -24.164 -11.751 28.353 1.00 94.69 197 GLY A CA 1
ATOM 1592 C C . GLY A 1 197 ? -24.342 -10.324 27.817 1.00 94.69 197 GLY A C 1
ATOM 1593 O O . GLY A 1 197 ? -25.477 -9.864 27.709 1.00 94.69 197 GLY A O 1
ATOM 1594 N N . LEU A 1 198 ? -23.249 -9.643 27.457 1.00 94.81 198 LEU A N 1
ATOM 1595 C CA . LEU A 1 198 ? -23.247 -8.304 26.855 1.00 94.81 198 LEU A CA 1
ATOM 1596 C C . LEU A 1 198 ? -23.291 -8.326 25.319 1.00 94.81 198 LEU A C 1
ATOM 1598 O O . LEU A 1 198 ? -23.314 -7.271 24.693 1.00 94.81 198 LEU A O 1
ATOM 1602 N N . LEU A 1 199 ? -23.310 -9.503 24.698 1.00 94.06 199 LEU A N 1
ATOM 1603 C CA . LEU A 1 199 ? -23.628 -9.642 23.279 1.00 94.06 199 LEU A CA 1
ATOM 1604 C C . LEU A 1 199 ? -25.143 -9.591 23.088 1.00 94.06 199 LEU A C 1
ATOM 1606 O O . LEU A 1 199 ? -25.894 -10.043 23.953 1.00 94.06 199 LEU A O 1
ATOM 1610 N N . ASP A 1 200 ? -25.621 -9.098 21.950 1.00 94.19 200 ASP A N 1
ATOM 1611 C CA . ASP A 1 200 ? -27.042 -9.226 21.638 1.00 94.19 200 ASP A CA 1
ATOM 1612 C C . ASP A 1 200 ? -27.459 -10.707 21.426 1.00 94.19 200 ASP A C 1
ATOM 1614 O O . ASP A 1 200 ? -26.621 -11.568 21.131 1.00 94.19 200 ASP A O 1
ATOM 1618 N N . PRO A 1 201 ? -28.762 -11.038 21.524 1.00 94.88 201 PRO A N 1
ATOM 1619 C CA . PRO A 1 201 ? -29.243 -12.418 21.425 1.00 94.88 201 PRO A CA 1
ATOM 1620 C C . PRO A 1 201 ? -28.919 -13.161 20.115 1.00 94.88 201 PRO A C 1
ATOM 1622 O O . PRO A 1 201 ? -28.888 -14.391 20.104 1.00 94.88 201 PRO A O 1
ATOM 1625 N N . VAL A 1 202 ? -28.732 -12.459 18.995 1.00 91.44 202 VAL A N 1
ATOM 1626 C CA . VAL A 1 202 ? -28.331 -13.030 17.699 1.00 91.44 202 VAL A CA 1
ATOM 1627 C C . VAL A 1 202 ? -26.881 -13.496 17.760 1.00 91.44 202 VAL A C 1
ATOM 1629 O O . VAL A 1 202 ? -26.605 -14.642 17.399 1.00 91.44 202 VAL A O 1
ATOM 1632 N N . LEU A 1 203 ? -25.979 -12.652 18.265 1.00 91.62 203 LEU A N 1
ATOM 1633 C CA . LEU A 1 203 ? -24.573 -13.004 18.473 1.00 91.62 203 LEU A CA 1
ATOM 1634 C C . LEU A 1 203 ? -24.435 -14.124 19.515 1.00 91.62 203 LEU A C 1
ATOM 1636 O O . LEU A 1 203 ? -23.747 -15.112 19.264 1.00 91.62 203 LEU A O 1
ATOM 1640 N N . GLN A 1 204 ? -25.183 -14.053 20.623 1.00 95.06 204 GLN A N 1
ATOM 1641 C CA . GLN A 1 204 ? -25.201 -15.097 21.659 1.00 95.06 204 GLN A CA 1
ATOM 1642 C C . GLN A 1 204 ? -25.650 -16.471 21.149 1.00 95.06 204 GLN A C 1
ATOM 1644 O O . GLN A 1 204 ? -25.221 -17.488 21.685 1.00 95.06 204 GLN A O 1
ATOM 1649 N N . LYS A 1 205 ? -26.548 -16.527 20.157 1.00 93.69 205 LYS A N 1
ATOM 1650 C CA . LYS A 1 205 ? -27.012 -17.796 19.568 1.00 93.69 205 LYS A CA 1
ATOM 1651 C C . LYS A 1 205 ? -25.969 -18.453 18.675 1.00 93.69 205 LYS A C 1
ATOM 1653 O O . LYS A 1 205 ? -26.022 -19.666 18.494 1.00 93.69 205 LYS A O 1
ATOM 1658 N N . ARG A 1 206 ? -25.091 -17.655 18.069 1.00 91.38 206 ARG A N 1
ATOM 1659 C CA . ARG A 1 206 ? -24.052 -18.134 17.151 1.00 91.38 206 ARG A CA 1
ATOM 1660 C C . ARG A 1 206 ? -22.758 -18.461 17.876 1.00 91.38 206 ARG A C 1
ATOM 1662 O O . ARG A 1 206 ? -22.105 -19.435 17.530 1.00 91.38 206 ARG A O 1
ATOM 1669 N N . LEU A 1 207 ? -22.444 -17.694 18.911 1.00 93.44 207 LEU A N 1
ATOM 1670 C CA . LEU A 1 207 ? -21.287 -17.930 19.750 1.00 93.44 207 LEU A CA 1
ATOM 1671 C C . LEU A 1 207 ? -21.636 -18.895 20.885 1.00 93.44 207 LEU A C 1
ATOM 1673 O O . LEU A 1 207 ? -22.526 -18.625 21.698 1.00 93.44 207 LEU A O 1
ATOM 1677 N N . ALA A 1 208 ? -20.910 -20.009 20.973 1.00 92.62 208 ALA A N 1
ATOM 1678 C CA . ALA A 1 208 ? -21.083 -20.956 22.065 1.00 92.62 208 ALA A CA 1
ATOM 1679 C C . ALA A 1 208 ? -20.881 -20.261 23.421 1.00 92.62 208 ALA A C 1
ATOM 1681 O O . ALA A 1 208 ? -19.977 -19.444 23.606 1.00 92.62 208 ALA A O 1
ATOM 1682 N N . ARG A 1 209 ? -21.737 -20.591 24.396 1.00 95.38 209 ARG A N 1
ATOM 1683 C CA . ARG A 1 209 ? -21.560 -20.091 25.761 1.00 95.38 209 ARG A CA 1
ATOM 1684 C C . ARG A 1 209 ? -20.210 -20.604 26.292 1.00 95.38 209 ARG A C 1
ATOM 1686 O O . ARG A 1 209 ? -19.978 -21.813 26.209 1.00 95.38 209 ARG A O 1
ATOM 1693 N N . PRO A 1 210 ? -19.352 -19.737 26.858 1.00 96.00 210 PRO A N 1
ATOM 1694 C CA . PRO A 1 210 ? -18.036 -20.148 27.333 1.00 96.00 210 PRO A CA 1
ATOM 1695 C C . PRO A 1 210 ? -18.173 -21.206 28.433 1.00 96.00 210 PRO A C 1
ATOM 1697 O O . PRO A 1 210 ? -19.032 -21.092 29.310 1.00 96.00 210 PRO A O 1
ATOM 1700 N N . LEU A 1 211 ? -17.331 -22.238 28.385 1.00 95.62 211 LEU A N 1
ATOM 1701 C CA . LEU A 1 211 ? -17.256 -23.298 29.392 1.00 95.62 211 LEU A CA 1
ATOM 1702 C C . LEU A 1 211 ? -16.264 -22.904 30.505 1.00 95.62 211 LEU A C 1
ATOM 1704 O O . LEU A 1 211 ? -15.475 -21.975 30.318 1.00 95.62 211 LEU A O 1
ATOM 1708 N N . PRO A 1 212 ? -16.271 -23.574 31.673 1.00 95.62 212 PRO A N 1
ATOM 1709 C CA . PRO A 1 212 ? -15.341 -23.265 32.767 1.00 95.62 212 PRO A CA 1
ATOM 1710 C C . PRO A 1 212 ? -13.857 -23.315 32.381 1.00 95.62 212 PRO A C 1
ATOM 1712 O O . PRO A 1 212 ? -13.053 -22.578 32.943 1.00 95.62 212 PRO A O 1
ATOM 1715 N N . GLN A 1 213 ? -13.503 -24.167 31.418 1.00 95.38 213 GLN A N 1
ATOM 1716 C CA . GLN A 1 213 ? -12.144 -24.345 30.907 1.00 95.38 213 GLN A CA 1
ATOM 1717 C C . GLN A 1 213 ? -11.791 -23.449 29.711 1.00 95.38 213 GLN A C 1
ATOM 1719 O O . GLN A 1 213 ? -10.645 -23.470 29.276 1.00 95.38 213 GLN A O 1
ATOM 1724 N N . THR A 1 214 ? -12.752 -22.703 29.156 1.00 93.94 214 THR A N 1
ATOM 1725 C CA . THR A 1 214 ? -12.517 -21.867 27.972 1.00 93.94 214 THR A CA 1
ATOM 1726 C C . THR A 1 214 ? -11.563 -20.735 28.326 1.00 93.94 214 THR A C 1
ATOM 1728 O O . THR A 1 214 ? -11.814 -19.945 29.243 1.00 93.94 214 THR A O 1
ATOM 1731 N N . SER A 1 215 ? -10.458 -20.643 27.590 1.00 93.88 215 SER A N 1
ATOM 1732 C CA . SER A 1 215 ? -9.520 -19.546 27.771 1.00 93.88 215 SER A CA 1
ATOM 1733 C C . SER A 1 215 ? -10.050 -18.233 27.159 1.00 93.88 215 SER A C 1
ATOM 1735 O O . SER A 1 215 ? -10.904 -18.247 26.277 1.00 93.88 215 SER A O 1
ATOM 173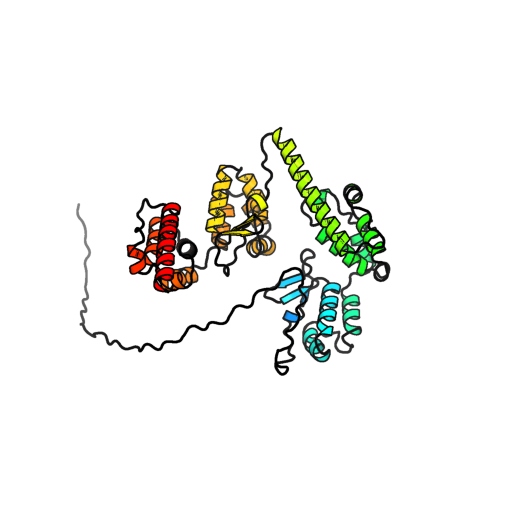7 N N . ILE A 1 216 ? -9.547 -17.069 27.600 1.00 86.62 216 ILE A N 1
ATOM 1738 C CA . ILE A 1 216 ? -9.911 -15.770 27.009 1.00 86.62 216 ILE A CA 1
ATOM 1739 C C . ILE A 1 216 ? -9.463 -15.740 25.551 1.00 86.62 216 ILE A C 1
ATOM 1741 O O . ILE A 1 216 ? -10.210 -15.278 24.701 1.00 86.62 216 ILE A O 1
ATOM 1745 N N . ALA A 1 217 ? -8.274 -16.272 25.259 1.00 83.44 217 ALA A N 1
ATOM 1746 C CA . ALA A 1 217 ? -7.745 -16.338 23.903 1.00 83.44 217 ALA A CA 1
ATOM 1747 C C . ALA A 1 217 ? -8.628 -17.193 22.981 1.00 83.44 217 ALA A C 1
ATOM 1749 O O . ALA A 1 217 ? -8.931 -16.759 21.876 1.00 83.44 217 ALA A O 1
ATOM 1750 N N . GLU A 1 218 ? -9.079 -18.365 23.442 1.00 90.31 218 GLU A N 1
ATOM 1751 C CA . GLU A 1 218 ? -10.020 -19.204 22.684 1.00 90.31 218 GLU A CA 1
ATOM 1752 C C . GLU A 1 218 ? -11.350 -18.486 22.462 1.00 90.31 218 GLU A C 1
ATOM 1754 O O . GLU A 1 218 ? -11.819 -18.426 21.335 1.00 90.31 218 GLU A O 1
ATOM 1759 N N . PHE A 1 219 ? -11.921 -17.861 23.494 1.00 92.00 219 PHE A N 1
ATOM 1760 C CA . PHE A 1 219 ? -13.189 -17.147 23.346 1.00 92.00 219 PHE A CA 1
ATOM 1761 C C . PHE A 1 219 ? -13.091 -15.938 22.403 1.00 92.00 219 PHE A C 1
ATOM 1763 O O . PHE A 1 219 ? -13.990 -15.696 21.604 1.00 92.00 219 PHE A O 1
ATOM 1770 N N . VAL A 1 220 ? -12.000 -15.170 22.484 1.00 85.69 220 VAL A N 1
ATOM 1771 C CA . VAL A 1 220 ? -11.739 -14.038 21.580 1.00 85.69 220 VAL A CA 1
ATOM 1772 C C . VAL A 1 220 ? -11.527 -14.523 20.148 1.00 85.69 220 VAL A C 1
ATOM 1774 O O . VAL A 1 220 ? -11.977 -13.862 19.217 1.00 85.69 220 VAL A O 1
ATOM 1777 N N . LYS A 1 221 ? -10.895 -15.684 19.965 1.00 85.44 221 LYS A N 1
ATOM 1778 C CA . LYS A 1 221 ? -10.776 -16.313 18.653 1.00 85.44 221 LYS A CA 1
ATOM 1779 C C . LYS A 1 221 ? -12.143 -16.740 18.113 1.00 85.44 221 LYS A C 1
ATOM 1781 O O . LYS A 1 221 ? -12.458 -16.400 16.983 1.00 85.44 221 LYS A O 1
ATOM 1786 N N . ASP A 1 222 ? -12.975 -17.391 18.924 1.00 90.12 222 ASP A N 1
ATOM 1787 C CA . ASP A 1 222 ? -14.331 -17.784 18.520 1.00 90.12 222 ASP A CA 1
ATOM 1788 C C . ASP A 1 222 ? -15.186 -16.556 18.151 1.00 90.12 222 ASP A C 1
ATOM 1790 O O . ASP A 1 222 ? -15.995 -16.608 17.222 1.00 90.12 222 ASP A O 1
ATOM 1794 N N . LEU A 1 223 ? -14.997 -15.429 18.853 1.00 87.12 223 LEU A N 1
ATOM 1795 C CA . LEU A 1 223 ? -15.601 -14.141 18.500 1.00 87.12 223 LEU A CA 1
ATOM 1796 C C . LEU A 1 223 ? -15.122 -13.640 17.132 1.00 87.12 223 LEU A C 1
ATOM 1798 O O . LEU A 1 223 ? -15.950 -13.190 16.345 1.00 87.12 223 LEU A O 1
ATOM 1802 N N . ASP A 1 224 ? -13.820 -13.702 16.850 1.00 82.50 224 ASP A N 1
ATOM 1803 C CA . ASP A 1 224 ? -13.243 -13.268 15.572 1.00 82.50 224 ASP A CA 1
ATOM 1804 C C . ASP A 1 224 ? -13.709 -14.157 14.409 1.00 82.50 224 ASP A C 1
ATOM 1806 O O . ASP A 1 224 ? -14.172 -13.656 13.386 1.00 82.50 224 ASP A O 1
ATOM 1810 N N . ASP A 1 225 ? -13.711 -15.476 14.608 1.00 84.31 225 ASP A N 1
ATOM 1811 C CA . ASP A 1 225 ? -14.225 -16.447 13.641 1.00 84.31 225 ASP A CA 1
ATOM 1812 C C . ASP A 1 225 ? -15.722 -16.196 13.376 1.00 84.31 225 ASP A C 1
ATOM 1814 O O . ASP A 1 225 ? -16.150 -16.116 12.224 1.00 84.31 225 ASP A O 1
ATOM 1818 N N . THR A 1 226 ? -16.517 -15.950 14.427 1.00 86.19 226 THR A N 1
ATOM 1819 C CA . THR A 1 226 ? -17.938 -15.581 14.293 1.00 86.19 226 THR A CA 1
ATOM 1820 C C . THR A 1 226 ? -18.110 -14.244 13.566 1.00 86.19 226 THR A C 1
ATOM 1822 O O . THR A 1 226 ? -19.011 -14.103 12.740 1.00 86.19 226 THR A O 1
ATOM 1825 N N . TYR A 1 227 ? -17.263 -13.251 13.848 1.00 80.62 227 TYR A N 1
ATOM 1826 C CA . TYR A 1 227 ? -17.274 -11.955 13.168 1.00 80.62 227 TYR A CA 1
ATOM 1827 C C . TYR A 1 227 ? -17.011 -12.124 11.668 1.00 80.62 227 TYR A C 1
ATOM 1829 O O . TYR A 1 227 ? -17.777 -11.607 10.852 1.00 80.62 227 TYR A O 1
ATOM 1837 N N . LEU A 1 228 ? -15.985 -12.895 11.300 1.00 76.56 228 LEU A N 1
ATOM 1838 C CA . LEU A 1 228 ? -15.656 -13.198 9.909 1.00 76.56 228 LEU A CA 1
ATOM 1839 C C . LEU A 1 228 ? -16.794 -13.962 9.230 1.00 76.56 228 LEU A C 1
ATOM 1841 O O . LEU A 1 228 ? -17.219 -13.574 8.145 1.00 76.56 228 LEU A O 1
ATOM 1845 N N . GLU A 1 229 ? -17.348 -14.991 9.871 1.00 84.06 229 GLU A N 1
ATOM 1846 C CA . GLU A 1 229 ? -18.496 -15.722 9.334 1.00 84.06 229 GLU A CA 1
ATOM 1847 C C . GLU A 1 229 ? -19.697 -14.811 9.083 1.00 84.06 229 GLU A C 1
ATOM 1849 O O . GLU A 1 229 ? -20.349 -14.935 8.050 1.00 84.06 229 GLU A O 1
ATOM 1854 N N . LEU A 1 230 ? -20.011 -13.889 9.995 1.00 79.50 230 LEU A N 1
ATOM 1855 C CA . LEU A 1 230 ? -21.128 -12.959 9.817 1.00 79.50 230 LEU A CA 1
ATOM 1856 C C . LEU A 1 230 ? -20.858 -11.960 8.704 1.00 79.50 230 LEU A C 1
ATOM 1858 O O . LEU A 1 230 ? -21.743 -11.701 7.890 1.00 79.50 230 LEU A O 1
ATOM 1862 N N . TYR A 1 231 ? -19.638 -11.439 8.653 1.00 74.38 231 TYR A N 1
ATOM 1863 C CA . TYR A 1 231 ? -19.205 -10.523 7.615 1.00 74.38 231 TYR A CA 1
ATOM 1864 C C . TYR A 1 231 ? -19.301 -11.174 6.226 1.00 74.38 231 TYR A C 1
ATOM 1866 O O . TYR A 1 231 ? -19.904 -10.601 5.317 1.00 74.38 231 TYR A O 1
ATOM 1874 N N . TYR A 1 232 ? -18.801 -12.405 6.080 1.00 71.81 232 TYR A N 1
ATOM 1875 C CA . TYR A 1 232 ? -18.796 -13.131 4.808 1.00 71.81 232 TYR A CA 1
ATOM 1876 C C . TYR A 1 232 ? -20.143 -13.769 4.448 1.00 71.81 232 TYR A C 1
ATOM 1878 O O . TYR A 1 232 ? -20.516 -13.800 3.278 1.00 71.81 232 TYR A O 1
ATOM 1886 N N . ALA A 1 233 ? -20.913 -14.278 5.412 1.00 69.19 233 ALA A N 1
ATOM 1887 C CA . ALA A 1 233 ? -22.231 -14.851 5.128 1.00 69.19 233 ALA A CA 1
ATOM 1888 C C . ALA A 1 233 ? -23.224 -13.773 4.679 1.00 69.19 233 ALA A C 1
ATOM 1890 O O . ALA A 1 233 ? -24.098 -14.040 3.853 1.00 69.19 233 ALA A O 1
ATOM 1891 N N . ASP A 1 234 ? -23.096 -12.558 5.214 1.00 61.62 234 ASP A N 1
ATOM 1892 C CA . ASP A 1 234 ? -23.932 -11.433 4.816 1.00 61.62 234 ASP A CA 1
ATOM 1893 C C . ASP A 1 234 ? -23.449 -10.805 3.501 1.00 61.62 234 ASP A C 1
ATOM 1895 O O . ASP A 1 234 ? -24.283 -10.389 2.699 1.00 61.62 234 ASP A O 1
ATOM 1899 N N . SER A 1 235 ? -22.140 -10.818 3.204 1.00 55.62 235 SER A N 1
ATOM 1900 C CA . SER A 1 235 ? -21.652 -10.468 1.862 1.00 55.62 235 SER A CA 1
ATOM 1901 C C . SER A 1 235 ? -22.166 -11.456 0.807 1.00 55.62 235 SER A C 1
ATOM 1903 O O . SER A 1 235 ? -22.720 -11.026 -0.198 1.00 55.62 235 SER A O 1
ATOM 1905 N N . PHE A 1 236 ? -22.123 -12.765 1.083 1.00 50.34 236 PHE A N 1
ATOM 1906 C CA . PHE A 1 236 ? -22.637 -13.797 0.173 1.00 50.34 236 PHE A CA 1
ATOM 1907 C C . PHE A 1 236 ? -24.153 -13.714 -0.048 1.00 50.34 236 PHE A C 1
ATOM 1909 O O . PHE A 1 236 ? -24.621 -13.833 -1.178 1.00 50.34 236 PHE A O 1
ATOM 1916 N N . LYS A 1 237 ? -24.946 -13.483 1.008 1.00 53.56 237 LYS A N 1
ATOM 1917 C CA . LYS A 1 237 ? -26.403 -13.311 0.860 1.00 53.56 237 LYS A CA 1
ATOM 1918 C C . LYS A 1 237 ? -26.766 -12.025 0.128 1.00 53.56 237 LYS A C 1
ATOM 1920 O O . LYS A 1 237 ? -27.744 -12.005 -0.618 1.00 53.56 237 LYS A O 1
ATOM 1925 N N . ARG A 1 238 ? -25.988 -10.956 0.313 1.00 49.97 238 ARG A N 1
ATOM 1926 C CA . ARG A 1 238 ? -26.148 -9.731 -0.475 1.00 49.97 238 ARG A CA 1
ATOM 1927 C C . ARG A 1 238 ? -25.786 -9.960 -1.941 1.00 49.97 238 ARG A C 1
ATOM 1929 O O . ARG A 1 238 ? -26.477 -9.396 -2.776 1.00 49.97 238 ARG A O 1
ATOM 1936 N N . ASP A 1 239 ? -24.812 -10.810 -2.267 1.00 40.78 239 ASP A N 1
ATOM 1937 C CA . ASP A 1 239 ? -24.509 -11.183 -3.657 1.00 40.78 239 ASP A CA 1
ATOM 1938 C C . ASP A 1 239 ? -25.642 -12.004 -4.293 1.00 40.78 239 ASP A C 1
ATOM 1940 O O . ASP A 1 239 ? -26.052 -11.733 -5.423 1.00 40.78 239 ASP A O 1
ATOM 1944 N N . GLU A 1 240 ? -26.233 -12.943 -3.550 1.00 49.25 240 GLU A N 1
ATOM 1945 C CA . GLU A 1 240 ? -27.376 -13.736 -4.023 1.00 49.25 240 GLU A CA 1
ATOM 1946 C C . GLU A 1 240 ? -28.613 -12.851 -4.287 1.00 49.25 240 GLU A C 1
ATOM 1948 O O . GLU A 1 240 ? -29.254 -12.973 -5.330 1.00 49.25 240 GLU A O 1
ATOM 1953 N N . MET A 1 241 ? -28.897 -11.876 -3.411 1.00 46.38 241 MET A N 1
ATOM 1954 C CA . MET A 1 241 ? -30.005 -10.922 -3.595 1.00 46.38 241 MET A CA 1
ATOM 1955 C C . MET A 1 241 ? -29.694 -9.798 -4.608 1.00 46.38 241 MET A C 1
ATOM 1957 O O . MET A 1 241 ? -30.599 -9.322 -5.297 1.00 46.38 241 MET A O 1
ATOM 1961 N N . ALA A 1 242 ? -28.431 -9.386 -4.766 1.00 43.81 242 ALA A N 1
ATOM 1962 C CA . ALA A 1 242 ? -27.997 -8.411 -5.779 1.00 43.81 242 ALA A CA 1
ATOM 1963 C C . ALA A 1 242 ? -28.015 -8.984 -7.206 1.00 43.81 242 ALA A C 1
ATOM 1965 O O . ALA A 1 242 ? -28.016 -8.227 -8.184 1.00 43.81 242 ALA A O 1
ATOM 1966 N N . THR A 1 243 ? -28.084 -10.311 -7.336 1.00 44.56 243 THR A N 1
ATOM 1967 C CA . THR A 1 243 ? -28.249 -10.986 -8.627 1.00 44.56 243 THR A CA 1
ATOM 1968 C C . THR A 1 243 ? -29.662 -10.781 -9.204 1.00 44.56 243 THR A C 1
ATOM 1970 O O . THR A 1 243 ? -29.824 -10.789 -10.424 1.00 44.56 243 THR A O 1
ATOM 1973 N N . GLU A 1 244 ? -30.671 -10.481 -8.373 1.00 49.06 244 GLU A N 1
ATOM 1974 C CA . GLU A 1 244 ? -32.055 -10.216 -8.817 1.00 49.06 244 GLU A CA 1
ATOM 1975 C C . GLU A 1 244 ? -32.419 -8.721 -8.897 1.00 49.06 244 GLU A C 1
ATOM 1977 O O . GLU A 1 244 ? -33.340 -8.347 -9.624 1.00 49.06 244 GLU A O 1
ATOM 1982 N N . ALA A 1 245 ? -31.662 -7.838 -8.237 1.00 43.81 245 ALA A N 1
ATOM 1983 C CA . ALA A 1 245 ? -31.868 -6.390 -8.277 1.00 43.81 245 ALA A CA 1
ATOM 1984 C C . ALA A 1 245 ? -30.590 -5.649 -8.707 1.00 43.81 245 ALA A C 1
ATOM 1986 O O . ALA A 1 245 ? -29.846 -5.132 -7.883 1.00 43.81 245 ALA A O 1
ATOM 1987 N N . GLY A 1 246 ? -30.341 -5.587 -10.019 1.00 49.59 246 GLY A N 1
ATOM 1988 C CA . GLY A 1 246 ? -29.477 -4.586 -10.661 1.00 49.59 246 GLY A CA 1
ATOM 1989 C C . GLY A 1 246 ? -28.163 -4.229 -9.947 1.00 49.59 246 GLY A C 1
ATOM 1990 O O . GLY A 1 246 ? -28.025 -3.101 -9.487 1.00 49.59 246 GLY A O 1
ATOM 1991 N N . LYS A 1 247 ? -27.198 -5.163 -9.914 1.00 45.84 247 LYS A N 1
ATOM 1992 C CA . LYS A 1 247 ? -25.745 -4.964 -9.690 1.00 45.84 247 LYS A CA 1
ATOM 1993 C C . LYS A 1 247 ? -25.354 -3.715 -8.878 1.00 45.84 247 LYS A C 1
ATOM 1995 O O . LYS A 1 247 ? -24.772 -2.768 -9.413 1.00 45.84 247 LYS A O 1
ATOM 2000 N N . SER A 1 248 ? -25.557 -3.751 -7.565 1.00 46.72 248 SER A N 1
ATOM 2001 C CA . SER A 1 248 ? -24.621 -3.083 -6.657 1.00 46.72 248 SER A CA 1
ATOM 2002 C C . SER A 1 248 ? -23.493 -4.070 -6.362 1.00 46.72 248 SER A C 1
ATOM 2004 O O . SER A 1 248 ? -23.665 -4.956 -5.531 1.00 46.72 248 SER A O 1
ATOM 2006 N N . SER A 1 249 ? -22.369 -3.974 -7.079 1.00 60.94 249 SER A N 1
ATOM 2007 C CA . SER A 1 249 ? -21.178 -4.770 -6.763 1.00 60.94 249 SER A CA 1
ATOM 2008 C C . SER A 1 249 ? -20.755 -4.464 -5.328 1.00 60.94 249 SER A C 1
ATOM 2010 O O . SER A 1 249 ? -20.438 -3.311 -5.013 1.00 60.94 249 SER A O 1
ATOM 2012 N N . ILE A 1 250 ? -20.787 -5.467 -4.457 1.00 71.69 250 ILE A N 1
ATOM 2013 C CA . ILE A 1 250 ? -20.266 -5.345 -3.099 1.00 71.69 250 ILE A CA 1
ATOM 2014 C C . ILE A 1 250 ? -18.778 -5.013 -3.212 1.00 71.69 250 ILE A C 1
ATOM 2016 O O . ILE A 1 250 ? -18.036 -5.660 -3.944 1.00 71.69 250 ILE A O 1
ATOM 2020 N N . TRP A 1 251 ? -18.347 -3.948 -2.538 1.00 83.62 251 TRP A N 1
ATOM 2021 C CA . TRP A 1 251 ? -16.946 -3.546 -2.549 1.00 83.62 251 TRP A CA 1
ATOM 2022 C C . TRP A 1 251 ? -16.170 -4.388 -1.543 1.00 83.62 251 TRP A C 1
ATOM 2024 O O . TRP A 1 251 ? -16.318 -4.187 -0.337 1.00 83.62 251 TRP A O 1
ATOM 2034 N N . ILE A 1 252 ? -15.338 -5.305 -2.032 1.00 86.56 252 ILE A N 1
ATOM 2035 C CA . ILE A 1 252 ? -14.494 -6.162 -1.198 1.00 86.56 252 ILE A CA 1
ATOM 2036 C C . ILE A 1 252 ? -13.037 -5.686 -1.330 1.00 86.56 252 ILE A C 1
ATOM 2038 O O . ILE A 1 252 ? -12.392 -5.934 -2.350 1.00 86.56 252 ILE A O 1
ATOM 2042 N N . PRO A 1 253 ? -12.479 -4.991 -0.318 1.00 86.25 253 PRO A N 1
ATOM 2043 C CA . PRO A 1 253 ? -11.144 -4.401 -0.414 1.00 86.25 253 PRO A CA 1
ATOM 2044 C C . PRO A 1 253 ? -10.026 -5.408 -0.698 1.00 86.25 253 PRO A C 1
ATOM 2046 O O . PRO A 1 253 ? -9.065 -5.059 -1.372 1.00 86.25 253 PRO A O 1
ATOM 2049 N N . SER A 1 254 ? -10.139 -6.647 -0.209 1.00 84.88 254 SER A N 1
ATOM 2050 C CA . SER A 1 254 ? -9.152 -7.708 -0.453 1.00 84.88 254 SER A CA 1
ATOM 2051 C C . SER A 1 254 ? -9.153 -8.223 -1.894 1.00 84.88 254 SER A C 1
ATOM 2053 O O . SER A 1 254 ? -8.121 -8.701 -2.357 1.00 84.88 254 SER A O 1
ATOM 2055 N N . GLU A 1 255 ? -10.272 -8.105 -2.612 1.00 86.31 255 GLU A N 1
ATOM 2056 C CA . GLU A 1 255 ? -10.362 -8.449 -4.037 1.00 86.31 255 GLU A CA 1
ATOM 2057 C C . GLU A 1 255 ? -9.856 -7.310 -4.923 1.00 86.31 255 GLU A C 1
ATOM 2059 O O . GLU A 1 255 ? -9.245 -7.546 -5.964 1.00 86.31 255 GLU A O 1
ATOM 2064 N N . VAL A 1 256 ? -10.071 -6.067 -4.483 1.00 90.69 256 VAL A N 1
ATOM 2065 C CA . VAL A 1 256 ? -9.539 -4.874 -5.143 1.00 90.69 256 VAL A CA 1
ATOM 2066 C C . VAL A 1 256 ? -8.022 -4.816 -4.964 1.00 90.69 256 VAL A C 1
ATOM 2068 O O . VAL A 1 256 ? -7.289 -4.734 -5.943 1.00 90.69 256 VAL A O 1
ATOM 2071 N N . GLY A 1 257 ? -7.537 -4.915 -3.730 1.00 93.81 257 GLY A N 1
ATOM 2072 C CA . GLY A 1 257 ? -6.135 -4.747 -3.361 1.00 93.81 257 GLY A CA 1
ATOM 2073 C C . GLY A 1 257 ? -5.919 -3.563 -2.418 1.00 93.81 257 GLY A C 1
ATOM 2074 O O . GLY A 1 257 ? -6.773 -2.684 -2.264 1.00 93.81 257 GLY A O 1
ATOM 2075 N N . TYR A 1 258 ? -4.755 -3.551 -1.775 1.00 96.00 258 TYR A N 1
ATOM 2076 C CA . TYR A 1 258 ? -4.386 -2.588 -0.747 1.00 96.00 258 TYR A CA 1
ATOM 2077 C C . TYR A 1 258 ? -3.288 -1.636 -1.196 1.00 96.00 258 TYR A C 1
ATOM 2079 O O . TYR A 1 258 ? -2.306 -2.045 -1.806 1.00 96.00 258 TYR A O 1
ATOM 2087 N N . PHE A 1 259 ? -3.424 -0.366 -0.826 1.00 97.06 259 PHE A N 1
ATOM 2088 C CA . PHE A 1 259 ? -2.366 0.626 -0.944 1.00 97.06 259 PHE A CA 1
ATOM 2089 C C . PHE A 1 259 ? -1.657 0.786 0.399 1.00 97.06 259 PHE A C 1
ATOM 2091 O O . PHE A 1 259 ? -2.237 1.286 1.367 1.00 97.06 259 PHE A O 1
ATOM 2098 N N . ALA A 1 260 ? -0.405 0.344 0.437 1.00 94.25 260 ALA A N 1
ATOM 2099 C CA . ALA A 1 260 ? 0.470 0.343 1.599 1.00 94.25 260 ALA A CA 1
ATOM 2100 C C . ALA A 1 260 ? 1.797 1.005 1.196 1.00 94.25 260 ALA A C 1
ATOM 2102 O O . ALA A 1 260 ? 2.748 0.304 0.843 1.00 94.25 260 ALA A O 1
ATOM 2103 N N . PRO A 1 261 ? 1.862 2.351 1.155 1.00 91.44 261 PRO A N 1
ATOM 2104 C CA . PRO A 1 261 ? 3.073 3.036 0.738 1.00 91.44 261 PRO A CA 1
ATOM 2105 C C . PRO A 1 261 ? 4.175 2.787 1.765 1.00 91.44 261 PRO A C 1
ATOM 2107 O O . PRO A 1 261 ? 4.087 3.230 2.913 1.00 91.44 261 PRO A O 1
ATOM 2110 N N . ASP A 1 262 ? 5.221 2.099 1.323 1.00 82.25 262 ASP A N 1
ATOM 2111 C CA . ASP A 1 262 ? 6.456 1.903 2.065 1.00 82.25 262 ASP A CA 1
ATOM 2112 C C . ASP A 1 262 ? 7.625 2.300 1.164 1.00 82.25 262 ASP A C 1
ATOM 2114 O O . ASP A 1 262 ? 7.812 1.757 0.076 1.00 82.25 262 ASP A O 1
ATOM 2118 N N . GLN A 1 263 ? 8.396 3.291 1.607 1.00 64.25 263 GLN A N 1
ATOM 2119 C CA . GLN A 1 263 ? 9.553 3.792 0.866 1.00 64.25 263 GLN A CA 1
ATOM 2120 C C . GLN A 1 263 ? 10.782 2.888 1.019 1.00 64.25 263 GLN A C 1
ATOM 2122 O O . GLN A 1 263 ? 11.744 3.051 0.274 1.00 64.25 263 GLN A O 1
ATOM 2127 N N . THR A 1 264 ? 10.762 1.949 1.967 1.00 67.12 264 THR A N 1
ATOM 2128 C CA . THR A 1 264 ? 11.897 1.066 2.269 1.00 67.12 264 THR A CA 1
ATOM 2129 C C . THR A 1 264 ? 11.901 -0.217 1.445 1.00 67.12 264 THR A C 1
ATOM 2131 O O . THR A 1 264 ? 12.930 -0.881 1.340 1.00 67.12 264 THR A O 1
ATOM 2134 N N . LEU A 1 265 ? 10.765 -0.565 0.841 1.00 62.12 265 LEU A N 1
ATOM 2135 C CA . LEU A 1 265 ? 10.597 -1.803 0.100 1.00 62.12 265 LEU A CA 1
ATOM 2136 C C . LEU A 1 265 ? 10.827 -1.583 -1.403 1.00 62.12 265 LEU A C 1
ATOM 2138 O O . LEU A 1 265 ? 10.422 -0.587 -2.002 1.00 62.12 265 LEU A O 1
ATOM 2142 N N . THR A 1 266 ? 11.502 -2.550 -2.019 1.00 63.75 266 THR A N 1
ATOM 2143 C CA . THR A 1 266 ? 11.879 -2.557 -3.442 1.00 63.75 266 THR A CA 1
ATOM 2144 C C . THR A 1 266 ? 10.741 -2.992 -4.372 1.00 63.75 266 THR A C 1
ATOM 2146 O O . THR A 1 266 ? 10.894 -2.957 -5.592 1.00 63.75 266 THR A O 1
ATOM 2149 N N . HIS A 1 267 ? 9.593 -3.421 -3.839 1.00 69.12 267 HIS A N 1
ATOM 2150 C CA . HIS A 1 267 ? 8.527 -4.054 -4.618 1.00 69.12 267 HIS A CA 1
ATOM 2151 C C . HIS A 1 267 ? 7.353 -3.111 -4.905 1.00 69.12 267 HIS A C 1
ATOM 2153 O O . HIS A 1 267 ? 6.447 -2.959 -4.098 1.00 69.12 267 HIS A O 1
ATOM 2159 N N . HIS A 1 268 ? 7.271 -2.580 -6.123 1.00 75.94 268 HIS A N 1
ATOM 2160 C CA . HIS A 1 268 ? 6.167 -1.698 -6.543 1.00 75.94 268 HIS A CA 1
ATOM 2161 C C . HIS A 1 268 ? 4.770 -2.277 -6.306 1.00 75.94 268 HIS A C 1
ATOM 2163 O O . HIS A 1 268 ? 3.867 -1.577 -5.837 1.00 75.94 268 HIS A O 1
ATOM 2169 N N . VAL A 1 269 ? 4.613 -3.558 -6.638 1.00 85.75 269 VAL A N 1
ATOM 2170 C CA . VAL A 1 269 ? 3.396 -4.340 -6.450 1.00 85.75 269 VAL A CA 1
ATOM 2171 C C . VAL A 1 269 ? 3.811 -5.751 -6.061 1.00 85.75 269 VAL A C 1
ATOM 2173 O O . VAL A 1 269 ? 4.685 -6.337 -6.700 1.00 85.75 269 VAL A O 1
ATOM 2176 N N . HIS A 1 270 ? 3.190 -6.313 -5.033 1.00 87.62 270 HIS A N 1
ATOM 2177 C CA . HIS A 1 270 ? 3.410 -7.701 -4.639 1.00 87.62 270 HIS A CA 1
ATOM 2178 C C . HIS A 1 270 ? 2.101 -8.353 -4.202 1.00 87.62 270 HIS A C 1
ATOM 2180 O O . HIS A 1 270 ? 1.084 -7.683 -4.023 1.00 87.62 270 HIS A O 1
ATOM 2186 N N . ARG A 1 271 ? 2.108 -9.682 -4.073 1.00 88.12 271 ARG A N 1
ATOM 2187 C CA . ARG A 1 271 ? 0.977 -10.429 -3.523 1.00 88.12 271 ARG A CA 1
ATOM 2188 C C . ARG A 1 271 ? 1.360 -11.035 -2.189 1.00 88.12 271 ARG A C 1
ATOM 2190 O O . ARG A 1 271 ? 2.351 -11.752 -2.109 1.00 88.12 271 ARG A O 1
ATOM 2197 N N . GLU A 1 272 ? 0.532 -10.800 -1.186 1.00 86.56 272 GLU A N 1
ATOM 2198 C CA . GLU A 1 272 ? 0.656 -11.408 0.132 1.00 86.56 272 GLU A CA 1
ATOM 2199 C C . GLU A 1 272 ? -0.645 -12.154 0.430 1.00 86.56 272 GLU A C 1
ATOM 2201 O O . GLU A 1 272 ? -1.727 -11.580 0.329 1.00 86.56 272 GLU A O 1
ATOM 2206 N N . HIS A 1 273 ? -0.564 -13.457 0.712 1.00 87.06 273 HIS A N 1
ATOM 2207 C CA . HIS A 1 273 ? -1.743 -14.306 0.956 1.00 87.06 273 HIS A CA 1
ATOM 2208 C C . HIS A 1 273 ? -2.826 -14.217 -0.144 1.00 87.06 273 HIS A C 1
ATOM 2210 O O . HIS A 1 273 ? -4.020 -14.301 0.125 1.00 87.06 273 HIS A O 1
ATOM 2216 N N . GLY A 1 274 ? -2.410 -14.032 -1.402 1.00 85.38 274 GLY A N 1
ATOM 2217 C CA . GLY A 1 274 ? -3.313 -13.892 -2.551 1.00 85.38 274 GLY A CA 1
ATOM 2218 C C . GLY A 1 274 ? -3.897 -12.488 -2.748 1.00 85.38 274 GLY A C 1
ATOM 2219 O O . GLY A 1 274 ? -4.499 -12.243 -3.791 1.00 85.38 274 GLY A O 1
ATOM 2220 N N . ILE A 1 275 ? -3.661 -11.563 -1.817 1.00 89.56 275 ILE A N 1
ATOM 2221 C CA . ILE A 1 275 ? -4.116 -10.174 -1.882 1.00 89.56 275 ILE A CA 1
ATOM 2222 C C . ILE A 1 275 ? -3.043 -9.315 -2.545 1.00 89.56 275 ILE A C 1
ATOM 2224 O O . ILE A 1 275 ? -1.851 -9.492 -2.297 1.00 89.56 275 ILE A O 1
ATOM 2228 N N . LEU A 1 276 ? -3.461 -8.385 -3.400 1.00 92.81 276 LEU A N 1
ATOM 2229 C CA . LEU A 1 276 ? -2.563 -7.471 -4.097 1.00 92.81 276 LEU A CA 1
ATOM 2230 C C . LEU A 1 276 ? -2.218 -6.269 -3.210 1.00 92.81 276 LEU A C 1
ATOM 2232 O O . LEU A 1 276 ? -3.117 -5.600 -2.711 1.00 92.81 276 LEU A O 1
ATOM 2236 N N . TYR A 1 277 ? -0.932 -5.978 -3.054 1.00 93.94 277 TYR A N 1
ATOM 2237 C CA . TYR A 1 277 ? -0.418 -4.828 -2.317 1.00 93.94 277 TYR A CA 1
ATOM 2238 C C . TYR A 1 277 ? 0.358 -3.913 -3.256 1.00 93.94 277 TYR A C 1
ATOM 2240 O O . TYR A 1 277 ? 1.246 -4.359 -3.984 1.00 93.94 277 TYR A O 1
ATOM 2248 N N . PHE A 1 278 ? 0.040 -2.625 -3.205 1.00 94.06 278 PHE A N 1
ATOM 2249 C CA . PHE A 1 278 ? 0.677 -1.566 -3.972 1.00 94.06 278 PHE A CA 1
ATOM 2250 C C . PHE A 1 278 ? 1.478 -0.669 -3.036 1.00 94.06 278 PHE A C 1
ATOM 2252 O O . PHE A 1 278 ? 0.926 -0.100 -2.093 1.00 94.06 278 PHE A O 1
ATOM 2259 N N . GLN A 1 279 ? 2.766 -0.520 -3.327 1.00 91.19 279 GLN A N 1
ATOM 2260 C CA . GLN A 1 279 ? 3.652 0.418 -2.631 1.00 91.19 279 GLN A CA 1
ATOM 2261 C C . GLN A 1 279 ? 3.840 1.701 -3.434 1.00 91.19 279 GLN A C 1
ATOM 2263 O O . GLN A 1 279 ? 4.052 2.772 -2.870 1.00 91.19 279 GLN A O 1
ATOM 2268 N N . ASP A 1 280 ? 3.735 1.596 -4.758 1.00 89.12 280 ASP A N 1
ATOM 2269 C CA . ASP A 1 280 ? 3.760 2.735 -5.660 1.00 89.12 280 ASP A CA 1
ATOM 2270 C C . ASP A 1 280 ? 2.354 3.321 -5.853 1.00 89.12 280 ASP A C 1
ATOM 2272 O O . ASP A 1 280 ? 1.417 2.637 -6.281 1.00 89.12 280 ASP A O 1
ATOM 2276 N N . VAL A 1 281 ? 2.222 4.615 -5.559 1.00 92.88 281 VAL A N 1
ATOM 2277 C CA . VAL A 1 281 ? 0.968 5.353 -5.709 1.00 92.88 281 VAL A CA 1
ATOM 2278 C C . VAL A 1 281 ? 0.521 5.433 -7.166 1.00 92.88 281 VAL A C 1
ATOM 2280 O O . VAL A 1 281 ? -0.678 5.366 -7.437 1.00 92.88 281 VAL A O 1
ATOM 2283 N N . TYR A 1 282 ? 1.455 5.517 -8.118 1.00 91.19 282 TYR A N 1
ATOM 2284 C CA . TYR A 1 282 ? 1.116 5.595 -9.538 1.00 91.19 282 TYR A CA 1
ATOM 2285 C C . TYR A 1 282 ? 0.550 4.266 -10.037 1.00 91.19 282 TYR A C 1
ATOM 2287 O O . TYR A 1 282 ? -0.493 4.253 -10.696 1.00 91.19 282 TYR A O 1
ATOM 2295 N N . ALA A 1 283 ? 1.175 3.147 -9.662 1.00 90.38 283 ALA A N 1
ATOM 2296 C CA . ALA A 1 283 ? 0.651 1.811 -9.931 1.00 90.38 283 ALA A CA 1
ATOM 2297 C C . ALA A 1 283 ? -0.751 1.610 -9.332 1.00 90.38 283 ALA A C 1
ATOM 2299 O O . ALA A 1 283 ? -1.653 1.157 -10.040 1.00 90.38 283 ALA A O 1
ATOM 2300 N N . PHE A 1 284 ? -0.956 1.998 -8.067 1.00 95.19 284 PHE A N 1
ATOM 2301 C CA . PHE A 1 284 ? -2.262 1.894 -7.415 1.00 95.19 284 PHE A CA 1
ATOM 2302 C C . PHE A 1 284 ? -3.329 2.724 -8.135 1.00 95.19 284 PHE A C 1
ATOM 2304 O O . PHE A 1 284 ? -4.385 2.205 -8.484 1.00 95.19 284 PHE A O 1
ATOM 2311 N N . VAL A 1 285 ? -3.049 3.996 -8.426 1.00 95.31 285 VAL A N 1
ATOM 2312 C CA . VAL A 1 285 ? -3.997 4.886 -9.113 1.00 95.31 285 VAL A CA 1
ATOM 2313 C C . VAL A 1 285 ? -4.333 4.381 -10.516 1.00 95.31 285 VAL A C 1
ATOM 2315 O O . VAL A 1 285 ? -5.504 4.362 -10.890 1.00 95.31 285 VAL A O 1
ATOM 2318 N N . ASN A 1 286 ? -3.345 3.922 -11.287 1.00 92.31 286 ASN A N 1
ATOM 2319 C CA . ASN A 1 286 ? -3.587 3.372 -12.622 1.00 92.31 286 ASN A CA 1
ATOM 2320 C C . ASN A 1 286 ? -4.453 2.109 -12.574 1.00 92.31 286 ASN A C 1
ATOM 2322 O O . ASN A 1 286 ? -5.359 1.949 -13.391 1.00 92.31 286 ASN A O 1
ATOM 2326 N N . TYR A 1 287 ? -4.215 1.242 -11.593 1.00 94.12 287 TYR A N 1
ATOM 2327 C CA . TYR A 1 287 ? -5.031 0.056 -11.375 1.00 94.12 287 TYR A CA 1
ATOM 2328 C C . TYR A 1 287 ? -6.469 0.409 -10.960 1.00 94.12 287 TYR A C 1
ATOM 2330 O O . TYR A 1 287 ? -7.428 -0.131 -11.509 1.00 94.12 287 TYR A O 1
ATOM 2338 N N . MET A 1 288 ? -6.644 1.386 -10.069 1.00 95.50 288 MET A N 1
ATOM 2339 C CA . MET A 1 288 ? -7.968 1.873 -9.672 1.00 95.50 288 MET A CA 1
ATOM 2340 C C . MET A 1 288 ? -8.719 2.541 -10.829 1.00 95.50 288 MET A C 1
ATOM 2342 O O . MET A 1 288 ? -9.940 2.411 -10.915 1.00 95.50 288 MET A O 1
ATOM 2346 N N . ARG A 1 289 ? -8.008 3.211 -11.745 1.00 95.06 289 ARG A N 1
ATOM 2347 C CA . ARG A 1 289 ? -8.589 3.750 -12.981 1.00 95.06 289 ARG A CA 1
ATOM 2348 C C . ARG A 1 289 ? -9.119 2.633 -13.881 1.00 95.06 289 ARG A C 1
ATOM 2350 O O . ARG A 1 289 ? -10.234 2.753 -14.371 1.00 95.06 289 ARG A O 1
ATOM 2357 N N . ALA A 1 290 ? -8.384 1.528 -14.019 1.00 92.44 290 ALA A N 1
ATOM 2358 C CA . ALA A 1 290 ? -8.865 0.354 -14.749 1.00 92.44 290 ALA A CA 1
ATOM 2359 C C . ALA A 1 290 ? -10.106 -0.272 -14.083 1.00 92.44 290 ALA A C 1
ATOM 2361 O O . ALA A 1 290 ? -11.068 -0.624 -14.760 1.00 92.44 290 ALA A O 1
ATOM 2362 N N . ILE A 1 291 ? -10.145 -0.346 -12.747 1.00 92.25 291 ILE A N 1
ATOM 2363 C CA . ILE A 1 291 ? -11.346 -0.797 -12.022 1.00 92.25 291 ILE A CA 1
ATOM 2364 C C . ILE A 1 291 ? -12.537 0.132 -12.291 1.00 92.25 291 ILE A C 1
ATOM 2366 O O . ILE A 1 291 ? -13.654 -0.354 -12.486 1.00 92.25 291 ILE A O 1
ATOM 2370 N N . ALA A 1 292 ? -12.315 1.447 -12.347 1.00 92.50 292 ALA A N 1
ATOM 2371 C CA . ALA A 1 292 ? -13.353 2.441 -12.626 1.00 92.50 292 ALA A CA 1
ATOM 2372 C C . ALA A 1 292 ? -14.004 2.305 -14.012 1.00 92.50 292 ALA A C 1
ATOM 2374 O O . ALA A 1 292 ? -15.118 2.785 -14.201 1.00 92.50 292 ALA A O 1
ATOM 2375 N N . GLU A 1 293 ? -13.377 1.604 -14.961 1.00 91.44 293 GLU A N 1
ATOM 2376 C CA . GLU A 1 293 ? -13.997 1.287 -16.256 1.00 91.44 293 GLU A CA 1
ATOM 2377 C C . GLU A 1 293 ? -15.142 0.269 -16.124 1.00 91.44 293 GLU A C 1
ATOM 2379 O O . GLU A 1 293 ? -16.048 0.226 -16.956 1.00 91.44 293 GLU A O 1
ATOM 2384 N N . THR A 1 294 ? -15.115 -0.552 -15.072 1.00 89.31 294 THR A N 1
ATOM 2385 C CA . THR A 1 294 ? -16.073 -1.653 -14.853 1.00 89.31 294 THR A CA 1
ATOM 2386 C C . THR A 1 294 ? -16.973 -1.451 -13.637 1.00 89.31 294 THR A C 1
ATOM 2388 O O . THR A 1 294 ? -18.067 -2.015 -13.576 1.00 89.31 294 THR A O 1
ATOM 2391 N N . THR A 1 295 ? -16.541 -0.621 -12.691 1.00 88.38 295 THR A N 1
ATOM 2392 C CA . THR A 1 295 ? -17.221 -0.356 -11.423 1.00 88.38 295 THR A CA 1
ATOM 2393 C C . THR A 1 295 ? -17.661 1.096 -11.370 1.00 88.38 295 THR A C 1
ATOM 2395 O O . THR A 1 295 ? -16.949 1.992 -11.815 1.00 88.38 295 THR A O 1
ATOM 2398 N N . ARG A 1 296 ? -18.836 1.360 -10.789 1.00 88.69 296 ARG A N 1
ATOM 2399 C CA . ARG A 1 296 ? -19.335 2.731 -10.678 1.00 88.69 296 ARG A CA 1
ATOM 2400 C C . ARG A 1 296 ? -18.386 3.600 -9.850 1.00 88.69 296 ARG A C 1
ATOM 2402 O O . ARG A 1 296 ? -17.963 3.226 -8.755 1.00 88.69 296 ARG A O 1
ATOM 2409 N N . GLU A 1 297 ? -18.119 4.797 -10.357 1.00 92.25 297 GLU A N 1
ATOM 2410 C CA . GLU A 1 297 ? -17.202 5.757 -9.744 1.00 92.25 297 GLU A CA 1
ATOM 2411 C C . GLU A 1 297 ? -17.581 6.106 -8.294 1.00 92.25 297 GLU A C 1
ATOM 2413 O O . GLU A 1 297 ? -16.722 6.206 -7.417 1.00 92.25 297 GLU A O 1
ATOM 2418 N N . ASP A 1 298 ? -18.877 6.243 -8.010 1.00 89.94 298 ASP A N 1
ATOM 2419 C CA . ASP A 1 298 ? -19.394 6.554 -6.677 1.00 89.94 298 ASP A CA 1
ATOM 2420 C C . ASP A 1 298 ? -19.140 5.439 -5.655 1.00 89.94 298 ASP A C 1
ATOM 2422 O O . ASP A 1 298 ? -18.860 5.735 -4.487 1.00 89.94 298 ASP A O 1
ATOM 2426 N N . ALA A 1 299 ? -19.180 4.179 -6.096 1.00 90.00 299 ALA A N 1
ATOM 2427 C CA . ALA A 1 299 ? -18.838 3.030 -5.268 1.00 90.00 299 ALA A CA 1
ATOM 2428 C C . ALA A 1 299 ? -17.347 3.039 -4.912 1.00 90.00 299 ALA A C 1
ATOM 2430 O O . ALA A 1 299 ? -17.005 2.896 -3.737 1.00 90.00 299 ALA A O 1
ATOM 2431 N N . ILE A 1 300 ? -16.469 3.292 -5.889 1.00 93.81 300 ILE A N 1
ATOM 2432 C CA . ILE A 1 300 ? -15.023 3.401 -5.649 1.00 93.81 300 ILE A CA 1
ATOM 2433 C C . ILE A 1 300 ? -14.752 4.541 -4.676 1.00 93.81 300 ILE A C 1
ATOM 2435 O O . ILE A 1 300 ? -14.145 4.352 -3.629 1.00 93.81 300 ILE A O 1
ATOM 2439 N N . ARG A 1 301 ? -15.259 5.733 -4.978 1.00 94.50 301 ARG A N 1
ATOM 2440 C CA . ARG A 1 301 ? -15.007 6.941 -4.196 1.00 94.50 301 ARG A CA 1
ATOM 2441 C C . ARG A 1 301 ? -15.463 6.829 -2.743 1.00 94.50 301 ARG A C 1
ATOM 2443 O O . ARG A 1 301 ? -14.789 7.344 -1.848 1.00 94.50 301 ARG A O 1
ATOM 2450 N N . THR A 1 302 ? -16.598 6.175 -2.508 1.00 91.06 302 THR A N 1
ATOM 2451 C CA . THR A 1 302 ? -17.115 5.961 -1.154 1.00 91.06 302 THR A CA 1
ATOM 2452 C C . THR A 1 302 ? -16.262 4.963 -0.383 1.00 91.06 302 THR A C 1
ATOM 2454 O O . THR A 1 302 ? -16.082 5.157 0.813 1.00 91.06 302 THR A O 1
ATOM 2457 N N . ASN A 1 303 ? -15.697 3.948 -1.044 1.00 93.38 303 ASN A N 1
ATOM 2458 C CA . ASN A 1 303 ? -15.066 2.808 -0.376 1.00 93.38 303 ASN A CA 1
ATOM 2459 C C . ASN A 1 303 ? -13.533 2.747 -0.481 1.00 93.38 303 ASN A C 1
ATOM 2461 O O . ASN A 1 303 ? -12.922 1.925 0.198 1.00 93.38 303 ASN A O 1
ATOM 2465 N N . LEU A 1 304 ? -12.886 3.617 -1.262 1.00 95.81 304 LEU A N 1
ATOM 2466 C CA . LEU A 1 304 ? -11.437 3.571 -1.510 1.00 95.81 304 LEU A CA 1
ATOM 2467 C C . LEU A 1 304 ? -10.612 3.618 -0.219 1.00 95.81 304 LEU A C 1
ATOM 2469 O O . LEU A 1 304 ? -9.586 2.953 -0.117 1.00 95.81 304 LEU A O 1
ATOM 2473 N N . TYR A 1 305 ? -11.085 4.341 0.801 1.00 94.50 305 TYR A N 1
ATOM 2474 C CA . TYR A 1 305 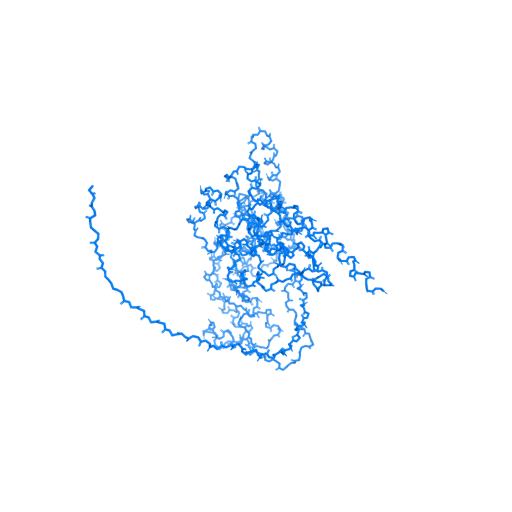? -10.404 4.421 2.095 1.00 94.50 305 TYR A CA 1
ATOM 2475 C C . TYR A 1 305 ? -10.216 3.048 2.769 1.00 94.50 305 TYR A C 1
ATOM 2477 O O . TYR A 1 305 ? -9.272 2.866 3.533 1.00 94.50 305 TYR A O 1
ATOM 2485 N N . LEU A 1 306 ? -11.075 2.066 2.467 1.00 93.88 306 LEU A N 1
ATOM 2486 C CA . LEU A 1 306 ? -10.962 0.696 2.976 1.00 93.88 306 LEU A CA 1
ATOM 2487 C C . LEU A 1 306 ? -9.772 -0.062 2.372 1.00 93.88 306 LEU A C 1
ATOM 2489 O O . LEU A 1 306 ? -9.329 -1.058 2.947 1.00 93.88 306 LEU A O 1
ATOM 2493 N N . CYS A 1 307 ? -9.248 0.408 1.238 1.00 96.31 307 CYS A N 1
ATOM 2494 C CA . CYS A 1 307 ? -8.064 -0.139 0.589 1.00 96.31 307 CYS A CA 1
ATOM 2495 C C . CYS A 1 307 ? -6.756 0.426 1.169 1.00 96.31 307 CYS A C 1
ATOM 2497 O O . CYS A 1 307 ? -5.685 -0.063 0.831 1.00 96.31 307 CYS A O 1
ATOM 2499 N N . LEU A 1 308 ? -6.805 1.439 2.041 1.00 96.00 308 LEU A N 1
ATOM 2500 C CA . LEU A 1 308 ? -5.600 2.062 2.595 1.00 96.00 308 LEU A CA 1
ATOM 2501 C C . LEU A 1 308 ? -5.036 1.233 3.754 1.00 96.00 308 LEU A C 1
ATOM 2503 O O . LEU A 1 308 ? -5.781 0.740 4.605 1.00 96.00 308 LEU A O 1
ATOM 2507 N N . ARG A 1 309 ? -3.714 1.090 3.808 1.00 95.19 309 ARG A N 1
ATOM 2508 C CA . ARG A 1 309 ? -2.980 0.404 4.878 1.00 95.19 309 ARG A CA 1
ATOM 2509 C C . ARG A 1 309 ? -1.805 1.253 5.359 1.00 95.19 309 ARG A C 1
ATOM 2511 O O . ARG A 1 309 ? -1.414 2.221 4.705 1.00 95.19 309 ARG A O 1
ATOM 2518 N N . ASP A 1 310 ? -1.293 0.911 6.536 1.00 92.88 310 ASP A N 1
ATOM 2519 C CA . ASP A 1 310 ? -0.101 1.507 7.147 1.00 92.88 310 ASP A CA 1
ATOM 2520 C C . ASP A 1 310 ? -0.094 3.043 7.086 1.00 92.88 310 ASP A C 1
ATOM 2522 O O . ASP A 1 310 ? -1.015 3.689 7.593 1.00 92.88 310 ASP A O 1
ATOM 2526 N N . LYS A 1 311 ? 0.914 3.644 6.438 1.00 92.38 311 LYS A N 1
ATOM 2527 C CA . LYS A 1 311 ? 1.066 5.100 6.327 1.00 92.38 311 LYS A CA 1
ATOM 2528 C C . LYS A 1 311 ? -0.080 5.781 5.588 1.00 92.38 311 LYS A C 1
ATOM 2530 O O . LYS A 1 311 ? -0.429 6.908 5.934 1.00 92.38 311 LYS A O 1
ATOM 2535 N N . ALA A 1 312 ? -0.701 5.108 4.620 1.00 96.06 312 ALA A N 1
ATOM 2536 C CA . ALA A 1 312 ? -1.869 5.657 3.940 1.00 96.06 312 ALA A CA 1
ATOM 2537 C C . ALA A 1 312 ? -3.106 5.678 4.842 1.00 96.06 312 ALA A C 1
ATOM 2539 O O . ALA A 1 312 ? -3.864 6.650 4.829 1.00 96.06 312 ALA A O 1
ATOM 2540 N N . LEU A 1 313 ? -3.299 4.636 5.654 1.00 94.12 313 LEU A N 1
ATOM 2541 C CA . LEU A 1 313 ? -4.398 4.597 6.616 1.00 94.12 313 LEU A CA 1
ATOM 2542 C C . LEU A 1 313 ? -4.179 5.601 7.755 1.00 94.12 313 LEU A C 1
ATOM 2544 O O . LEU A 1 313 ? -5.118 6.297 8.133 1.00 94.12 313 LEU A O 1
ATOM 2548 N N . GLU A 1 314 ? -2.946 5.717 8.261 1.00 90.50 314 GLU A N 1
ATOM 2549 C CA . GLU A 1 314 ? -2.573 6.715 9.271 1.00 90.50 314 GLU A CA 1
ATOM 2550 C C . GLU A 1 314 ? -2.885 8.133 8.778 1.00 90.50 314 GLU A C 1
ATOM 2552 O O . GLU A 1 314 ? -3.561 8.883 9.478 1.00 90.50 314 GLU A O 1
ATOM 2557 N N . TRP A 1 315 ? -2.490 8.470 7.547 1.00 95.50 315 TRP A N 1
ATOM 2558 C CA . TRP A 1 315 ? -2.822 9.751 6.922 1.00 95.50 315 TRP A CA 1
ATOM 2559 C C . TRP A 1 315 ? -4.340 9.992 6.852 1.00 95.50 315 TRP A C 1
ATOM 2561 O O . TRP A 1 315 ? -4.827 11.042 7.272 1.00 95.50 315 TRP A O 1
ATOM 2571 N N . TRP A 1 316 ? -5.114 9.008 6.383 1.00 93.38 316 TRP A N 1
ATOM 2572 C CA . TRP A 1 316 ? -6.572 9.134 6.285 1.00 93.38 316 TRP A CA 1
ATOM 2573 C C . TRP A 1 316 ? -7.256 9.333 7.645 1.00 93.38 316 TRP A C 1
ATOM 2575 O O . TRP A 1 316 ? -8.214 10.102 7.752 1.00 93.38 316 TRP A O 1
ATOM 2585 N N . VAL A 1 317 ? -6.811 8.613 8.677 1.00 87.38 317 VAL A N 1
ATOM 2586 C CA . VAL A 1 317 ? -7.451 8.630 10.000 1.00 87.38 317 VAL A CA 1
ATOM 2587 C C . VAL A 1 317 ? -7.000 9.827 10.831 1.00 87.38 317 VAL A C 1
ATOM 2589 O O . VAL A 1 317 ? -7.842 10.470 11.455 1.00 87.38 317 VAL A O 1
ATOM 2592 N N . ALA A 1 318 ? -5.696 10.102 10.863 1.00 85.50 318 ALA A N 1
ATOM 2593 C CA . ALA A 1 318 ? -5.095 11.039 11.806 1.00 85.50 318 ALA A CA 1
ATOM 2594 C C . ALA A 1 318 ? -4.828 12.428 11.216 1.00 85.50 318 ALA A C 1
ATOM 2596 O O . ALA A 1 318 ? -4.816 13.398 11.969 1.00 85.50 318 ALA A O 1
ATOM 2597 N N . GLU A 1 319 ? -4.595 12.540 9.906 1.00 89.69 319 GLU A N 1
ATOM 2598 C CA . GLU A 1 319 ? -4.197 13.814 9.292 1.00 89.69 319 GLU A CA 1
ATOM 2599 C C . GLU A 1 319 ? -5.343 14.516 8.566 1.00 89.69 319 GLU A C 1
ATOM 2601 O O . GLU A 1 319 ? -5.411 15.743 8.581 1.00 89.69 319 GLU A O 1
ATOM 2606 N N . LEU A 1 320 ? -6.261 13.766 7.950 1.00 89.25 320 LEU A N 1
ATOM 2607 C CA . LEU A 1 320 ? -7.395 14.366 7.254 1.00 89.25 320 LEU A CA 1
ATOM 2608 C C . LEU A 1 320 ? -8.522 14.760 8.209 1.00 89.25 320 LEU A C 1
ATOM 2610 O O . LEU A 1 320 ? -9.066 13.947 8.963 1.00 89.25 320 LEU A O 1
ATOM 2614 N N . SER A 1 321 ? -8.977 16.003 8.083 1.00 90.88 321 SER A N 1
ATOM 2615 C CA . SER A 1 321 ? -10.188 16.476 8.745 1.00 90.88 321 SER A CA 1
ATOM 2616 C C . SER A 1 321 ? -11.440 15.779 8.200 1.00 90.88 321 SER A C 1
ATOM 2618 O O . SER A 1 321 ? -11.486 15.247 7.087 1.00 90.88 321 SER A O 1
ATOM 2620 N N . SER A 1 322 ? -12.531 15.820 8.966 1.00 86.88 322 SER A N 1
ATOM 2621 C CA . SER A 1 322 ? -13.827 15.299 8.509 1.00 86.88 322 SER A CA 1
ATOM 2622 C C . SER A 1 322 ? -14.319 15.978 7.225 1.00 86.88 322 SER A C 1
ATOM 2624 O O . SER A 1 322 ? -14.917 15.312 6.381 1.00 86.88 322 SER A O 1
ATOM 2626 N N . GLN A 1 323 ? -14.019 17.269 7.034 1.00 92.00 323 GLN A N 1
ATOM 2627 C CA . GLN A 1 323 ? -14.389 17.993 5.818 1.00 92.00 323 GLN A CA 1
ATOM 2628 C C . GLN A 1 323 ? -13.580 17.524 4.604 1.00 92.00 323 GLN A C 1
ATOM 2630 O O . GLN A 1 323 ? -14.148 17.338 3.531 1.00 92.00 323 GLN A O 1
ATOM 2635 N N . GLU A 1 324 ? -12.275 17.293 4.749 1.00 92.94 324 GLU A N 1
ATOM 2636 C CA . GLU A 1 324 ? -11.432 16.786 3.658 1.00 92.94 324 GLU A CA 1
ATOM 2637 C C . GLU A 1 324 ? -11.826 15.367 3.253 1.00 92.94 324 GLU A C 1
ATOM 2639 O O . GLU A 1 324 ? -11.964 15.082 2.063 1.00 92.94 324 GLU A O 1
ATOM 2644 N N . ARG A 1 325 ? -12.115 14.501 4.232 1.00 93.62 325 ARG A N 1
ATOM 2645 C CA . ARG A 1 325 ? -12.646 13.153 3.980 1.00 93.62 325 ARG A CA 1
ATOM 2646 C C . ARG A 1 325 ? -13.981 13.199 3.242 1.00 93.62 325 ARG A C 1
ATOM 2648 O O . ARG A 1 325 ? -14.194 12.426 2.309 1.00 93.62 325 ARG A O 1
ATOM 2655 N N . GLN A 1 326 ? -14.865 14.124 3.613 1.00 90.00 326 GLN A N 1
ATOM 2656 C CA . GL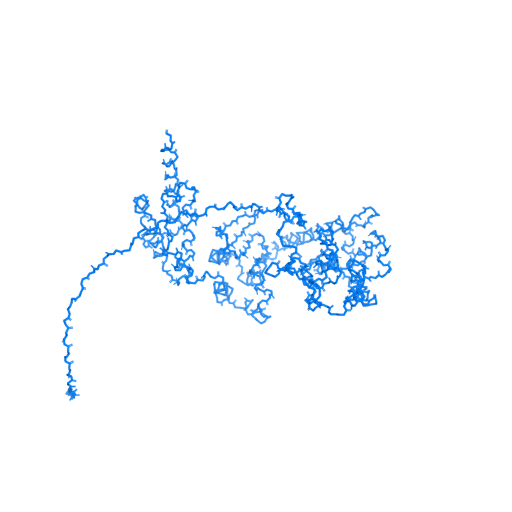N A 1 326 ? -16.124 14.325 2.901 1.00 90.00 326 GLN A CA 1
ATOM 2657 C C . GLN A 1 326 ? -15.897 14.853 1.479 1.00 90.00 326 GLN A C 1
ATOM 2659 O O . GLN A 1 326 ? -16.549 14.386 0.549 1.00 90.00 326 GLN A O 1
ATOM 2664 N N . ASN A 1 327 ? -14.954 15.778 1.287 1.00 93.00 327 ASN A N 1
ATOM 2665 C CA . ASN A 1 327 ? -14.603 16.305 -0.033 1.00 93.00 327 ASN A CA 1
ATOM 2666 C C . ASN A 1 327 ? -14.053 15.205 -0.955 1.00 93.00 327 ASN A C 1
ATOM 2668 O O . ASN A 1 327 ? -14.429 15.136 -2.123 1.00 93.00 327 ASN A O 1
ATOM 2672 N N . LEU A 1 328 ? -13.210 14.309 -0.432 1.00 94.00 328 LEU A N 1
ATOM 2673 C CA . LEU A 1 328 ? -12.711 13.144 -1.170 1.00 94.00 328 LEU A CA 1
ATOM 2674 C C . LEU A 1 328 ? -13.840 12.198 -1.593 1.00 94.00 328 LEU A C 1
ATOM 2676 O O . LEU A 1 328 ? -13.788 11.617 -2.673 1.00 94.00 328 LEU A O 1
ATOM 2680 N N . ARG A 1 329 ? -14.898 12.089 -0.783 1.00 92.75 329 ARG A N 1
ATOM 2681 C CA . ARG A 1 329 ? -16.075 11.261 -1.082 1.00 92.75 329 ARG A CA 1
ATOM 2682 C C . ARG A 1 329 ? -17.061 11.887 -2.071 1.00 92.75 329 ARG A C 1
ATOM 2684 O O . ARG A 1 329 ? -17.960 11.187 -2.530 1.00 92.75 329 ARG A O 1
ATOM 2691 N N . THR A 1 330 ? -16.925 13.171 -2.406 1.00 91.31 330 THR A N 1
ATOM 2692 C CA . THR A 1 330 ? -17.872 13.893 -3.279 1.00 91.31 330 THR A CA 1
ATOM 2693 C C . THR A 1 330 ? -17.262 14.395 -4.584 1.00 91.31 330 THR A C 1
ATOM 2695 O O . THR A 1 330 ? -17.992 14.536 -5.565 1.00 91.31 330 THR A O 1
ATOM 2698 N N . LYS A 1 331 ? -15.948 14.637 -4.637 1.00 94.25 331 LYS A N 1
ATOM 2699 C CA . LYS A 1 331 ? -15.242 15.040 -5.865 1.00 94.25 331 LYS A CA 1
ATOM 2700 C C . LYS A 1 331 ? -15.129 13.895 -6.881 1.00 94.25 331 LYS A C 1
ATOM 2702 O O . LYS A 1 331 ? -15.190 12.739 -6.472 1.00 94.25 331 LYS A O 1
ATOM 2707 N N . PRO A 1 332 ? -14.977 14.169 -8.187 1.00 96.44 332 PRO A N 1
ATOM 2708 C CA . PRO A 1 332 ? -14.592 13.146 -9.165 1.00 96.44 332 PRO A CA 1
ATOM 2709 C C . PRO A 1 332 ? -13.296 12.429 -8.754 1.00 96.44 332 PRO A C 1
ATOM 2711 O O . PRO A 1 332 ? -12.470 13.029 -8.066 1.00 96.44 332 PRO A O 1
ATOM 2714 N N . LEU A 1 333 ? -13.102 11.168 -9.154 1.00 95.75 333 LEU A N 1
ATOM 2715 C CA . LEU A 1 333 ? -11.920 10.387 -8.752 1.00 95.75 333 LEU A CA 1
ATOM 2716 C C . LEU A 1 333 ? -10.604 11.057 -9.155 1.00 95.75 333 LEU A C 1
ATOM 2718 O O . LEU A 1 333 ? -9.702 11.132 -8.321 1.00 95.75 333 LEU A O 1
ATOM 2722 N N . GLU A 1 334 ? -10.518 11.576 -10.383 1.00 94.50 334 GLU A N 1
ATOM 2723 C CA . GLU A 1 334 ? -9.314 12.240 -10.903 1.00 94.50 334 GLU A CA 1
ATOM 2724 C C . GLU A 1 334 ? -8.949 13.476 -10.069 1.00 94.50 334 GLU A C 1
ATOM 2726 O O . GLU A 1 334 ? -7.840 13.556 -9.551 1.00 94.50 334 GLU A O 1
ATOM 2731 N N . ASP A 1 335 ? -9.903 14.386 -9.842 1.00 93.44 335 ASP A N 1
ATOM 2732 C CA . ASP A 1 335 ? -9.688 15.638 -9.091 1.00 93.44 335 ASP A CA 1
ATOM 2733 C C . ASP A 1 335 ? -9.691 15.455 -7.559 1.00 93.44 335 ASP A C 1
ATOM 2735 O O . ASP A 1 335 ? -9.425 16.390 -6.793 1.00 93.44 335 ASP A O 1
ATOM 2739 N N . GLY A 1 336 ? -10.093 14.272 -7.099 1.00 95.31 336 GLY A N 1
ATOM 2740 C CA . GLY A 1 336 ? -10.248 13.907 -5.701 1.00 95.31 336 GLY A CA 1
ATOM 2741 C C . GLY A 1 336 ? -9.180 12.911 -5.281 1.00 95.31 336 GLY A C 1
ATOM 2742 O O . GLY A 1 336 ? -8.032 13.279 -5.040 1.00 95.31 336 GLY A O 1
ATOM 2743 N N . TRP A 1 337 ? -9.586 11.649 -5.147 1.00 97.00 337 TRP A N 1
ATOM 2744 C CA . TRP A 1 337 ? -8.743 10.579 -4.620 1.00 97.00 337 TRP A CA 1
ATOM 2745 C C . TRP A 1 337 ? -7.423 10.415 -5.369 1.00 97.00 337 TRP A C 1
ATOM 2747 O O . TRP A 1 337 ? -6.382 10.352 -4.723 1.00 97.00 337 TRP A O 1
ATOM 2757 N N . PHE A 1 338 ? -7.443 10.347 -6.700 1.00 96.38 338 PHE A N 1
ATOM 2758 C CA . PHE A 1 338 ? -6.246 10.042 -7.484 1.00 96.38 338 PHE A CA 1
ATOM 2759 C C . PHE A 1 338 ? -5.217 11.161 -7.386 1.00 96.38 338 PHE A C 1
ATOM 2761 O O . PHE A 1 338 ? -4.073 10.900 -7.015 1.00 96.38 338 PHE A O 1
ATOM 2768 N N . HIS A 1 339 ? -5.644 12.406 -7.605 1.00 94.19 339 HIS A N 1
ATOM 2769 C CA . HIS A 1 339 ? -4.781 13.568 -7.446 1.00 94.19 339 HIS A CA 1
ATOM 2770 C C . HIS A 1 339 ? -4.211 13.680 -6.027 1.00 94.19 339 HIS A C 1
ATOM 2772 O O . HIS A 1 339 ? -3.003 13.821 -5.861 1.00 94.19 339 HIS A O 1
ATOM 2778 N N . ILE A 1 340 ? -5.052 13.582 -4.992 1.00 95.56 340 ILE A N 1
ATOM 2779 C CA . ILE A 1 340 ? -4.601 13.775 -3.606 1.00 95.56 340 ILE A CA 1
ATOM 2780 C C . ILE A 1 340 ? -3.656 12.656 -3.161 1.00 95.56 340 ILE A C 1
ATOM 2782 O O . ILE A 1 340 ? -2.663 12.940 -2.492 1.00 95.56 340 ILE A O 1
ATOM 2786 N N . LEU A 1 341 ? -3.920 11.401 -3.542 1.00 95.94 341 LEU A N 1
ATOM 2787 C CA . LEU A 1 341 ? -3.006 10.298 -3.245 1.00 95.94 341 LEU A CA 1
ATOM 2788 C C . LEU A 1 341 ? -1.649 10.526 -3.910 1.00 95.94 341 LEU A C 1
ATOM 2790 O O . LEU A 1 341 ? -0.632 10.417 -3.232 1.00 95.94 341 LEU A O 1
ATOM 2794 N N . GLN A 1 342 ? -1.626 10.892 -5.194 1.00 92.88 342 GLN A N 1
ATOM 2795 C CA . GLN A 1 342 ? -0.381 11.186 -5.907 1.00 92.88 342 GLN A CA 1
ATOM 2796 C C . GLN A 1 342 ? 0.375 12.346 -5.258 1.00 92.88 342 GLN A C 1
ATOM 2798 O O . GLN A 1 342 ? 1.543 12.189 -4.936 1.00 92.88 342 GLN A O 1
ATOM 2803 N N . VAL A 1 343 ? -0.285 13.471 -4.965 1.00 91.06 343 VAL A N 1
ATOM 2804 C CA . VAL A 1 343 ? 0.347 14.627 -4.300 1.00 91.06 343 VAL A CA 1
ATOM 2805 C C . VAL A 1 343 ? 0.889 14.272 -2.912 1.00 91.06 343 VAL A C 1
ATOM 2807 O O . VAL A 1 343 ? 1.908 14.806 -2.490 1.00 91.06 343 VAL A O 1
ATOM 2810 N N . ARG A 1 344 ? 0.227 13.378 -2.174 1.00 93.31 344 ARG A N 1
ATOM 2811 C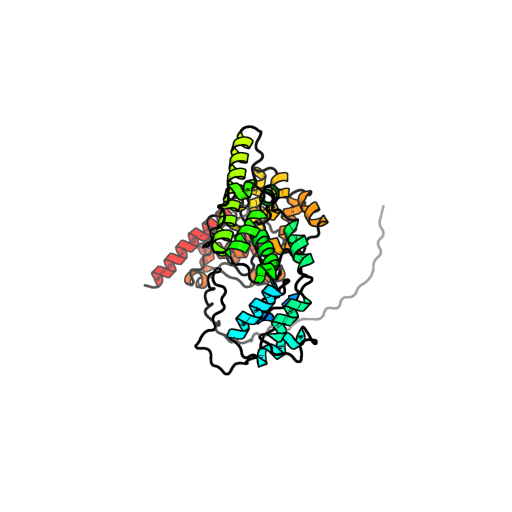 CA . ARG A 1 344 ? 0.661 13.020 -0.820 1.00 93.31 344 ARG A CA 1
ATOM 2812 C C . ARG A 1 344 ? 1.784 11.987 -0.800 1.00 93.31 344 ARG A C 1
ATOM 2814 O O . ARG A 1 344 ? 2.665 12.074 0.051 1.00 93.31 344 ARG A O 1
ATOM 2821 N N . PHE A 1 345 ? 1.698 10.983 -1.665 1.00 92.19 345 PHE A N 1
ATOM 2822 C CA . PHE A 1 345 ? 2.548 9.793 -1.622 1.00 92.19 345 PHE A CA 1
ATOM 2823 C C . PHE A 1 345 ? 3.514 9.695 -2.805 1.00 92.19 345 PHE A C 1
ATOM 2825 O O . PHE A 1 345 ? 4.147 8.651 -2.973 1.00 92.19 345 PHE A O 1
ATOM 2832 N N . HIS A 1 346 ? 3.656 10.747 -3.619 1.00 86.94 346 HIS A N 1
ATOM 2833 C CA . HIS A 1 346 ? 4.731 10.775 -4.604 1.00 86.94 346 HIS A CA 1
ATOM 2834 C C . HIS A 1 346 ? 6.101 10.767 -3.901 1.00 86.94 346 HIS A C 1
ATOM 2836 O O . HIS A 1 346 ? 6.250 11.325 -2.809 1.00 86.94 346 HIS A O 1
ATOM 2842 N N . PRO A 1 347 ? 7.121 10.141 -4.511 1.00 82.25 347 PRO A N 1
ATOM 2843 C CA . PRO A 1 347 ? 8.496 10.265 -4.045 1.00 82.25 347 PRO A CA 1
ATOM 2844 C C . PRO A 1 347 ? 8.937 11.732 -4.007 1.00 82.25 347 PRO A C 1
ATOM 2846 O O . PRO A 1 347 ? 8.605 12.495 -4.911 1.00 82.25 347 PRO A O 1
ATOM 2849 N N . ILE A 1 348 ? 9.709 12.108 -2.990 1.00 83.62 348 ILE A N 1
ATOM 2850 C CA . ILE A 1 348 ? 10.300 13.448 -2.860 1.00 83.62 348 ILE A CA 1
ATOM 2851 C C . ILE A 1 348 ? 11.140 13.747 -4.114 1.00 83.62 348 ILE A C 1
ATOM 2853 O O . ILE A 1 348 ? 11.969 12.916 -4.486 1.00 83.62 348 ILE A O 1
ATOM 2857 N N . GLU A 1 349 ? 10.916 14.898 -4.762 1.00 83.56 349 GLU A N 1
ATOM 2858 C CA . GLU A 1 349 ? 11.554 15.250 -6.043 1.00 83.56 349 GLU A CA 1
ATOM 2859 C C . GLU A 1 349 ? 13.081 15.239 -5.932 1.00 83.56 349 GLU A C 1
ATOM 2861 O O . GLU A 1 349 ? 13.742 14.628 -6.760 1.00 83.56 349 GLU A O 1
ATOM 2866 N N . GLU A 1 350 ? 13.648 15.824 -4.875 1.00 82.94 350 GLU A N 1
ATOM 2867 C CA . GLU A 1 350 ? 15.101 15.873 -4.688 1.00 82.94 350 GLU A CA 1
ATOM 2868 C C . GLU A 1 350 ? 15.717 14.471 -4.586 1.00 82.94 350 GLU A C 1
ATOM 2870 O O . GLU A 1 350 ? 16.751 14.197 -5.189 1.00 82.94 350 GLU A O 1
ATOM 2875 N N . VAL A 1 351 ? 15.044 13.561 -3.874 1.00 82.75 351 VAL A N 1
ATOM 2876 C CA . VAL A 1 351 ? 15.475 12.162 -3.749 1.00 82.75 351 VAL A CA 1
ATOM 2877 C C . VAL A 1 351 ? 15.310 11.436 -5.082 1.00 82.75 351 VAL A C 1
ATOM 2879 O O . VAL A 1 351 ? 16.139 10.609 -5.446 1.00 82.75 351 VAL A O 1
ATOM 2882 N N . ALA A 1 352 ? 14.241 11.718 -5.826 1.00 83.50 352 ALA A N 1
ATOM 2883 C CA . ALA A 1 352 ? 14.035 11.126 -7.139 1.00 83.50 352 ALA A CA 1
ATOM 2884 C C . ALA A 1 352 ? 15.096 11.588 -8.149 1.00 83.50 352 ALA A C 1
ATOM 2886 O O . ALA A 1 352 ? 15.598 10.748 -8.888 1.00 83.50 352 ALA A O 1
ATOM 2887 N N . ASP A 1 353 ? 15.467 12.869 -8.157 1.00 85.25 353 ASP A N 1
ATOM 2888 C CA . ASP A 1 353 ? 16.510 13.417 -9.035 1.00 85.25 353 ASP A CA 1
ATOM 2889 C C . ASP A 1 353 ? 17.878 12.787 -8.747 1.00 85.25 353 ASP A C 1
ATOM 2891 O O . ASP A 1 353 ? 18.550 12.302 -9.659 1.00 85.25 353 ASP A O 1
ATOM 2895 N N . GLU A 1 354 ? 18.249 12.715 -7.465 1.00 85.94 354 GLU A N 1
ATOM 2896 C CA . GLU A 1 354 ? 19.484 12.072 -7.011 1.00 85.94 354 GLU A CA 1
ATOM 2897 C C . GLU A 1 354 ? 19.523 10.601 -7.446 1.00 85.94 354 GLU A C 1
ATOM 2899 O O . GLU A 1 354 ? 20.466 10.170 -8.110 1.00 85.94 354 GLU A O 1
ATOM 2904 N N . GLN A 1 355 ? 18.449 9.846 -7.190 1.00 85.19 355 GLN A N 1
ATOM 2905 C CA . GLN A 1 355 ? 18.367 8.440 -7.591 1.00 85.19 355 GLN A CA 1
ATOM 2906 C C . GLN A 1 355 ? 18.429 8.257 -9.113 1.00 85.19 355 GLN A C 1
ATOM 2908 O O . GLN A 1 355 ? 19.095 7.335 -9.584 1.00 85.19 355 GLN A O 1
ATOM 2913 N N . LEU A 1 356 ? 17.789 9.126 -9.900 1.00 86.81 356 LEU A N 1
ATOM 2914 C CA . LEU A 1 356 ? 17.843 9.052 -11.363 1.00 86.81 356 LEU A CA 1
ATOM 2915 C C . LEU A 1 356 ? 19.242 9.335 -11.921 1.00 86.81 356 LEU A C 1
ATOM 2917 O O . LEU A 1 356 ? 19.606 8.773 -12.955 1.00 86.81 356 LEU A O 1
ATOM 2921 N N . TYR A 1 357 ? 20.012 10.211 -11.272 1.00 86.00 357 TYR A N 1
ATOM 2922 C CA . TYR A 1 357 ? 21.360 10.562 -11.711 1.00 86.00 357 TYR A CA 1
ATOM 2923 C C . TYR A 1 357 ? 22.408 9.527 -11.280 1.00 86.00 357 TYR A C 1
ATOM 2925 O O . TYR A 1 357 ? 23.334 9.220 -12.036 1.00 86.00 357 TYR A O 1
ATOM 2933 N N . GLU A 1 358 ? 22.274 8.993 -10.067 1.00 86.88 358 GLU A N 1
ATOM 2934 C CA . GLU A 1 358 ? 23.275 8.116 -9.460 1.00 86.88 358 GLU A CA 1
ATOM 2935 C C . GLU A 1 358 ? 23.120 6.651 -9.857 1.00 86.88 358 GLU A C 1
ATOM 2937 O O . GLU A 1 358 ? 24.116 5.928 -9.962 1.00 86.88 358 GLU A O 1
ATOM 2942 N N . THR A 1 359 ? 21.890 6.190 -10.087 1.00 88.06 359 THR A N 1
ATOM 2943 C CA . THR A 1 359 ? 21.663 4.768 -10.329 1.00 88.06 359 THR A CA 1
ATOM 2944 C C . THR A 1 359 ? 21.888 4.405 -11.791 1.00 88.06 359 THR A C 1
ATOM 2946 O O . THR A 1 359 ? 21.289 4.944 -12.721 1.00 88.06 359 THR A O 1
ATOM 2949 N N . LYS A 1 360 ? 22.769 3.426 -11.995 1.00 93.44 360 LYS A N 1
ATOM 2950 C CA . LYS A 1 360 ? 22.979 2.767 -13.281 1.00 93.44 360 LYS A CA 1
ATOM 2951 C C . LYS A 1 360 ? 22.743 1.282 -13.132 1.00 93.44 360 LYS A C 1
ATOM 2953 O O . LYS A 1 360 ? 23.066 0.698 -12.098 1.00 93.44 360 LYS A O 1
ATOM 2958 N N . TYR A 1 361 ? 22.209 0.674 -14.181 1.00 96.31 361 TYR A N 1
ATOM 2959 C CA . TYR A 1 361 ? 22.064 -0.770 -14.236 1.00 96.31 361 TYR A CA 1
ATOM 2960 C C . TYR A 1 361 ? 23.159 -1.373 -15.100 1.00 96.31 361 TYR A C 1
ATOM 2962 O O . TYR A 1 361 ? 23.223 -1.134 -16.307 1.00 96.31 361 TYR A O 1
ATOM 2970 N N . GLY A 1 362 ? 24.018 -2.152 -14.453 1.00 96.44 362 GLY A N 1
ATOM 2971 C CA . GLY A 1 362 ? 25.221 -2.708 -15.049 1.00 96.44 362 GLY A CA 1
ATOM 2972 C C . GLY A 1 362 ? 25.397 -4.195 -14.806 1.00 96.44 362 GLY A C 1
ATOM 2973 O O . GLY A 1 362 ? 24.579 -4.850 -14.150 1.00 96.44 362 GLY A O 1
ATOM 2974 N N . TRP A 1 363 ? 26.513 -4.733 -15.292 1.00 95.94 363 TRP A N 1
ATOM 2975 C CA . TRP A 1 363 ? 26.848 -6.149 -15.110 1.00 95.94 363 TRP A CA 1
ATOM 2976 C C . TRP A 1 363 ? 26.955 -6.565 -13.644 1.00 95.94 363 TRP A C 1
ATOM 2978 O O . TRP A 1 363 ? 26.684 -7.720 -13.318 1.00 95.94 363 TRP A O 1
ATOM 2988 N N . ASP A 1 364 ? 27.315 -5.651 -12.746 1.00 94.81 364 ASP A N 1
ATOM 2989 C CA . ASP A 1 364 ? 27.394 -5.952 -11.317 1.00 94.81 364 ASP A CA 1
ATOM 2990 C C . ASP A 1 364 ? 26.011 -6.228 -10.710 1.00 94.81 364 ASP A C 1
ATOM 2992 O O . ASP A 1 364 ? 25.864 -7.180 -9.942 1.00 94.81 364 ASP A O 1
ATOM 2996 N N . ALA A 1 365 ? 24.969 -5.515 -11.152 1.00 94.69 365 ALA A N 1
ATOM 2997 C CA . ALA A 1 365 ? 23.587 -5.807 -10.770 1.00 94.69 365 ALA A CA 1
ATOM 2998 C C . ALA A 1 365 ? 23.113 -7.162 -11.328 1.00 94.69 365 ALA A C 1
ATOM 3000 O O . ALA A 1 365 ? 22.439 -7.923 -10.632 1.00 94.69 365 ALA A O 1
ATOM 3001 N N . VAL A 1 366 ? 23.523 -7.510 -12.556 1.00 95.00 366 VAL A N 1
ATOM 3002 C CA . VAL A 1 366 ? 23.232 -8.824 -13.157 1.00 95.00 366 VAL A CA 1
ATOM 3003 C C . VAL A 1 366 ? 23.913 -9.951 -12.371 1.00 95.00 366 VAL A C 1
ATOM 3005 O O . VAL A 1 366 ? 23.277 -10.962 -12.072 1.00 95.00 366 VAL A O 1
ATOM 3008 N N . LYS A 1 367 ? 25.188 -9.783 -11.990 1.00 93.62 367 LYS A N 1
ATOM 3009 C CA . LYS A 1 367 ? 25.946 -10.755 -11.175 1.00 93.62 367 LYS A CA 1
ATOM 3010 C C . LYS A 1 367 ? 25.371 -10.928 -9.772 1.00 93.62 367 LYS A C 1
ATOM 3012 O O . LYS A 1 367 ? 25.473 -12.026 -9.224 1.00 93.62 367 LYS A O 1
ATOM 3017 N N . ALA A 1 368 ? 24.793 -9.866 -9.213 1.00 93.12 368 ALA A N 1
ATOM 3018 C CA . ALA A 1 368 ? 24.071 -9.879 -7.943 1.00 93.12 368 ALA A CA 1
ATOM 3019 C C . ALA A 1 368 ? 22.651 -10.469 -8.057 1.00 93.12 368 ALA A C 1
ATOM 3021 O O . ALA A 1 368 ? 21.910 -10.466 -7.080 1.00 93.12 368 ALA A O 1
ATOM 3022 N N . GLU A 1 369 ? 22.261 -10.962 -9.239 1.00 92.38 369 GLU A N 1
ATOM 3023 C CA . GLU A 1 369 ? 20.928 -11.497 -9.532 1.00 92.38 369 GLU A CA 1
ATOM 3024 C C . GLU A 1 369 ? 19.783 -10.506 -9.270 1.00 92.38 369 GLU A C 1
ATOM 3026 O O . GLU A 1 369 ? 18.644 -10.908 -9.042 1.00 92.38 369 GLU A O 1
ATOM 3031 N N . TYR A 1 370 ? 20.051 -9.200 -9.352 1.00 91.62 370 TYR A N 1
ATOM 3032 C CA . TYR A 1 370 ? 19.014 -8.192 -9.173 1.00 91.62 370 TYR A CA 1
ATOM 3033 C C . TYR A 1 370 ? 18.190 -8.047 -10.461 1.00 91.62 370 TYR A C 1
ATOM 3035 O O . TYR A 1 370 ? 18.772 -7.700 -11.488 1.00 91.62 370 TYR A O 1
ATOM 3043 N N . PRO A 1 371 ? 16.867 -8.302 -10.482 1.00 93.12 371 PRO A N 1
ATOM 3044 C CA . PRO A 1 371 ? 16.102 -8.304 -11.732 1.00 93.12 371 PRO A CA 1
ATOM 3045 C C . PRO A 1 371 ? 16.020 -6.923 -12.399 1.00 93.12 371 PRO A C 1
ATOM 3047 O O . PRO A 1 371 ? 15.551 -5.958 -11.792 1.00 93.12 371 PRO A O 1
ATOM 3050 N N . ALA A 1 372 ? 16.397 -6.835 -13.680 1.00 94.00 372 ALA A N 1
ATOM 3051 C CA . ALA A 1 372 ? 16.423 -5.568 -14.424 1.00 94.00 372 ALA A CA 1
ATOM 3052 C C . ALA A 1 372 ? 15.047 -4.892 -14.529 1.00 94.00 372 ALA A C 1
ATOM 3054 O O . ALA A 1 372 ? 14.950 -3.670 -14.486 1.00 94.00 372 ALA A O 1
ATOM 3055 N N . VAL A 1 373 ? 13.971 -5.679 -14.623 1.00 92.81 373 VAL A N 1
ATOM 3056 C CA . VAL A 1 373 ? 12.591 -5.170 -14.684 1.00 92.81 373 VAL A CA 1
ATOM 3057 C C . VAL A 1 373 ? 12.187 -4.484 -13.380 1.00 92.81 373 VAL A C 1
ATOM 3059 O O . VAL A 1 373 ? 11.551 -3.434 -13.407 1.00 92.81 373 VAL A O 1
ATOM 3062 N N . VAL A 1 374 ? 12.579 -5.048 -12.234 1.00 90.00 374 VAL A N 1
ATOM 3063 C CA . VAL A 1 374 ? 12.285 -4.465 -10.915 1.00 90.00 374 VAL A CA 1
ATOM 3064 C C . VAL A 1 374 ? 12.992 -3.118 -10.781 1.00 90.00 374 VAL A C 1
ATOM 3066 O O . VAL A 1 374 ? 12.353 -2.119 -10.454 1.00 90.00 374 VAL A O 1
ATOM 3069 N N . TRP A 1 375 ? 14.277 -3.069 -11.139 1.00 92.81 375 TRP A N 1
ATOM 3070 C CA . TRP A 1 375 ? 15.032 -1.819 -11.191 1.00 92.81 375 TRP A CA 1
ATOM 3071 C C . TRP A 1 375 ? 14.412 -0.792 -12.153 1.00 92.81 375 TRP A C 1
ATOM 3073 O O . TRP A 1 375 ? 14.225 0.365 -11.783 1.00 92.81 375 TRP A O 1
ATOM 3083 N N . ALA A 1 376 ? 14.027 -1.207 -13.362 1.00 93.31 376 ALA A N 1
ATOM 3084 C CA . ALA A 1 376 ? 13.433 -0.319 -14.358 1.00 93.31 376 ALA A CA 1
ATOM 3085 C C . ALA A 1 376 ? 12.092 0.270 -13.890 1.00 93.31 376 ALA A C 1
ATOM 3087 O O . ALA A 1 376 ? 11.819 1.446 -14.130 1.00 93.31 376 ALA A O 1
ATOM 3088 N N . HIS A 1 377 ? 11.266 -0.504 -13.180 1.00 89.56 377 HIS A N 1
ATOM 3089 C CA . HIS A 1 377 ? 10.062 0.025 -12.536 1.00 89.56 377 HIS A CA 1
ATOM 3090 C C . HIS A 1 377 ? 10.388 1.036 -11.428 1.00 89.56 377 HIS A C 1
ATOM 3092 O O . HIS A 1 377 ? 9.669 2.026 -11.282 1.00 89.56 377 HIS A O 1
ATOM 3098 N N . THR A 1 378 ? 11.491 0.846 -10.696 1.00 88.50 378 THR A N 1
ATOM 3099 C CA . THR A 1 378 ? 11.953 1.819 -9.694 1.00 88.50 378 THR A CA 1
ATOM 3100 C C . THR A 1 378 ? 12.347 3.131 -10.355 1.00 88.50 378 THR A C 1
ATOM 3102 O O . THR A 1 378 ? 11.879 4.190 -9.937 1.00 88.50 378 THR A O 1
ATOM 3105 N N . MET A 1 379 ? 13.103 3.065 -11.448 1.00 90.56 379 MET A N 1
ATOM 3106 C CA . MET A 1 379 ? 13.459 4.239 -12.243 1.00 90.56 379 MET A CA 1
ATOM 3107 C C . MET A 1 379 ? 12.234 4.943 -12.824 1.00 90.56 379 MET A C 1
ATOM 3109 O O . MET A 1 379 ? 12.142 6.168 -12.769 1.00 90.56 379 MET A O 1
ATOM 3113 N N . LEU A 1 380 ? 11.254 4.185 -13.325 1.00 90.25 380 LEU A N 1
ATOM 3114 C CA . LEU A 1 380 ? 10.001 4.747 -13.825 1.00 90.25 380 LEU A CA 1
ATOM 3115 C C . LEU A 1 380 ? 9.261 5.536 -12.738 1.00 90.25 380 LEU A C 1
ATOM 3117 O O . LEU A 1 380 ? 8.818 6.654 -12.990 1.00 90.25 380 LEU A O 1
ATOM 3121 N N . ARG A 1 381 ? 9.184 4.991 -11.518 1.00 86.94 381 ARG A N 1
ATOM 3122 C CA . ARG A 1 381 ? 8.580 5.670 -10.363 1.00 86.94 381 ARG A CA 1
ATOM 3123 C C . ARG A 1 381 ? 9.275 7.003 -10.062 1.00 86.94 381 ARG A C 1
ATOM 3125 O O . ARG A 1 381 ? 8.602 7.991 -9.781 1.00 86.94 381 ARG A O 1
ATOM 3132 N N . HIS A 1 382 ? 10.608 7.043 -10.120 1.00 87.56 382 HIS A N 1
ATOM 3133 C CA . HIS A 1 382 ? 11.367 8.279 -9.904 1.00 87.56 382 HIS A CA 1
ATOM 3134 C C . HIS A 1 382 ? 11.166 9.286 -11.043 1.00 87.56 382 HIS A C 1
ATOM 3136 O O . HIS A 1 382 ? 10.942 10.465 -10.780 1.00 87.56 382 HIS A O 1
ATOM 3142 N N . HIS A 1 383 ? 11.134 8.833 -12.298 1.00 88.44 383 HIS A N 1
ATOM 3143 C CA . HIS A 1 383 ? 10.807 9.696 -13.435 1.00 88.44 383 HIS A CA 1
ATOM 3144 C C . HIS A 1 383 ? 9.419 10.333 -13.306 1.00 88.44 383 HIS A C 1
ATOM 3146 O O . HIS A 1 383 ? 9.282 11.533 -13.535 1.00 88.44 383 HIS A O 1
ATOM 3152 N N . GLN A 1 384 ? 8.415 9.564 -12.879 1.00 86.88 384 GLN A N 1
ATOM 3153 C CA . GLN A 1 384 ? 7.049 10.055 -12.675 1.00 86.88 384 GLN A CA 1
ATOM 3154 C C . GLN A 1 384 ? 6.945 11.082 -11.539 1.00 86.88 384 GLN A C 1
ATOM 3156 O O . GLN A 1 384 ? 6.050 11.925 -11.555 1.00 86.88 384 GLN A O 1
ATOM 3161 N N . ALA A 1 385 ? 7.867 11.048 -10.571 1.00 83.81 385 ALA A N 1
ATOM 3162 C CA . ALA A 1 385 ? 7.939 12.030 -9.493 1.00 83.81 385 ALA A CA 1
ATOM 3163 C C . ALA A 1 385 ? 8.474 13.398 -9.955 1.00 83.81 385 ALA A C 1
ATOM 3165 O O . ALA A 1 385 ? 8.051 14.417 -9.428 1.00 83.81 385 ALA A O 1
ATOM 3166 N N . MET A 1 386 ? 9.348 13.440 -10.965 1.00 80.75 386 MET A N 1
ATOM 3167 C CA . MET A 1 386 ? 10.092 14.642 -11.385 1.00 80.75 386 MET A CA 1
ATOM 3168 C C . MET A 1 386 ? 9.316 15.627 -12.281 1.00 80.75 386 MET A C 1
ATOM 3170 O O . MET A 1 386 ? 9.911 16.594 -12.769 1.00 80.75 386 MET A O 1
ATOM 3174 N N . LYS A 1 387 ? 8.008 15.381 -12.484 1.00 71.12 387 LYS A N 1
ATOM 3175 C CA . LYS A 1 387 ? 6.985 16.050 -13.333 1.00 71.12 387 LYS A CA 1
ATOM 3176 C C . LYS A 1 387 ? 6.384 15.072 -14.344 1.00 71.12 387 LYS A C 1
ATOM 3178 O O . LYS A 1 387 ? 7.067 14.140 -14.756 1.00 71.12 387 LYS A O 1
ATOM 3183 N N . PRO A 1 388 ? 5.143 15.315 -14.819 1.00 61.31 388 PRO A N 1
ATOM 3184 C CA . PRO A 1 388 ? 4.542 14.520 -15.885 1.00 61.31 388 PRO A CA 1
ATOM 3185 C C . PRO A 1 388 ? 5.373 14.645 -17.167 1.00 61.31 388 PRO A C 1
ATOM 3187 O O . PRO A 1 388 ? 5.244 15.599 -17.940 1.00 61.31 388 PRO A O 1
ATOM 3190 N N . SER A 1 389 ? 6.260 13.679 -17.370 1.00 67.38 389 SER A N 1
ATOM 3191 C CA . SER A 1 389 ? 7.026 13.512 -18.590 1.00 67.38 389 SER A CA 1
ATOM 3192 C C . SER A 1 389 ? 6.208 12.680 -19.574 1.00 67.38 389 SER A C 1
ATOM 3194 O O . SER A 1 389 ? 5.287 11.948 -19.212 1.00 67.38 389 SER A O 1
ATOM 3196 N N . ARG A 1 390 ? 6.497 12.809 -20.869 1.00 85.50 390 ARG A N 1
ATOM 3197 C CA . ARG A 1 390 ? 5.908 11.888 -21.848 1.00 85.50 390 ARG A CA 1
ATOM 3198 C C . ARG A 1 390 ? 6.522 10.514 -21.613 1.00 85.50 390 ARG A C 1
ATOM 3200 O O . ARG A 1 390 ? 7.742 10.437 -21.505 1.00 85.50 390 ARG A O 1
ATOM 3207 N N . LEU A 1 391 ? 5.711 9.453 -21.665 1.00 89.94 391 LEU A N 1
ATOM 3208 C CA . LEU A 1 391 ? 6.170 8.066 -21.503 1.00 89.94 391 LEU A CA 1
ATOM 3209 C C . LEU A 1 391 ? 7.466 7.787 -22.281 1.00 89.94 391 LEU A C 1
ATOM 3211 O O . LEU A 1 391 ? 8.414 7.251 -21.728 1.00 89.94 391 LEU A O 1
ATOM 3215 N N . PHE A 1 392 ? 7.557 8.231 -23.538 1.00 93.31 392 PHE A N 1
ATOM 3216 C CA . PHE A 1 392 ? 8.773 8.089 -24.344 1.00 93.31 392 PHE A CA 1
ATOM 3217 C C . PHE A 1 392 ? 10.045 8.631 -23.666 1.00 93.31 392 PHE A C 1
ATOM 3219 O O . PHE A 1 392 ? 11.076 7.966 -23.687 1.00 93.31 392 PHE A O 1
ATOM 3226 N N . ALA A 1 393 ? 9.986 9.818 -23.061 1.00 91.81 393 ALA A N 1
ATOM 3227 C CA . ALA A 1 393 ? 11.133 10.423 -22.392 1.00 91.81 393 ALA A CA 1
ATOM 3228 C C . ALA A 1 393 ? 11.497 9.685 -21.094 1.00 91.81 393 ALA A C 1
ATOM 3230 O O . ALA A 1 393 ? 12.680 9.563 -20.789 1.00 91.81 393 ALA A O 1
ATOM 3231 N N . GLU A 1 394 ? 10.509 9.146 -20.376 1.00 92.62 394 GLU A N 1
ATOM 3232 C CA . GLU A 1 394 ? 10.735 8.288 -19.204 1.00 92.62 394 GLU A CA 1
ATOM 3233 C C . GLU A 1 394 ? 11.432 6.986 -19.616 1.00 92.62 394 GLU A C 1
ATOM 3235 O O . GLU A 1 394 ? 12.482 6.646 -19.080 1.00 92.62 394 GLU A O 1
ATOM 3240 N N . LEU A 1 395 ? 10.907 6.292 -20.634 1.00 95.56 395 LEU A N 1
ATOM 3241 C CA . LEU A 1 395 ? 11.502 5.052 -21.143 1.00 95.56 395 LEU A CA 1
ATOM 3242 C C . LEU A 1 395 ? 12.914 5.286 -21.690 1.00 95.56 395 LEU A C 1
ATOM 3244 O O . LEU A 1 395 ? 13.808 4.472 -21.465 1.00 95.56 395 LEU A O 1
ATOM 3248 N N . LEU A 1 396 ? 13.133 6.400 -22.393 1.00 94.94 396 LEU A N 1
ATOM 3249 C CA . LEU A 1 396 ? 14.452 6.775 -22.897 1.00 94.94 396 LEU A CA 1
ATOM 3250 C C . LEU A 1 396 ? 15.431 7.083 -21.758 1.00 94.94 396 LEU A C 1
ATOM 3252 O O . LEU A 1 396 ? 16.598 6.712 -21.858 1.00 94.94 396 LEU A O 1
ATOM 3256 N N . GLY A 1 397 ? 14.968 7.731 -20.685 1.00 93.50 397 GLY A N 1
ATOM 3257 C CA . GLY A 1 397 ? 15.750 7.954 -19.468 1.00 93.50 397 GLY A CA 1
ATOM 3258 C C . GLY A 1 397 ? 16.214 6.639 -18.844 1.00 93.50 397 GLY A C 1
ATOM 3259 O O . GLY A 1 397 ? 17.412 6.454 -18.639 1.00 93.50 397 GLY A O 1
ATOM 3260 N N . ILE A 1 398 ? 15.291 5.687 -18.674 1.00 95.38 398 ILE A N 1
ATOM 3261 C CA . ILE A 1 398 ? 15.594 4.339 -18.167 1.00 95.38 398 ILE A CA 1
ATOM 3262 C C . ILE A 1 398 ? 16.591 3.620 -19.085 1.00 95.38 398 ILE A C 1
ATOM 3264 O O . ILE A 1 398 ? 17.567 3.052 -18.604 1.00 95.38 398 ILE A O 1
ATOM 3268 N N . TRP A 1 399 ? 16.384 3.666 -20.407 1.00 97.25 399 TRP A N 1
ATOM 3269 C CA . TRP A 1 399 ? 17.296 3.048 -21.375 1.00 97.25 399 TRP A CA 1
ATOM 3270 C C . TRP A 1 399 ? 18.716 3.630 -21.278 1.00 97.25 399 TRP A C 1
ATOM 3272 O O . TRP A 1 399 ? 19.681 2.874 -21.228 1.00 97.25 399 TRP A O 1
ATOM 3282 N N . ASN A 1 400 ? 18.850 4.958 -21.168 1.00 95.88 400 ASN A N 1
ATOM 3283 C CA . ASN A 1 400 ? 20.148 5.631 -21.027 1.00 95.88 400 ASN A CA 1
ATOM 3284 C C . ASN A 1 400 ? 20.872 5.294 -19.709 1.00 95.88 400 ASN A C 1
ATOM 3286 O O . ASN A 1 400 ? 22.088 5.469 -19.631 1.00 95.88 400 ASN A O 1
ATOM 3290 N N . ALA A 1 401 ? 20.141 4.852 -18.683 1.00 96.06 401 ALA A N 1
ATOM 3291 C CA . ALA A 1 401 ? 20.695 4.479 -17.384 1.00 96.06 401 ALA A CA 1
ATOM 3292 C C . ALA A 1 401 ? 21.233 3.032 -17.338 1.00 96.06 401 ALA A C 1
ATOM 3294 O O . ALA A 1 401 ? 21.894 2.657 -16.368 1.00 96.06 401 ALA A O 1
ATOM 3295 N N . PHE A 1 402 ? 21.018 2.222 -18.382 1.00 97.25 402 PHE A N 1
ATOM 3296 C CA . PHE A 1 402 ? 21.765 0.973 -18.565 1.00 97.25 402 PHE A CA 1
ATOM 3297 C C . PHE A 1 402 ? 23.214 1.255 -18.986 1.00 97.25 402 PHE A C 1
ATOM 3299 O O . PHE A 1 402 ? 23.481 2.231 -19.686 1.00 97.25 402 PHE A O 1
ATOM 3306 N N . GLU A 1 403 ? 24.154 0.392 -18.606 1.00 96.62 403 GLU A N 1
ATOM 3307 C CA . GLU A 1 403 ? 25.523 0.436 -19.135 1.00 96.62 403 GLU A CA 1
ATOM 3308 C C . GLU A 1 403 ? 25.548 0.232 -20.664 1.00 96.62 403 GLU A C 1
ATOM 3310 O O . GLU A 1 403 ? 24.726 -0.533 -21.182 1.00 96.62 403 GLU A O 1
ATOM 3315 N N . PRO A 1 404 ? 26.469 0.886 -21.405 1.00 96.19 404 PRO A N 1
ATOM 3316 C CA . PRO A 1 404 ? 26.522 0.810 -22.868 1.00 96.19 404 PRO A CA 1
ATOM 3317 C C . PRO A 1 404 ? 26.529 -0.620 -23.422 1.00 96.19 404 PRO A C 1
ATOM 3319 O O . PRO A 1 404 ? 25.855 -0.898 -24.407 1.00 96.19 404 PRO A O 1
ATOM 3322 N N . GLU A 1 405 ? 27.224 -1.543 -22.760 1.00 95.56 405 GLU A N 1
ATOM 3323 C CA . GLU A 1 405 ? 27.321 -2.949 -23.155 1.00 95.56 405 GLU A CA 1
ATOM 3324 C C . GLU A 1 405 ? 25.969 -3.675 -23.066 1.00 95.56 405 GLU A C 1
ATOM 3326 O O . GLU A 1 405 ? 25.675 -4.554 -23.872 1.00 95.56 405 GLU A O 1
ATOM 3331 N N . LEU A 1 406 ? 25.125 -3.306 -22.098 1.00 95.88 406 LEU A N 1
ATOM 3332 C CA . LEU A 1 406 ? 23.773 -3.852 -21.960 1.00 95.88 406 LEU A CA 1
ATOM 3333 C C . LEU A 1 406 ? 22.796 -3.177 -22.931 1.00 95.88 406 LEU A C 1
ATOM 3335 O O . LEU A 1 406 ? 21.868 -3.819 -23.426 1.00 95.88 406 LEU A O 1
ATOM 3339 N N . GLN A 1 407 ? 23.014 -1.896 -23.240 1.00 96.88 407 GLN A N 1
ATOM 3340 C CA . GLN A 1 407 ? 22.207 -1.161 -24.216 1.00 96.88 407 GLN A CA 1
ATOM 3341 C C . GLN A 1 407 ? 22.289 -1.767 -25.623 1.00 96.88 407 GLN A C 1
ATOM 3343 O O . GLN A 1 407 ? 21.309 -1.686 -26.359 1.00 96.88 407 GLN A O 1
ATOM 3348 N N . GLU A 1 408 ? 23.409 -2.392 -26.001 1.00 95.00 408 GLU A N 1
ATOM 3349 C CA . GLU A 1 408 ? 23.559 -3.056 -27.308 1.00 95.00 408 GLU A CA 1
ATOM 3350 C C . GLU A 1 408 ? 22.540 -4.183 -27.522 1.00 95.00 408 GLU A C 1
ATOM 3352 O O . GLU A 1 408 ? 22.046 -4.387 -28.632 1.00 95.00 408 GLU A O 1
ATOM 3357 N N . ASP A 1 409 ? 22.195 -4.889 -26.446 1.00 95.12 409 ASP A N 1
ATOM 3358 C CA . ASP A 1 409 ? 21.216 -5.972 -26.457 1.00 95.12 409 ASP A CA 1
ATOM 3359 C C . ASP A 1 409 ? 19.773 -5.477 -26.299 1.00 95.12 409 ASP A C 1
ATOM 3361 O O . ASP A 1 409 ? 18.830 -6.214 -26.602 1.00 95.12 409 ASP A O 1
ATOM 3365 N N . LEU A 1 410 ? 19.581 -4.257 -25.795 1.00 96.25 410 LEU A N 1
ATOM 3366 C CA . LEU A 1 410 ? 18.276 -3.708 -25.456 1.00 96.25 410 LEU A CA 1
ATOM 3367 C C . LEU A 1 410 ? 17.781 -2.746 -26.538 1.00 96.25 410 LEU A C 1
ATOM 3369 O O . LEU A 1 410 ? 18.328 -1.661 -26.734 1.00 96.25 410 LEU A O 1
ATOM 3373 N N . GLU A 1 411 ? 16.673 -3.100 -27.194 1.00 96.38 411 GLU A N 1
ATOM 3374 C CA . GLU A 1 411 ? 16.043 -2.210 -28.177 1.00 96.38 411 GLU A CA 1
ATOM 3375 C C . GLU A 1 411 ? 15.740 -0.827 -27.579 1.00 96.38 411 GLU A C 1
ATOM 3377 O O . GLU A 1 411 ? 15.032 -0.689 -26.575 1.00 96.38 411 GLU A O 1
ATOM 3382 N N . LYS A 1 412 ? 16.270 0.211 -28.233 1.00 97.12 412 LYS A N 1
ATOM 3383 C CA . LYS A 1 412 ? 16.041 1.599 -27.845 1.00 97.12 412 LYS A CA 1
ATOM 3384 C C . LYS A 1 412 ? 14.550 1.937 -27.970 1.00 97.12 412 LYS A C 1
ATOM 3386 O O . LYS A 1 412 ? 13.972 1.706 -29.037 1.00 97.12 412 LYS A O 1
ATOM 3391 N N . PRO A 1 413 ? 13.919 2.518 -26.933 1.00 97.00 413 PRO A N 1
ATOM 3392 C CA . PRO A 1 413 ? 12.516 2.888 -27.008 1.00 97.00 413 PRO A CA 1
ATOM 3393 C C . PRO A 1 413 ? 12.297 3.958 -28.082 1.00 97.00 413 PRO A C 1
ATOM 3395 O O . PRO A 1 413 ? 13.159 4.795 -28.355 1.00 97.00 413 PRO A O 1
ATOM 3398 N N . THR A 1 414 ? 11.114 3.927 -28.683 1.00 96.06 414 THR A N 1
ATOM 3399 C CA . THR A 1 414 ? 10.615 4.892 -29.669 1.00 96.06 414 THR A CA 1
ATOM 3400 C C . THR A 1 414 ? 9.334 5.536 -29.145 1.00 96.06 414 THR A C 1
ATOM 3402 O O . THR A 1 414 ? 8.769 5.077 -28.152 1.00 96.06 414 THR A O 1
ATOM 3405 N N . GLU A 1 415 ? 8.822 6.563 -29.824 1.00 93.94 415 GLU A N 1
ATOM 3406 C CA . GLU A 1 415 ? 7.553 7.204 -29.439 1.00 93.94 415 GLU A CA 1
ATOM 3407 C C . GLU A 1 415 ? 6.354 6.235 -29.430 1.00 93.94 415 GLU A C 1
ATOM 3409 O O . GLU A 1 415 ? 5.379 6.477 -28.723 1.00 93.94 415 GLU A O 1
ATOM 3414 N N . ASN A 1 416 ? 6.444 5.121 -30.166 1.00 95.25 416 ASN A N 1
ATOM 3415 C CA . ASN A 1 416 ? 5.404 4.092 -30.245 1.00 95.25 416 ASN A CA 1
ATOM 3416 C C . ASN A 1 416 ? 5.634 2.916 -29.282 1.00 95.25 416 ASN A C 1
ATOM 3418 O O . ASN A 1 416 ? 4.825 1.988 -29.235 1.00 95.25 416 ASN A O 1
ATOM 3422 N N . THR A 1 417 ? 6.745 2.907 -28.541 1.00 95.88 417 THR A N 1
ATOM 3423 C CA . THR A 1 417 ? 7.057 1.824 -27.610 1.00 95.88 417 THR A CA 1
ATOM 3424 C C . THR A 1 417 ? 6.145 1.927 -26.389 1.00 95.88 417 THR A C 1
ATOM 3426 O O . THR A 1 417 ? 6.171 2.913 -25.656 1.00 95.88 417 THR A O 1
ATOM 3429 N N . SER A 1 418 ? 5.335 0.894 -26.156 1.00 94.94 418 SER A N 1
ATOM 3430 C CA . SER A 1 418 ? 4.501 0.806 -24.958 1.00 94.94 418 SER A CA 1
ATOM 3431 C C . SER A 1 418 ? 5.337 0.434 -23.732 1.00 94.94 418 SER A C 1
ATOM 3433 O O . SER A 1 418 ? 6.348 -0.262 -23.846 1.00 94.94 418 SER A O 1
ATOM 3435 N N . LEU A 1 419 ? 4.877 0.833 -22.542 1.00 92.31 419 LEU A N 1
ATOM 3436 C CA . LEU A 1 419 ? 5.511 0.447 -21.279 1.00 92.31 419 LEU A CA 1
ATOM 3437 C C . LEU A 1 419 ? 5.626 -1.081 -21.148 1.00 92.31 419 LEU A C 1
ATOM 3439 O O . LEU A 1 419 ? 6.693 -1.597 -20.832 1.00 92.31 419 LEU A O 1
ATOM 3443 N N . ALA A 1 420 ? 4.544 -1.808 -21.447 1.00 92.06 420 ALA A N 1
ATOM 3444 C CA . ALA A 1 420 ? 4.525 -3.269 -21.385 1.00 92.06 420 ALA A CA 1
ATOM 3445 C C . ALA A 1 420 ? 5.521 -3.906 -22.369 1.00 92.06 420 ALA A C 1
ATOM 3447 O O . ALA A 1 420 ? 6.230 -4.841 -22.003 1.00 92.06 420 ALA A O 1
ATOM 3448 N N . GLY A 1 421 ? 5.609 -3.381 -23.597 1.00 95.38 421 GLY A N 1
ATOM 3449 C CA . GLY A 1 421 ? 6.569 -3.855 -24.594 1.00 95.38 421 GLY A CA 1
ATOM 3450 C C . GLY A 1 421 ? 8.016 -3.612 -24.166 1.00 95.38 421 GLY A C 1
ATOM 3451 O O . GLY A 1 421 ? 8.852 -4.502 -24.297 1.00 95.38 421 GLY A O 1
ATOM 3452 N N . PHE A 1 422 ? 8.299 -2.442 -23.590 1.00 97.06 422 PHE A N 1
ATOM 3453 C CA . PHE A 1 422 ? 9.628 -2.114 -23.081 1.00 97.06 422 PHE A CA 1
ATOM 3454 C C . PHE A 1 422 ? 10.039 -3.002 -21.900 1.00 97.06 422 PHE A C 1
ATOM 3456 O O . PHE A 1 422 ? 11.127 -3.572 -21.918 1.00 97.06 422 PHE A O 1
ATOM 3463 N N . MET A 1 423 ? 9.158 -3.193 -20.913 1.00 95.62 423 MET A N 1
ATOM 3464 C CA . MET A 1 423 ? 9.446 -4.049 -19.754 1.00 95.62 423 MET A CA 1
ATOM 3465 C C . MET A 1 423 ? 9.634 -5.519 -20.154 1.00 95.62 423 MET A C 1
ATOM 3467 O O . MET A 1 423 ? 10.553 -6.172 -19.667 1.00 95.62 423 MET A O 1
ATOM 3471 N N . ALA A 1 424 ? 8.828 -6.031 -21.091 1.00 95.12 424 ALA A N 1
ATOM 3472 C CA . ALA A 1 424 ? 9.000 -7.383 -21.624 1.00 95.12 424 ALA A CA 1
ATOM 3473 C C . ALA A 1 424 ? 10.336 -7.553 -22.372 1.00 95.12 424 ALA A C 1
ATOM 3475 O O . ALA A 1 424 ? 10.966 -8.608 -22.290 1.00 95.12 424 ALA A O 1
ATOM 3476 N N . ASN A 1 425 ? 10.784 -6.513 -23.081 1.00 97.00 425 ASN A N 1
ATOM 3477 C CA . ASN A 1 425 ? 12.086 -6.507 -23.740 1.00 97.00 425 ASN A CA 1
ATOM 3478 C C . ASN A 1 425 ? 13.237 -6.547 -22.720 1.00 97.00 425 ASN A C 1
ATOM 3480 O O . ASN A 1 425 ? 14.141 -7.369 -22.855 1.00 97.00 425 ASN A O 1
ATOM 3484 N N . ILE A 1 426 ? 13.160 -5.735 -21.658 1.00 97.44 426 ILE A N 1
ATOM 3485 C CA . ILE A 1 426 ? 14.129 -5.769 -20.550 1.00 97.44 426 ILE A CA 1
ATOM 3486 C C . ILE A 1 426 ? 14.194 -7.168 -19.930 1.00 97.44 426 ILE A C 1
ATOM 3488 O O . ILE A 1 426 ? 15.289 -7.697 -19.753 1.00 97.44 426 ILE A O 1
ATOM 3492 N N . ASP A 1 427 ? 13.049 -7.789 -19.635 1.00 95.88 427 ASP A N 1
ATOM 3493 C CA . ASP A 1 427 ? 13.005 -9.124 -19.025 1.00 95.88 427 ASP A CA 1
ATOM 3494 C C . ASP A 1 427 ? 13.665 -10.190 -19.912 1.00 95.88 427 ASP A C 1
ATOM 3496 O O . ASP A 1 427 ? 14.471 -11.012 -19.465 1.00 95.88 427 ASP A O 1
ATOM 3500 N N . LYS A 1 428 ? 13.371 -10.144 -21.214 1.00 96.25 428 LYS A N 1
ATOM 3501 C CA . LYS A 1 428 ? 13.973 -11.036 -22.207 1.00 96.25 428 LYS A CA 1
ATOM 3502 C C . LYS A 1 428 ? 15.497 -10.885 -22.243 1.00 96.25 428 LYS A C 1
ATOM 3504 O O . LYS A 1 428 ? 16.203 -11.897 -22.233 1.00 96.25 428 LYS A O 1
ATOM 3509 N N . CYS A 1 429 ? 16.007 -9.654 -22.274 1.00 96.44 429 CYS A N 1
ATOM 3510 C CA . CYS A 1 429 ? 17.447 -9.393 -22.298 1.00 96.44 429 CYS A CA 1
ATOM 3511 C C . CYS A 1 429 ? 18.117 -9.761 -20.969 1.00 96.44 429 CYS A C 1
ATOM 3513 O O . CYS A 1 429 ? 19.166 -10.400 -20.974 1.00 96.44 429 CYS A O 1
ATOM 3515 N N . TYR A 1 430 ? 17.474 -9.489 -19.834 1.00 96.38 430 TYR A N 1
ATOM 3516 C CA . TYR A 1 430 ? 17.973 -9.880 -18.518 1.00 96.38 430 TYR A CA 1
ATOM 3517 C C . TYR A 1 430 ? 18.177 -11.393 -18.394 1.00 96.38 430 TYR A C 1
ATOM 3519 O O . TYR A 1 430 ? 19.233 -11.839 -17.946 1.00 96.38 430 TYR A O 1
ATOM 3527 N N . ASN A 1 431 ? 17.218 -12.198 -18.860 1.00 94.44 431 ASN A N 1
ATOM 3528 C CA . ASN A 1 431 ? 17.353 -13.656 -18.861 1.00 94.44 431 ASN A CA 1
ATOM 3529 C C . ASN A 1 431 ? 18.553 -14.131 -19.700 1.00 94.44 431 ASN A C 1
ATOM 3531 O O . ASN A 1 431 ? 19.266 -15.054 -19.298 1.00 94.44 431 ASN A O 1
ATOM 3535 N N . LYS A 1 432 ? 18.815 -13.466 -20.832 1.00 94.75 432 LYS A N 1
ATOM 3536 C CA . LYS A 1 432 ? 20.003 -13.699 -21.664 1.00 94.75 432 LYS A CA 1
ATOM 3537 C C . LYS A 1 432 ? 21.286 -13.341 -20.899 1.00 94.75 432 LYS A C 1
ATOM 3539 O O . LYS A 1 432 ? 22.173 -14.185 -20.794 1.00 94.75 432 LYS A O 1
ATOM 3544 N N . TRP A 1 433 ? 21.384 -12.142 -20.325 1.00 96.00 433 TRP A N 1
ATOM 3545 C CA . TRP A 1 433 ? 22.566 -11.686 -19.576 1.00 96.00 433 TRP A CA 1
ATOM 3546 C C . TRP A 1 433 ? 22.874 -12.570 -18.369 1.00 96.00 433 TRP A C 1
ATOM 3548 O O . TRP A 1 433 ? 24.020 -12.967 -18.158 1.00 96.00 433 TRP A O 1
ATOM 3558 N N . ARG A 1 434 ? 21.839 -12.942 -17.610 1.00 94.88 434 ARG A N 1
ATOM 3559 C CA . ARG A 1 434 ? 21.962 -13.832 -16.454 1.00 94.88 434 ARG A CA 1
ATOM 3560 C C . ARG A 1 434 ? 22.519 -15.195 -16.865 1.00 94.88 434 ARG A C 1
ATOM 3562 O O . ARG A 1 434 ? 23.385 -15.733 -16.177 1.00 94.88 434 ARG A O 1
ATOM 3569 N N . TRP A 1 435 ? 22.063 -15.738 -17.996 1.00 92.00 435 TRP A N 1
ATOM 3570 C CA . TRP A 1 435 ? 22.593 -16.987 -18.541 1.00 92.00 435 TRP A CA 1
ATOM 3571 C C . TRP A 1 435 ? 24.087 -16.877 -18.876 1.00 92.00 435 TRP A C 1
ATOM 3573 O O . TRP A 1 435 ? 24.851 -17.739 -18.448 1.00 92.00 435 TRP A O 1
ATOM 3583 N N . PHE A 1 436 ? 24.518 -15.793 -19.536 1.00 91.25 436 PHE A N 1
ATOM 3584 C CA . PHE A 1 436 ? 25.936 -15.557 -19.841 1.00 91.25 436 PHE A CA 1
ATOM 3585 C C . PHE A 1 436 ? 26.810 -15.525 -18.583 1.00 91.25 436 PHE A C 1
ATOM 3587 O O . PHE A 1 436 ? 27.812 -16.237 -18.516 1.00 91.25 436 PHE A O 1
ATOM 3594 N N . VAL A 1 437 ? 26.399 -14.776 -17.555 1.00 91.25 437 VAL A N 1
ATOM 3595 C CA . VAL A 1 437 ? 27.133 -14.691 -16.280 1.00 91.25 437 VAL A CA 1
ATOM 3596 C C . VAL A 1 437 ? 27.240 -16.055 -15.589 1.00 91.25 437 VAL A C 1
ATOM 3598 O O . VAL A 1 437 ? 28.264 -16.364 -14.981 1.00 91.25 437 VAL A O 1
ATOM 3601 N N . MET A 1 438 ? 26.206 -16.898 -15.681 1.00 86.88 438 MET A N 1
ATOM 3602 C CA . MET A 1 438 ? 26.253 -18.255 -15.126 1.00 86.88 438 MET A CA 1
ATOM 3603 C C . MET A 1 438 ? 27.185 -19.187 -15.904 1.00 86.88 438 MET A C 1
ATOM 3605 O O . MET A 1 438 ? 27.807 -20.061 -15.299 1.00 86.88 438 MET A O 1
ATOM 3609 N N . THR A 1 439 ? 27.266 -19.043 -17.229 1.00 86.69 439 THR A N 1
ATOM 3610 C CA . THR A 1 439 ? 28.119 -19.897 -18.066 1.00 86.69 439 THR A CA 1
ATOM 3611 C C . THR A 1 439 ? 29.595 -19.533 -17.984 1.00 86.69 439 THR A C 1
ATOM 3613 O O . THR A 1 439 ? 30.415 -20.439 -18.017 1.00 86.69 439 THR A O 1
ATOM 3616 N N . ASP A 1 440 ? 29.924 -18.253 -17.806 1.00 76.81 440 ASP A N 1
ATOM 3617 C CA . ASP A 1 440 ? 31.310 -17.757 -17.728 1.00 76.81 440 ASP A CA 1
ATOM 3618 C C . ASP A 1 440 ? 31.976 -18.034 -16.359 1.00 76.81 440 ASP A C 1
ATOM 3620 O O . ASP A 1 440 ? 33.172 -17.836 -16.170 1.00 76.81 440 ASP A O 1
ATOM 3624 N N . ARG A 1 441 ? 31.199 -18.510 -15.372 1.00 60.19 441 ARG A N 1
ATOM 3625 C CA . ARG A 1 441 ? 31.686 -18.963 -14.053 1.00 60.19 441 ARG A CA 1
ATOM 3626 C C . ARG A 1 441 ? 32.170 -20.423 -14.030 1.00 60.19 441 ARG A C 1
ATOM 3628 O O . ARG A 1 441 ? 32.625 -20.873 -12.977 1.00 60.19 441 ARG A O 1
ATOM 3635 N N . LYS A 1 442 ? 32.020 -21.171 -15.126 1.00 44.94 442 LYS A N 1
ATOM 3636 C CA . LYS A 1 442 ? 32.486 -22.561 -15.270 1.00 44.94 442 LYS A CA 1
ATOM 3637 C C . LYS A 1 442 ? 33.757 -22.610 -16.096 1.00 44.94 442 LYS A C 1
ATOM 3639 O O . LYS A 1 442 ? 34.621 -23.440 -15.737 1.00 44.94 442 LYS A O 1
#

Organism: NCBI:txid70096

Secondary structure (DSSP, 8-state):
-----------------------------------PPPPPPPTT----PPPTTS-TTS-----HHHH-EE-TTS-TT-SEEEETTEEEESSHHHHHHHHHHHHTTS-HHHHHHHHTTT-GGGTTS-IIIIIHHHHHHHHSPPHHHHHHHHTT-PBPHHHHHTT--HHHHHHHHHHHHHHSHHHHSS-HHHHHHHHHHTB-HHHHHHSPPPPTT--HHHHHHHHHHHHHHHHHHHHHHHHHHHTTTT------HHHH-EE---SS-S-SEEEETTEEEE--HHHHHHHHHHHHTTS-HHHHHHHGGGGB-HHHHHIIIIIS-HHHHHHHHHS-TIIIIIHHHHHHHSPPHHHHHHHHHH--B-HHHHHTT--HHHHHHHHHHHHHHTS---HHHHHHHHHHTB-HHHHTTSPPP-TT--HHHHHHHHHHHHHHHHHHHHHTT-

Foldseek 3Di:
DDDDDDDDDDDDDDDDDDDDDDDDDDDDDDDDDDDDDDDDDDPPDPPPDDDPPDDDPPDLADDLQQLAAEDLPPDLVPQWDQDPSRIYGNALLVSLVSVLSVCVPHPQVNVLVNCCVVDVPQNPDRDNPRVSVVSLVPRPDPLVVLCVVLVPQQCEPVNLLVVDQPLSVLVSNLVSLCSHPVSVPPQQLVSQQSSLVSYPPVLNVQQDRDDSPQHPVNSSVSSNVSSVCSNVVVLVVVVVVCVVPPDPDDDDLQVLAAEEADPPDLDQWDDDPNGIYGNFLVVSLVSVVVVCVVHPQLSCQQCVLVRYDDPRVCCVPPVDDPVLNVVSNPDGCVVHVSVVSCVVRQPDLVVLVVCLVPAAAELVCLLVVPQLLSVLVVQLSSVVSNDDDQPLVSLQSSLVRYDPVLNVQADHDDSPQDPVNRSVSSRVSSVVSNVVSVVVVD